Protein AF-A0AAV9GI34-F1 (afdb_monomer_lite)

Structure (mmCIF, N/CA/C/O backbone):
data_AF-A0AAV9GI34-F1
#
_entry.id   AF-A0AAV9GI34-F1
#
loop_
_atom_site.group_PDB
_atom_site.id
_atom_site.type_symbol
_atom_site.label_atom_id
_atom_site.label_alt_id
_atom_site.label_comp_id
_atom_site.label_asym_id
_atom_site.label_entity_id
_atom_site.label_seq_id
_atom_site.pdbx_PDB_ins_code
_atom_site.Cartn_x
_atom_site.Cartn_y
_atom_site.Cartn_z
_atom_site.occupancy
_atom_site.B_iso_or_equiv
_atom_site.auth_seq_id
_atom_site.auth_comp_id
_atom_site.auth_asym_id
_atom_site.auth_atom_id
_atom_site.pdbx_PDB_model_num
ATOM 1 N N . MET A 1 1 ? 22.110 12.457 -46.442 1.00 43.25 1 MET A N 1
ATOM 2 C CA . MET A 1 1 ? 23.386 11.715 -46.388 1.00 43.25 1 MET A CA 1
ATOM 3 C C . MET A 1 1 ? 23.106 10.288 -46.818 1.00 43.25 1 MET A C 1
ATOM 5 O O . MET A 1 1 ? 22.337 9.612 -46.153 1.00 43.25 1 MET A O 1
ATOM 9 N N . SER A 1 2 ? 23.624 9.867 -47.967 1.00 40.66 2 SER A N 1
ATOM 10 C CA . SER A 1 2 ? 23.544 8.481 -48.433 1.00 40.66 2 SER A CA 1
ATOM 11 C C . SER A 1 2 ? 24.707 7.705 -47.818 1.00 40.66 2 SER A C 1
ATOM 13 O O . SER A 1 2 ? 25.847 7.874 -48.246 1.00 40.66 2 SER A O 1
ATOM 15 N N . TYR A 1 3 ? 24.437 6.919 -46.778 1.00 52.84 3 TYR A N 1
ATOM 16 C CA . TYR A 1 3 ? 25.438 6.042 -46.174 1.00 52.84 3 TYR A CA 1
ATOM 17 C C . TYR A 1 3 ? 25.823 4.933 -47.160 1.00 52.84 3 TYR A C 1
ATOM 19 O O . TYR A 1 3 ? 24.972 4.418 -47.890 1.00 52.84 3 TYR A O 1
ATOM 27 N N . ASN A 1 4 ? 27.105 4.562 -47.194 1.00 59.41 4 ASN A N 1
ATOM 28 C CA . ASN A 1 4 ? 27.592 3.469 -48.028 1.00 59.41 4 ASN A CA 1
ATOM 29 C C . ASN A 1 4 ? 27.117 2.128 -47.437 1.00 59.41 4 ASN A C 1
ATOM 31 O O . ASN A 1 4 ? 27.803 1.524 -46.614 1.00 59.41 4 ASN A O 1
ATOM 35 N N . LEU A 1 5 ? 25.926 1.672 -47.851 1.00 58.72 5 LEU A N 1
ATOM 36 C CA . LEU A 1 5 ? 25.308 0.405 -47.418 1.00 58.72 5 LEU A CA 1
ATOM 37 C C . LEU A 1 5 ? 26.284 -0.783 -47.479 1.00 58.72 5 LEU A C 1
ATOM 39 O O . LEU A 1 5 ? 26.186 -1.719 -46.687 1.00 58.72 5 LEU A O 1
ATOM 43 N N . THR A 1 6 ? 27.245 -0.737 -48.398 1.00 64.75 6 THR A N 1
ATOM 44 C CA . THR A 1 6 ? 28.234 -1.788 -48.635 1.00 64.75 6 THR A CA 1
ATOM 45 C C . THR A 1 6 ? 29.164 -2.034 -47.441 1.00 64.75 6 THR A C 1
ATOM 47 O O . THR A 1 6 ? 29.523 -3.183 -47.186 1.00 64.75 6 THR A O 1
ATOM 50 N N . GLU A 1 7 ? 29.535 -1.001 -46.677 1.00 63.31 7 GLU A N 1
ATOM 51 C CA . GLU A 1 7 ? 30.407 -1.161 -45.499 1.00 63.31 7 GLU A CA 1
ATOM 52 C C . GLU A 1 7 ? 29.651 -1.708 -44.288 1.00 63.31 7 GLU A C 1
ATOM 54 O O . GLU A 1 7 ? 30.131 -2.630 -43.626 1.00 63.31 7 GLU A O 1
ATOM 59 N N . ILE A 1 8 ? 28.419 -1.238 -44.072 1.00 58.88 8 ILE A N 1
ATOM 60 C CA . ILE A 1 8 ? 27.526 -1.768 -43.031 1.00 58.88 8 ILE A CA 1
ATOM 61 C C . ILE A 1 8 ? 27.265 -3.258 -43.286 1.00 58.88 8 ILE A C 1
ATOM 63 O O . ILE A 1 8 ? 27.400 -4.083 -42.385 1.00 58.88 8 ILE A O 1
ATOM 67 N N . THR A 1 9 ? 26.980 -3.627 -44.539 1.00 62.69 9 THR A N 1
ATOM 68 C CA . THR A 1 9 ? 26.726 -5.025 -44.922 1.00 62.69 9 THR A CA 1
ATOM 69 C C . THR A 1 9 ? 27.962 -5.909 -44.705 1.00 62.69 9 THR A C 1
ATOM 71 O O . THR A 1 9 ? 27.831 -7.047 -44.254 1.00 62.69 9 THR A O 1
ATOM 74 N N . LYS A 1 10 ? 29.175 -5.387 -44.953 1.00 66.12 10 LYS A N 1
ATOM 75 C CA . LYS A 1 10 ? 30.433 -6.099 -44.673 1.00 66.12 10 LYS A CA 1
ATOM 76 C C . LYS A 1 10 ? 30.625 -6.364 -43.180 1.00 66.12 10 LYS A C 1
ATOM 78 O O . LYS A 1 10 ? 30.945 -7.497 -42.826 1.00 66.12 10 LYS A O 1
ATOM 83 N N . CYS A 1 11 ? 30.384 -5.385 -42.310 1.00 63.66 11 CYS A N 1
ATOM 84 C CA . CYS A 1 11 ? 30.549 -5.603 -40.870 1.00 63.66 11 CYS A CA 1
ATOM 85 C C . CYS A 1 11 ? 29.490 -6.561 -40.307 1.00 63.66 11 CYS A C 1
ATOM 87 O O . CYS A 1 11 ? 29.815 -7.496 -39.578 1.00 63.66 11 CYS A O 1
ATOM 89 N N . VAL A 1 12 ? 28.234 -6.423 -40.746 1.00 59.75 12 VAL A N 1
ATOM 90 C CA . VAL A 1 12 ? 27.149 -7.353 -40.387 1.00 59.75 12 VAL A CA 1
ATOM 91 C C . VAL A 1 12 ? 27.466 -8.783 -40.842 1.00 59.75 12 VAL A C 1
ATOM 93 O O . VAL A 1 12 ? 27.214 -9.735 -40.103 1.00 59.75 12 VAL A O 1
ATOM 96 N N . SER A 1 13 ? 28.095 -8.958 -42.010 1.00 60.41 13 SER A N 1
ATOM 97 C CA . SER A 1 13 ? 28.526 -10.282 -42.482 1.00 60.41 13 SER A CA 1
ATOM 98 C C . SER A 1 13 ? 29.652 -10.904 -41.642 1.00 60.41 13 SER A C 1
ATOM 100 O O . SER A 1 13 ? 29.721 -12.125 -41.538 1.00 60.41 13 SER A O 1
ATOM 102 N N . GLN A 1 14 ? 30.488 -10.099 -40.973 1.00 60.12 14 GLN A N 1
ATOM 103 C CA . GLN A 1 14 ? 31.523 -10.595 -40.053 1.00 60.12 14 GLN A CA 1
ATOM 104 C C . GLN A 1 14 ? 30.963 -11.017 -38.684 1.00 60.12 14 GLN A C 1
ATOM 106 O O . GLN A 1 14 ? 31.608 -11.780 -37.967 1.00 60.12 14 GLN A O 1
ATOM 111 N N . ILE A 1 15 ? 29.742 -10.597 -38.334 1.00 58.22 15 ILE A N 1
ATOM 112 C CA . ILE A 1 15 ? 29.050 -10.998 -37.097 1.00 58.22 15 ILE A CA 1
ATOM 113 C C . ILE A 1 15 ? 28.394 -12.397 -37.229 1.00 58.22 15 ILE A C 1
ATOM 115 O O . ILE A 1 15 ? 27.824 -12.896 -36.260 1.00 58.22 15 ILE A O 1
ATOM 119 N N . GLN A 1 16 ? 28.512 -13.079 -38.380 1.00 46.06 16 GLN A N 1
ATOM 120 C CA . GLN A 1 16 ? 27.910 -14.394 -38.666 1.00 46.06 16 GLN A CA 1
ATOM 121 C C . GLN A 1 16 ? 28.469 -15.556 -37.808 1.00 46.06 16 GLN A C 1
ATOM 123 O O . GLN A 1 16 ? 29.151 -16.456 -38.288 1.00 46.06 16 GLN A O 1
ATOM 128 N N . GLY A 1 17 ? 28.118 -15.579 -36.523 1.00 55.97 17 GLY A N 1
ATOM 129 C CA . GLY A 1 17 ? 27.809 -16.809 -35.794 1.00 55.97 17 GLY A CA 1
ATOM 130 C C . GLY A 1 17 ? 26.298 -17.080 -35.865 1.00 55.97 17 GLY A C 1
ATOM 131 O O . GLY A 1 17 ? 25.539 -16.172 -36.213 1.00 55.97 17 GLY A O 1
ATOM 132 N N . PRO A 1 18 ? 25.816 -18.294 -35.546 1.00 47.56 18 PRO A N 1
ATOM 133 C CA . PRO A 1 18 ? 24.384 -18.586 -35.550 1.00 47.56 18 PRO A CA 1
ATOM 134 C C . PRO A 1 18 ? 23.620 -17.579 -34.671 1.00 47.56 18 PRO A C 1
ATOM 136 O O . PRO A 1 18 ? 23.834 -17.495 -33.463 1.00 47.56 18 PRO A O 1
ATOM 139 N N . LEU A 1 19 ? 22.711 -16.814 -35.290 1.00 46.38 19 LEU A N 1
ATOM 140 C CA . LEU A 1 19 ? 21.884 -15.764 -34.666 1.00 46.38 19 LEU A CA 1
ATOM 141 C C . LEU A 1 19 ? 21.133 -16.234 -33.404 1.00 46.38 19 LEU A C 1
ATOM 143 O O . LEU A 1 19 ? 20.762 -15.422 -32.562 1.00 46.38 19 LEU A O 1
ATOM 147 N N . SER A 1 20 ? 20.950 -17.546 -33.239 1.00 45.06 20 SER A N 1
ATOM 148 C CA . SER A 1 20 ? 20.279 -18.173 -32.100 1.00 45.06 20 SER A CA 1
ATOM 149 C C . SER A 1 20 ? 21.054 -18.128 -30.776 1.00 45.06 20 SER A C 1
ATOM 151 O O . SER A 1 20 ? 20.475 -18.478 -29.751 1.00 45.06 20 SER A O 1
ATOM 153 N N . THR A 1 21 ? 22.334 -17.733 -30.755 1.00 44.47 21 THR A N 1
ATOM 154 C CA . THR A 1 21 ? 23.138 -17.703 -29.512 1.00 44.47 21 THR A CA 1
ATOM 155 C C . THR A 1 21 ? 23.349 -16.312 -28.915 1.00 44.47 21 THR A C 1
ATOM 157 O O . THR A 1 21 ? 23.949 -16.199 -27.847 1.00 44.47 21 THR A O 1
ATOM 160 N N . PHE A 1 22 ? 22.884 -15.244 -29.567 1.00 47.53 22 PHE A N 1
ATOM 161 C CA . PHE A 1 22 ? 23.197 -13.878 -29.143 1.00 47.53 22 PHE A CA 1
ATOM 162 C C . PHE A 1 22 ? 22.047 -13.230 -28.377 1.00 47.53 22 PHE A C 1
ATOM 164 O O . PHE A 1 22 ? 20.914 -13.236 -28.837 1.00 47.53 22 PHE A O 1
ATOM 171 N N . ASN A 1 23 ? 22.361 -12.633 -27.227 1.00 54.25 23 ASN A N 1
ATOM 172 C CA . ASN A 1 23 ? 21.446 -11.799 -26.446 1.00 54.25 23 ASN A CA 1
ATOM 173 C C . ASN A 1 23 ? 21.454 -10.363 -27.014 1.00 54.25 23 ASN A C 1
ATOM 175 O O . ASN A 1 23 ? 22.528 -9.864 -27.344 1.00 54.25 23 ASN A O 1
ATOM 179 N N . HIS A 1 24 ? 20.312 -9.670 -27.097 1.00 53.97 24 HIS A N 1
ATOM 180 C CA . HIS A 1 24 ? 20.185 -8.311 -27.661 1.00 53.97 24 HIS A CA 1
ATOM 181 C C . HIS A 1 24 ? 21.200 -7.314 -27.081 1.00 53.97 24 HIS A C 1
ATOM 183 O O . HIS A 1 24 ? 21.678 -6.449 -27.808 1.00 53.97 24 HIS A O 1
ATOM 189 N N . SER A 1 25 ? 21.583 -7.443 -25.803 1.00 53.66 25 SER A N 1
ATOM 190 C CA . SER A 1 25 ? 22.646 -6.608 -25.220 1.00 53.66 25 SER A CA 1
ATOM 191 C C . SER A 1 25 ? 23.997 -6.790 -25.924 1.00 53.66 25 SER A C 1
ATOM 193 O O . SER A 1 25 ? 24.725 -5.823 -26.105 1.00 53.66 25 SER A O 1
ATOM 195 N N . GLY A 1 26 ? 24.298 -8.009 -26.375 1.00 59.66 26 GLY A N 1
ATOM 196 C CA . GLY A 1 26 ? 25.448 -8.308 -27.226 1.00 59.66 26 GLY A CA 1
ATOM 197 C C . GLY A 1 26 ? 25.260 -7.861 -28.678 1.00 59.66 26 GLY A C 1
ATOM 198 O O . GLY A 1 26 ? 26.247 -7.503 -29.310 1.00 59.66 26 GLY A O 1
ATOM 199 N N . CYS A 1 27 ? 24.020 -7.818 -29.192 1.00 65.38 27 CYS A N 1
ATOM 200 C CA . CYS A 1 27 ? 23.736 -7.239 -30.514 1.00 65.38 27 CYS A CA 1
ATOM 201 C C . CYS A 1 27 ? 24.118 -5.752 -30.540 1.00 65.38 27 CYS A C 1
ATOM 203 O O . CYS A 1 27 ? 24.872 -5.340 -31.411 1.00 65.38 27 CYS A O 1
ATOM 205 N N . PHE A 1 28 ? 23.676 -4.969 -29.546 1.00 64.31 28 PHE A N 1
ATOM 206 C CA . PHE A 1 28 ? 23.984 -3.536 -29.460 1.00 64.31 28 PHE A CA 1
ATOM 207 C C . PHE A 1 28 ? 25.472 -3.250 -29.241 1.00 64.31 28 PHE A C 1
ATOM 209 O O . PHE A 1 28 ? 26.023 -2.411 -29.948 1.00 64.31 28 PHE A O 1
ATOM 216 N N . SER A 1 29 ? 26.130 -3.979 -28.327 1.00 63.16 29 SER A N 1
ATOM 217 C CA . SER A 1 29 ? 27.575 -3.832 -28.093 1.00 63.16 29 SER A CA 1
ATOM 218 C C . SER A 1 29 ? 28.374 -4.107 -29.368 1.00 63.16 29 SER A C 1
ATOM 220 O O . SER A 1 29 ? 29.199 -3.295 -29.761 1.00 63.16 29 SER A O 1
ATOM 222 N N . ARG A 1 30 ? 28.064 -5.197 -30.083 1.00 62.59 30 ARG A N 1
ATOM 223 C CA . ARG A 1 30 ? 28.756 -5.526 -31.336 1.00 62.59 30 ARG A CA 1
ATOM 224 C C . ARG A 1 30 ? 28.428 -4.565 -32.466 1.00 62.59 30 ARG A C 1
ATOM 226 O O . ARG A 1 30 ? 29.286 -4.324 -33.301 1.00 62.59 30 ARG A O 1
ATOM 233 N N . TYR A 1 31 ? 27.214 -4.018 -32.511 1.00 65.12 31 TYR A N 1
ATOM 234 C CA . TYR A 1 31 ? 26.865 -2.986 -33.489 1.00 65.12 31 TYR A CA 1
ATOM 235 C C . TYR A 1 31 ? 27.718 -1.730 -33.282 1.00 65.12 31 TYR A C 1
ATOM 237 O O . TYR A 1 31 ? 28.181 -1.132 -34.248 1.00 65.12 31 TYR A O 1
ATOM 245 N N . GLN A 1 32 ? 27.965 -1.369 -32.021 1.00 62.31 32 GLN A N 1
ATOM 246 C CA . GLN A 1 32 ? 28.839 -0.262 -31.649 1.00 62.31 32 GLN A CA 1
ATOM 247 C C . GLN A 1 32 ? 30.305 -0.546 -32.010 1.00 62.31 32 GLN A C 1
ATOM 249 O O . GLN A 1 32 ? 30.960 0.328 -32.571 1.00 62.31 32 GLN A O 1
ATOM 254 N N . ASP A 1 33 ? 30.778 -1.777 -31.789 1.00 64.50 33 ASP A N 1
ATOM 255 C CA . ASP A 1 33 ? 32.121 -2.214 -32.201 1.00 64.50 33 ASP A CA 1
ATOM 256 C C . ASP A 1 33 ? 32.289 -2.210 -33.736 1.00 64.50 33 ASP A C 1
ATOM 258 O O . ASP A 1 33 ? 33.369 -1.930 -34.250 1.00 64.50 33 ASP A O 1
ATOM 262 N N . CYS A 1 34 ? 31.215 -2.507 -34.479 1.00 63.12 34 CYS A N 1
ATOM 263 C CA . CYS A 1 34 ? 31.240 -2.652 -35.936 1.00 63.12 34 CYS A CA 1
ATOM 264 C C . CYS A 1 34 ? 31.167 -1.333 -36.715 1.00 63.12 34 CYS A C 1
ATOM 266 O O . CYS A 1 34 ? 31.735 -1.222 -37.799 1.00 63.12 34 CYS A O 1
ATOM 268 N N . LEU A 1 35 ? 30.418 -0.347 -36.219 1.00 60.47 35 LEU A N 1
ATOM 269 C CA . LEU A 1 35 ? 30.138 0.882 -36.966 1.00 60.47 35 LEU A CA 1
ATOM 270 C C . LEU A 1 35 ? 31.321 1.867 -37.033 1.00 60.47 35 LEU A C 1
ATOM 272 O O . LEU A 1 35 ? 31.255 2.828 -37.802 1.00 60.47 35 LEU A O 1
ATOM 276 N N . GLY A 1 36 ? 32.390 1.641 -36.261 1.00 59.06 36 GLY A N 1
ATOM 277 C CA . GLY A 1 36 ? 33.512 2.575 -36.142 1.00 59.06 36 GLY A CA 1
ATOM 278 C C . GLY A 1 36 ? 33.101 3.944 -35.569 1.00 59.06 36 GLY A C 1
ATOM 279 O O . GLY A 1 36 ? 31.920 4.246 -35.384 1.00 59.06 36 GLY A O 1
ATOM 280 N N . GLU A 1 37 ? 34.075 4.807 -35.272 1.00 58.97 37 GLU A N 1
ATOM 281 C CA . GLU A 1 37 ? 33.800 6.140 -34.702 1.00 58.97 37 GLU A CA 1
ATOM 282 C C . GLU A 1 37 ? 33.036 7.074 -35.665 1.00 58.97 37 GLU A C 1
ATOM 284 O O . GLU A 1 37 ? 32.327 7.973 -35.210 1.00 58.97 37 GLU A O 1
ATOM 289 N N . GLU A 1 38 ? 33.123 6.862 -36.985 1.00 54.88 38 GLU A N 1
ATOM 290 C CA . GLU A 1 38 ? 32.560 7.784 -37.986 1.00 54.88 38 GLU A CA 1
ATOM 291 C C . GLU A 1 38 ? 31.057 7.589 -38.259 1.00 54.88 38 GLU A C 1
ATOM 293 O O . GLU A 1 38 ? 30.341 8.575 -38.442 1.00 54.88 38 GLU A O 1
ATOM 298 N N . VAL A 1 39 ? 30.520 6.358 -38.231 1.00 52.34 39 VAL A N 1
ATOM 299 C CA . VAL A 1 39 ? 29.062 6.126 -38.389 1.00 52.34 39 VAL A CA 1
ATOM 300 C C . VAL A 1 39 ? 28.309 6.364 -37.069 1.00 52.34 39 VAL A C 1
ATOM 302 O O . VAL A 1 39 ? 27.094 6.567 -37.058 1.00 52.34 39 VAL A O 1
ATOM 305 N N . ALA A 1 40 ? 29.035 6.479 -35.952 1.00 51.22 40 ALA A N 1
ATOM 306 C CA . ALA A 1 40 ? 28.508 6.865 -34.643 1.00 51.22 40 ALA A CA 1
ATOM 307 C C . ALA A 1 40 ? 28.005 8.328 -34.559 1.00 51.22 40 ALA A C 1
ATOM 309 O O . ALA A 1 40 ? 27.542 8.755 -33.496 1.00 51.22 40 ALA A O 1
ATOM 310 N N . PHE A 1 41 ? 28.069 9.106 -35.649 1.00 51.81 41 PHE A N 1
ATOM 311 C CA . PHE A 1 41 ? 27.753 10.538 -35.646 1.00 51.81 41 PHE A CA 1
ATOM 312 C C . PHE A 1 41 ? 26.266 10.866 -35.439 1.00 51.81 41 PHE A C 1
ATOM 314 O O . PHE A 1 41 ? 25.958 11.927 -34.900 1.00 51.81 41 PHE A O 1
ATOM 321 N N . SER A 1 42 ? 25.335 9.977 -35.816 1.00 64.25 42 SER A N 1
ATOM 322 C CA . SER A 1 42 ? 23.908 10.187 -35.514 1.00 64.25 42 SER A CA 1
ATOM 323 C C . SER A 1 42 ? 23.502 9.640 -34.147 1.00 64.25 42 SER A C 1
ATOM 325 O O . SER A 1 42 ? 22.528 10.121 -33.592 1.00 64.25 42 SER A O 1
ATOM 327 N N . GLY A 1 43 ? 24.211 8.652 -33.588 1.00 76.75 43 GLY A N 1
ATOM 328 C CA . GLY A 1 43 ? 23.856 8.017 -32.310 1.00 76.75 43 GLY A CA 1
ATOM 329 C C . GLY A 1 43 ? 22.563 7.184 -32.320 1.00 76.75 43 GLY A C 1
ATOM 330 O O . GLY A 1 43 ? 22.205 6.627 -31.282 1.00 76.75 43 GLY A O 1
ATOM 331 N N . TYR A 1 44 ? 21.888 7.051 -33.468 1.00 86.00 44 TYR A N 1
ATOM 332 C CA . TYR A 1 44 ? 20.592 6.379 -33.604 1.00 86.00 44 TYR A CA 1
ATOM 333 C C . TYR A 1 44 ? 20.577 5.403 -34.794 1.00 86.00 44 TYR A C 1
ATOM 335 O O . TYR A 1 44 ? 21.133 5.709 -35.849 1.00 86.00 44 TYR A O 1
ATOM 343 N N . ILE A 1 45 ? 19.884 4.266 -34.656 1.00 87.69 45 ILE A N 1
ATOM 344 C CA . ILE A 1 45 ? 19.542 3.358 -35.770 1.00 87.69 45 ILE A CA 1
ATOM 345 C C . ILE A 1 45 ? 18.028 3.401 -36.014 1.00 87.69 45 ILE A C 1
ATOM 347 O O . ILE A 1 45 ? 17.275 3.289 -35.041 1.00 87.69 45 ILE A O 1
ATOM 351 N N . PRO A 1 46 ? 17.553 3.469 -37.272 1.00 91.69 46 PRO A N 1
ATOM 352 C CA . PRO A 1 46 ? 16.150 3.229 -37.602 1.00 91.69 46 PRO A CA 1
ATOM 353 C C . PRO A 1 46 ? 15.615 1.903 -37.034 1.00 91.69 46 PRO A C 1
ATOM 355 O O . PRO A 1 46 ? 16.298 0.877 -37.021 1.00 91.69 46 PRO A O 1
ATOM 358 N N . LEU A 1 47 ? 14.356 1.880 -36.592 1.00 91.75 47 LEU A N 1
ATOM 359 C CA . LEU A 1 47 ? 13.763 0.671 -36.010 1.00 91.75 47 LEU A CA 1
ATOM 360 C C . LEU A 1 47 ? 13.758 -0.525 -36.985 1.00 91.75 47 LEU A C 1
ATOM 362 O O . LEU A 1 47 ? 13.942 -1.663 -36.549 1.00 91.75 47 LEU A O 1
ATOM 366 N N . SER A 1 48 ? 13.573 -0.275 -38.288 1.00 92.44 48 SER A N 1
ATOM 367 C CA . SER A 1 48 ? 13.649 -1.297 -39.344 1.00 92.44 48 SER A CA 1
ATOM 368 C C . SER A 1 48 ? 14.981 -2.036 -39.323 1.00 92.44 48 SER A C 1
ATOM 370 O O . SER A 1 48 ? 15.015 -3.265 -39.342 1.00 92.44 48 SER A O 1
ATOM 372 N N . ASP A 1 49 ? 16.067 -1.281 -39.208 1.00 89.50 49 ASP A N 1
ATOM 373 C CA . ASP A 1 49 ? 17.420 -1.806 -39.298 1.00 89.50 49 ASP A CA 1
ATOM 374 C C . ASP A 1 49 ? 17.786 -2.518 -37.993 1.00 89.50 49 ASP A C 1
ATOM 376 O O . ASP A 1 49 ? 18.423 -3.568 -38.018 1.00 89.50 49 ASP A O 1
ATOM 380 N N . CYS A 1 50 ? 17.307 -2.029 -36.842 1.00 87.50 50 CYS A N 1
ATOM 381 C CA . CYS A 1 50 ? 17.432 -2.774 -35.589 1.00 87.50 50 CYS A CA 1
ATOM 382 C C . CYS A 1 50 ? 16.728 -4.136 -35.680 1.00 87.50 50 CYS A C 1
ATOM 384 O O . CYS A 1 50 ? 17.323 -5.154 -35.332 1.00 87.50 50 CYS A O 1
ATOM 386 N N . ASN A 1 51 ? 15.485 -4.181 -36.172 1.00 90.31 51 ASN A N 1
ATOM 387 C CA . ASN A 1 51 ? 14.739 -5.436 -36.306 1.00 90.31 51 ASN A CA 1
ATOM 388 C C . ASN A 1 51 ? 15.411 -6.406 -37.286 1.00 90.31 51 ASN A C 1
ATOM 390 O O . ASN A 1 51 ? 15.425 -7.609 -37.031 1.00 90.31 51 ASN A O 1
ATOM 394 N N . LEU A 1 52 ? 15.975 -5.893 -38.384 1.00 87.56 52 LEU A N 1
ATOM 395 C CA . LEU A 1 52 ? 16.697 -6.700 -39.366 1.00 87.56 52 LEU A CA 1
ATOM 396 C C . LEU A 1 52 ? 17.930 -7.370 -38.747 1.00 87.56 52 LEU A C 1
ATOM 398 O O . LEU A 1 52 ? 18.189 -8.542 -39.007 1.00 87.56 52 LEU A O 1
ATOM 402 N N . ASN A 1 53 ? 18.670 -6.635 -37.915 1.00 83.31 53 ASN A N 1
ATOM 403 C CA . ASN A 1 53 ? 19.954 -7.091 -37.387 1.00 83.31 53 ASN A CA 1
ATOM 404 C C . ASN A 1 53 ? 19.841 -7.860 -36.066 1.00 83.31 53 ASN A C 1
ATOM 406 O O . ASN A 1 53 ? 20.572 -8.823 -35.850 1.00 83.31 53 ASN A O 1
ATOM 410 N N . CYS A 1 54 ? 18.936 -7.452 -35.178 1.00 82.12 54 CYS A N 1
ATOM 411 C CA . CYS A 1 54 ? 18.800 -8.049 -33.853 1.00 82.12 54 CYS A CA 1
ATOM 412 C C . CYS A 1 54 ? 17.560 -8.946 -33.701 1.00 82.12 54 CYS A C 1
ATOM 414 O O . CYS A 1 54 ? 17.413 -9.610 -32.676 1.00 82.12 54 CYS A O 1
ATOM 416 N N . GLY A 1 55 ? 16.669 -8.987 -34.695 1.00 85.88 55 GLY A N 1
ATOM 417 C CA . GLY A 1 55 ? 15.405 -9.714 -34.620 1.00 85.88 55 GLY A CA 1
ATOM 418 C C . GLY A 1 55 ? 14.320 -8.975 -33.831 1.00 85.88 55 GLY A C 1
ATOM 419 O O . GLY A 1 55 ? 14.503 -7.857 -33.344 1.00 85.88 55 GLY A O 1
ATOM 420 N N . SER A 1 56 ? 13.149 -9.607 -33.719 1.00 82.50 56 SER A N 1
ATOM 421 C CA . SER A 1 56 ? 11.950 -8.974 -33.159 1.00 82.50 56 SER A CA 1
ATOM 422 C C . SER A 1 56 ? 11.870 -9.011 -31.631 1.00 82.50 56 SER A C 1
ATOM 424 O O . SER A 1 56 ? 11.263 -8.119 -31.042 1.00 82.50 56 SER A O 1
ATOM 426 N N . HIS A 1 57 ? 12.411 -10.042 -30.973 1.00 87.75 57 HIS A N 1
ATOM 427 C CA . HIS A 1 57 ? 12.281 -10.245 -29.526 1.00 87.75 57 HIS A CA 1
ATOM 428 C C . HIS A 1 57 ? 13.233 -11.335 -29.012 1.00 87.75 57 HIS A C 1
ATOM 430 O O . HIS A 1 57 ? 13.355 -12.380 -29.653 1.00 87.75 57 HIS A O 1
ATOM 436 N N . GLN A 1 58 ? 13.817 -11.153 -27.819 1.00 86.62 58 GLN A N 1
ATOM 437 C CA . GLN A 1 58 ? 14.535 -12.231 -27.124 1.00 86.62 58 GLN A CA 1
ATOM 438 C C . GLN A 1 58 ? 14.361 -12.193 -25.604 1.00 86.62 58 GLN A C 1
ATOM 440 O O . GLN A 1 58 ? 14.442 -11.138 -24.974 1.00 86.62 58 GLN A O 1
ATOM 445 N N . TRP A 1 59 ? 14.252 -13.373 -24.997 1.00 90.12 59 TRP A N 1
ATOM 446 C CA . TRP A 1 59 ? 14.315 -13.544 -23.547 1.00 90.12 59 TRP A CA 1
ATOM 447 C C . TRP A 1 59 ? 15.745 -13.376 -23.025 1.00 90.12 59 TRP A C 1
ATOM 449 O O . TRP A 1 59 ? 16.720 -13.678 -23.713 1.00 90.12 59 TRP A O 1
ATOM 459 N N . TYR A 1 60 ? 15.878 -12.911 -21.787 1.00 87.56 60 TYR A N 1
ATOM 460 C CA . TYR A 1 60 ? 17.165 -12.870 -21.108 1.00 87.56 60 TYR A CA 1
ATOM 461 C C . TYR A 1 60 ? 17.628 -14.273 -20.713 1.00 87.56 60 TYR A C 1
ATOM 463 O O . TYR A 1 60 ? 16.825 -15.171 -20.453 1.00 87.56 60 TYR A O 1
ATOM 471 N N . THR A 1 61 ? 18.947 -14.447 -20.618 1.00 88.69 61 THR A N 1
ATOM 472 C CA . THR A 1 61 ? 19.520 -15.669 -20.047 1.00 88.69 61 THR A CA 1
ATOM 473 C C . THR A 1 61 ? 19.069 -15.834 -18.587 1.00 88.69 61 THR A C 1
ATOM 475 O O . THR A 1 61 ? 18.796 -14.830 -17.923 1.00 88.69 61 THR A O 1
ATOM 478 N N . PRO A 1 62 ? 19.023 -17.059 -18.030 1.00 91.75 62 PRO A N 1
ATOM 479 C CA . PRO A 1 62 ? 18.643 -17.257 -16.629 1.00 91.75 62 PRO A CA 1
ATOM 480 C C . PRO A 1 62 ? 19.482 -16.435 -15.640 1.00 91.75 62 PRO A C 1
ATOM 482 O O . PRO A 1 62 ? 18.936 -15.879 -14.690 1.00 91.75 62 PRO A O 1
ATOM 485 N N . LYS A 1 63 ? 20.792 -16.297 -15.895 1.00 90.88 63 LYS A N 1
ATOM 486 C CA . LYS A 1 63 ? 21.693 -15.452 -15.096 1.00 90.88 63 LYS A CA 1
ATOM 487 C C . LYS A 1 63 ? 21.258 -13.985 -15.140 1.00 90.88 63 LYS A C 1
ATOM 489 O O . LYS A 1 63 ? 21.016 -13.382 -14.102 1.00 90.88 63 LYS A O 1
ATOM 494 N N . ASP A 1 64 ? 21.067 -13.449 -16.343 1.00 86.06 64 ASP A N 1
ATOM 495 C CA . ASP A 1 64 ? 20.624 -12.066 -16.535 1.00 86.06 64 ASP A CA 1
ATOM 496 C C . ASP A 1 64 ? 19.246 -11.793 -15.935 1.00 86.06 64 ASP A C 1
ATOM 498 O O . ASP A 1 64 ? 18.988 -10.694 -15.450 1.00 86.06 64 ASP A O 1
ATOM 502 N N . PHE A 1 65 ? 18.341 -12.768 -16.007 1.00 90.81 65 PHE A N 1
ATOM 503 C CA . PHE A 1 65 ? 17.026 -12.674 -15.395 1.00 90.81 65 PHE A CA 1
ATOM 504 C C . PHE A 1 65 ? 17.144 -12.527 -13.877 1.00 90.81 65 PHE A C 1
ATOM 506 O O . PHE A 1 65 ? 16.566 -11.594 -13.325 1.00 90.81 65 PHE A O 1
ATOM 513 N N . ILE A 1 66 ? 17.930 -13.387 -13.217 1.00 91.88 66 ILE A N 1
ATOM 514 C CA . ILE A 1 66 ? 18.170 -13.327 -11.765 1.00 91.88 66 ILE A CA 1
ATOM 515 C C . ILE A 1 66 ? 18.762 -11.968 -11.376 1.00 91.88 66 ILE A C 1
ATOM 517 O O . ILE A 1 66 ? 18.217 -11.285 -10.504 1.00 91.88 66 ILE A O 1
ATOM 521 N N . ASP A 1 67 ? 19.796 -11.523 -12.094 1.00 88.56 67 ASP A N 1
ATOM 522 C CA . ASP A 1 67 ? 20.436 -10.221 -11.880 1.00 88.56 67 ASP A CA 1
ATOM 523 C C . ASP A 1 67 ? 19.460 -9.052 -12.090 1.00 88.56 67 ASP A C 1
ATOM 525 O O . ASP A 1 67 ? 19.646 -7.969 -11.538 1.00 88.56 67 ASP A O 1
ATOM 529 N N . ARG A 1 68 ? 18.394 -9.243 -12.873 1.00 88.31 68 ARG A N 1
ATOM 530 C CA . ARG A 1 68 ? 17.351 -8.238 -13.106 1.00 88.31 68 ARG A CA 1
ATOM 531 C C . ARG A 1 68 ? 16.202 -8.292 -12.116 1.00 88.31 68 ARG A C 1
ATOM 533 O O . ARG A 1 68 ? 15.563 -7.262 -11.955 1.00 88.31 68 ARG A O 1
ATOM 540 N N . VAL A 1 69 ? 15.914 -9.422 -11.472 1.00 92.56 69 VAL A N 1
ATOM 541 C CA . VAL A 1 69 ? 14.803 -9.536 -10.505 1.00 92.56 69 VAL A CA 1
ATOM 542 C C . VAL A 1 69 ? 15.232 -9.367 -9.053 1.00 92.56 69 VAL A C 1
ATOM 544 O O . VAL A 1 69 ? 14.369 -9.274 -8.186 1.00 92.56 69 VAL A O 1
ATOM 547 N N . HIS A 1 70 ? 16.532 -9.294 -8.758 1.00 91.38 70 HIS A N 1
ATOM 548 C CA . HIS A 1 70 ? 17.016 -9.213 -7.377 1.00 91.38 70 HIS A CA 1
ATOM 549 C C . HIS A 1 70 ? 16.460 -7.991 -6.603 1.00 91.38 70 HIS A C 1
ATOM 551 O O . HIS A 1 70 ? 16.230 -8.088 -5.398 1.00 91.38 70 HIS A O 1
ATOM 557 N N . TRP A 1 71 ? 16.149 -6.874 -7.281 1.00 91.19 71 TRP A N 1
ATOM 558 C CA . TRP A 1 71 ? 15.515 -5.690 -6.671 1.00 91.19 71 TRP A CA 1
ATOM 559 C C . TRP A 1 71 ? 14.119 -5.979 -6.090 1.00 91.19 71 TRP A C 1
ATOM 561 O O . TRP A 1 71 ? 13.617 -5.217 -5.261 1.00 91.19 71 TRP A O 1
ATOM 571 N N . LEU A 1 72 ? 13.482 -7.085 -6.493 1.00 93.56 72 LEU A N 1
ATOM 572 C CA . LEU A 1 72 ? 12.196 -7.525 -5.958 1.00 93.56 72 LEU A CA 1
ATOM 573 C C . LEU A 1 72 ? 12.328 -8.053 -4.522 1.00 93.56 72 LEU A C 1
ATOM 575 O O . LEU A 1 72 ? 11.354 -8.025 -3.774 1.00 93.56 72 LEU A O 1
ATOM 579 N N . LEU A 1 73 ? 13.517 -8.500 -4.099 1.00 94.56 73 LEU A N 1
ATOM 580 C CA . LEU A 1 73 ? 13.729 -9.030 -2.750 1.00 94.56 73 LEU A CA 1
ATOM 581 C C . LEU A 1 73 ? 13.378 -7.992 -1.660 1.00 94.56 73 LEU A C 1
ATOM 583 O O . LEU A 1 73 ? 12.569 -8.314 -0.791 1.00 94.56 73 LEU A O 1
ATOM 587 N N . PRO A 1 74 ? 13.861 -6.736 -1.712 1.00 93.25 74 PRO A N 1
ATOM 588 C CA . PRO A 1 74 ? 13.399 -5.671 -0.819 1.00 93.25 74 PRO A CA 1
ATOM 589 C C . PRO A 1 74 ? 11.885 -5.425 -0.822 1.00 93.25 74 PRO A C 1
ATOM 591 O O . PRO A 1 74 ? 11.309 -5.141 0.226 1.00 93.25 74 PRO A O 1
ATOM 594 N N . VAL A 1 75 ? 11.223 -5.553 -1.976 1.00 94.69 75 VAL A N 1
ATOM 595 C CA . VAL A 1 75 ? 9.759 -5.416 -2.091 1.00 94.69 75 VAL A CA 1
ATOM 596 C C . VAL A 1 75 ? 9.053 -6.566 -1.369 1.00 94.69 75 VAL A C 1
ATOM 598 O O . VAL A 1 75 ? 8.105 -6.337 -0.617 1.00 94.69 75 VAL A O 1
ATOM 601 N N . ILE A 1 76 ? 9.552 -7.796 -1.526 1.00 95.69 76 ILE A N 1
ATOM 602 C CA . ILE A 1 76 ? 9.065 -8.976 -0.798 1.00 95.69 76 ILE A CA 1
ATOM 603 C C . ILE A 1 76 ? 9.276 -8.796 0.709 1.00 95.69 76 ILE A C 1
ATOM 605 O O . ILE A 1 76 ? 8.362 -9.076 1.484 1.00 95.69 76 ILE A O 1
ATOM 609 N N . LEU A 1 77 ? 10.433 -8.274 1.130 1.00 95.75 77 LEU A N 1
ATOM 610 C CA . LEU A 1 77 ? 10.720 -7.981 2.536 1.00 95.75 77 LEU A CA 1
ATOM 611 C C . LEU A 1 77 ? 9.776 -6.908 3.104 1.00 95.75 77 LEU A C 1
ATOM 613 O O . LEU A 1 77 ? 9.293 -7.046 4.230 1.00 95.75 77 LEU A O 1
ATOM 617 N N . LEU A 1 78 ? 9.461 -5.856 2.339 1.00 95.81 78 LEU A N 1
ATOM 618 C CA . LEU A 1 78 ? 8.456 -4.861 2.730 1.00 95.81 78 LEU A CA 1
ATOM 619 C C . LEU A 1 78 ? 7.071 -5.500 2.882 1.00 95.81 78 LEU A C 1
ATOM 621 O O . LEU A 1 78 ? 6.419 -5.296 3.905 1.00 95.81 78 LEU A O 1
ATOM 625 N N . ALA A 1 79 ? 6.643 -6.316 1.913 1.00 95.50 79 ALA A N 1
ATOM 626 C CA . ALA A 1 79 ? 5.384 -7.059 1.993 1.00 95.50 79 ALA A CA 1
ATOM 627 C C . ALA A 1 79 ? 5.343 -7.997 3.208 1.00 95.50 79 ALA A C 1
ATOM 629 O O . ALA A 1 79 ? 4.329 -8.048 3.901 1.00 95.50 79 ALA A O 1
ATOM 630 N N . SER A 1 80 ? 6.436 -8.700 3.524 1.00 93.81 80 SER A N 1
ATOM 631 C CA . SER A 1 80 ? 6.492 -9.591 4.690 1.00 93.81 80 SER A CA 1
ATOM 632 C C . SER A 1 80 ? 6.465 -8.839 6.023 1.00 93.81 80 SER A C 1
ATOM 634 O O . SER A 1 80 ? 6.050 -9.403 7.033 1.00 93.81 80 SER A O 1
ATOM 636 N N . ASN A 1 81 ? 6.888 -7.570 6.033 1.00 94.75 81 ASN A N 1
ATOM 637 C CA . ASN A 1 81 ? 6.802 -6.676 7.192 1.00 94.75 81 ASN A CA 1
ATOM 638 C C . ASN A 1 81 ? 5.473 -5.915 7.275 1.00 94.75 81 ASN A C 1
ATOM 640 O O . ASN A 1 81 ? 5.263 -5.133 8.201 1.00 94.75 81 ASN A O 1
ATOM 644 N N . PHE A 1 82 ? 4.539 -6.149 6.356 1.00 94.19 82 PHE A N 1
ATOM 645 C CA . PHE A 1 82 ? 3.177 -5.665 6.510 1.00 94.19 82 PHE A CA 1
ATOM 646 C C . PHE A 1 82 ? 2.499 -6.369 7.700 1.00 94.19 82 PHE A C 1
ATOM 648 O O . PHE A 1 82 ? 2.612 -7.587 7.854 1.00 94.19 82 PHE A O 1
ATOM 655 N N . GLN A 1 83 ? 1.771 -5.643 8.561 1.00 90.62 83 GLN A N 1
ATOM 656 C CA . GLN A 1 83 ? 1.005 -6.286 9.636 1.00 90.62 83 GLN A CA 1
ATOM 657 C C . GLN A 1 83 ? -0.135 -7.103 9.044 1.00 90.62 83 GLN A C 1
ATOM 659 O O . GLN A 1 83 ? -1.172 -6.584 8.630 1.00 90.62 83 GLN A O 1
ATOM 664 N N . LEU A 1 84 ? 0.060 -8.416 9.054 1.00 89.06 84 LEU A N 1
ATOM 665 C CA . LEU A 1 84 ? -0.967 -9.367 8.679 1.00 89.06 84 LEU A CA 1
ATOM 666 C C . LEU A 1 84 ? -1.947 -9.562 9.838 1.00 89.06 84 LEU A C 1
ATOM 668 O O . LEU A 1 84 ? -1.527 -9.569 11.005 1.00 89.06 84 LEU A O 1
ATOM 672 N N . PRO A 1 85 ? -3.246 -9.746 9.538 1.00 84.25 85 PRO A N 1
ATOM 673 C CA . PRO A 1 85 ? -4.223 -10.053 10.565 1.00 84.25 85 PRO A CA 1
ATOM 674 C C . PRO A 1 85 ? -3.805 -11.334 11.290 1.00 84.25 85 PRO A C 1
ATOM 676 O O . PRO A 1 85 ? -3.257 -12.252 10.665 1.00 84.25 85 PRO A O 1
ATOM 679 N N . PRO A 1 86 ? -4.065 -11.442 12.598 1.00 81.12 86 PRO A N 1
ATOM 680 C CA . PRO A 1 86 ? -3.600 -12.567 13.395 1.00 81.12 86 PRO A CA 1
ATOM 681 C C . PRO A 1 86 ? -4.478 -13.820 13.204 1.00 81.12 86 PRO A C 1
ATOM 683 O O . PRO A 1 86 ? -4.704 -14.593 14.126 1.00 81.12 86 PRO A O 1
ATOM 686 N N . LEU A 1 87 ? -4.982 -14.011 11.988 1.00 83.06 87 LEU A N 1
ATOM 687 C CA . LEU A 1 87 ? -5.856 -15.094 11.564 1.00 83.06 87 LEU A CA 1
ATOM 688 C C . LEU A 1 87 ? -5.041 -16.205 10.877 1.00 83.06 87 LEU A C 1
ATOM 690 O O . LEU A 1 87 ? -3.821 -16.106 10.718 1.00 83.06 87 LEU A O 1
ATOM 694 N N . GLY A 1 88 ? -5.715 -17.283 10.471 1.00 84.81 88 GLY A N 1
ATOM 695 C CA . GLY A 1 88 ? -5.085 -18.408 9.774 1.00 84.81 88 GLY A CA 1
ATOM 696 C C . GLY A 1 88 ? -4.352 -18.006 8.484 1.00 84.81 88 GLY A C 1
ATOM 697 O O . GLY A 1 88 ? -4.602 -16.951 7.897 1.00 84.81 88 GLY A O 1
ATOM 698 N N . TYR A 1 89 ? -3.456 -18.880 8.011 1.00 89.56 89 TYR A N 1
ATOM 699 C CA . TYR A 1 89 ? -2.573 -18.617 6.862 1.00 89.56 89 TYR A CA 1
ATOM 700 C C . TYR A 1 89 ? -3.320 -18.186 5.586 1.00 89.56 89 TYR A C 1
ATOM 702 O O . TYR A 1 89 ? -2.817 -17.349 4.843 1.00 89.56 89 TYR A O 1
ATOM 710 N N . ARG A 1 90 ? -4.543 -18.689 5.357 1.00 90.06 90 ARG A N 1
ATOM 711 C CA . ARG A 1 90 ? -5.381 -18.314 4.202 1.00 90.06 90 ARG A CA 1
ATOM 712 C C . ARG A 1 90 ? -5.714 -16.821 4.193 1.00 90.06 90 ARG A C 1
ATOM 714 O O . ARG A 1 90 ? -5.618 -16.170 3.159 1.00 90.06 90 ARG A O 1
ATOM 721 N N . VAL A 1 91 ? -6.054 -16.265 5.355 1.00 88.00 91 VAL A N 1
ATOM 722 C CA . VAL A 1 91 ? -6.399 -14.844 5.491 1.00 88.00 91 VAL A CA 1
ATOM 723 C C . VAL A 1 91 ? -5.147 -13.967 5.429 1.00 88.00 91 VAL A C 1
ATOM 725 O O . VAL A 1 91 ? -5.186 -12.870 4.882 1.00 88.00 91 VAL A O 1
ATOM 728 N N . LYS A 1 92 ? -4.013 -14.469 5.932 1.00 90.00 92 LYS A N 1
ATOM 729 C CA . LYS A 1 92 ? -2.706 -13.820 5.764 1.00 90.00 92 LYS A CA 1
ATOM 730 C C . LYS A 1 92 ? -2.309 -13.727 4.288 1.00 90.00 92 LYS A C 1
ATOM 732 O O . LYS A 1 92 ? -1.919 -12.655 3.841 1.00 90.00 92 LYS A O 1
ATOM 737 N N . ALA A 1 93 ? -2.466 -14.815 3.533 1.00 92.25 93 ALA A N 1
ATOM 738 C CA . ALA A 1 93 ? -2.228 -14.827 2.092 1.00 92.25 93 ALA A CA 1
ATOM 739 C C . ALA A 1 93 ? -3.148 -13.833 1.370 1.00 92.25 93 ALA A C 1
ATOM 741 O O . ALA A 1 93 ? -2.667 -13.035 0.573 1.00 92.25 93 ALA A O 1
ATOM 742 N N . PHE A 1 94 ? -4.439 -13.799 1.719 1.00 91.81 94 PHE A N 1
ATOM 743 C CA . PHE A 1 94 ? -5.362 -12.789 1.199 1.00 91.81 94 PHE A CA 1
ATOM 744 C C . PHE A 1 94 ? -4.906 -11.359 1.512 1.00 91.81 94 PHE A C 1
ATOM 746 O O . PHE A 1 94 ? -4.931 -10.517 0.628 1.00 91.81 94 PHE A O 1
ATOM 753 N N . ALA A 1 95 ? -4.448 -11.069 2.731 1.00 92.31 95 ALA A N 1
ATOM 754 C CA . ALA A 1 95 ? -3.968 -9.731 3.071 1.00 92.31 95 ALA A CA 1
ATOM 755 C C . ALA A 1 95 ? -2.743 -9.308 2.238 1.00 92.31 95 ALA A C 1
ATOM 757 O O . ALA A 1 95 ? -2.653 -8.142 1.862 1.00 92.31 95 ALA A O 1
ATOM 758 N N . ILE A 1 96 ? -1.845 -10.241 1.896 1.00 94.31 96 ILE A N 1
ATOM 759 C CA . ILE A 1 96 ? -0.732 -9.987 0.964 1.00 94.31 96 ILE A CA 1
ATOM 760 C C . ILE A 1 96 ? -1.235 -9.772 -0.469 1.00 94.31 96 ILE A C 1
ATOM 762 O O . ILE A 1 96 ? -0.789 -8.841 -1.135 1.00 94.31 96 ILE A O 1
ATOM 766 N N . LEU A 1 97 ? -2.175 -10.596 -0.945 1.00 95.56 97 LEU A N 1
ATOM 767 C CA . LEU A 1 97 ? -2.778 -10.410 -2.269 1.00 95.56 97 LEU A CA 1
ATOM 768 C C . LEU A 1 97 ? -3.502 -9.065 -2.359 1.00 95.56 97 LEU A C 1
ATOM 770 O O . LEU A 1 97 ? -3.328 -8.347 -3.332 1.00 95.56 97 LEU A O 1
ATOM 774 N N . HIS A 1 98 ? -4.238 -8.675 -1.323 1.00 95.69 98 HIS A N 1
ATOM 775 C CA . HIS A 1 98 ? -4.890 -7.373 -1.252 1.00 95.69 98 HIS A CA 1
ATOM 776 C C . HIS A 1 98 ? -3.876 -6.225 -1.248 1.00 95.69 98 HIS A C 1
ATOM 778 O O . HIS A 1 98 ? -4.033 -5.281 -2.014 1.00 95.69 98 HIS A O 1
ATOM 784 N N . LEU A 1 99 ? -2.800 -6.337 -0.454 1.00 95.75 99 LEU A N 1
ATOM 785 C CA . LEU A 1 99 ? -1.710 -5.358 -0.438 1.00 95.75 99 LEU A CA 1
ATOM 786 C C . LEU A 1 99 ? -1.178 -5.097 -1.854 1.00 95.75 99 LEU A C 1
ATOM 788 O O . LEU A 1 99 ? -1.054 -3.946 -2.252 1.00 95.75 99 LEU A O 1
ATOM 792 N N . LEU A 1 100 ? -0.883 -6.154 -2.615 1.00 96.56 100 LEU A N 1
ATOM 793 C CA . LEU A 1 100 ? -0.279 -6.046 -3.947 1.00 96.56 100 LEU A CA 1
ATOM 794 C C . LEU A 1 100 ? -1.292 -5.759 -5.072 1.00 96.56 100 LEU A C 1
ATOM 796 O O . LEU A 1 100 ? -0.930 -5.157 -6.084 1.00 96.56 100 LEU A O 1
ATOM 800 N N . GLY A 1 101 ? -2.536 -6.214 -4.921 1.00 96.88 101 GLY A N 1
ATOM 801 C CA . GLY A 1 101 ? -3.590 -6.133 -5.934 1.00 96.88 101 GLY A CA 1
ATOM 802 C C . GLY A 1 101 ? -4.488 -4.901 -5.820 1.00 96.88 101 GLY A C 1
ATOM 803 O O . GLY A 1 101 ? -5.090 -4.495 -6.814 1.00 96.88 101 GLY A O 1
ATOM 804 N N . ASP A 1 102 ? -4.580 -4.288 -4.639 1.00 97.38 102 ASP A N 1
ATOM 805 C CA . ASP A 1 102 ? -5.364 -3.076 -4.384 1.00 97.38 102 ASP A CA 1
ATOM 806 C C . ASP A 1 102 ? -4.656 -2.169 -3.351 1.00 97.38 102 ASP A C 1
ATOM 808 O O . ASP A 1 102 ? -5.070 -2.051 -2.187 1.00 97.38 102 ASP A O 1
ATOM 812 N N . PRO A 1 103 ? -3.547 -1.512 -3.744 1.00 96.94 103 PRO A N 1
ATOM 813 C CA . PRO A 1 103 ? -2.760 -0.688 -2.825 1.00 96.94 103 PRO A CA 1
ATOM 814 C C . PRO A 1 103 ? -3.549 0.510 -2.276 1.00 96.94 103 PRO A C 1
ATOM 816 O O . PRO A 1 103 ? -3.352 0.921 -1.129 1.00 96.94 103 PRO A O 1
ATOM 819 N N . ILE A 1 104 ? -4.477 1.053 -3.067 1.00 96.44 104 ILE A N 1
ATOM 820 C CA . ILE A 1 104 ? -5.307 2.201 -2.686 1.00 96.44 104 ILE A CA 1
ATOM 821 C C . ILE A 1 104 ? -6.276 1.784 -1.580 1.00 96.44 104 ILE A C 1
ATOM 823 O O . ILE A 1 104 ? -6.361 2.445 -0.537 1.00 96.44 104 ILE A O 1
ATOM 827 N N . ASP A 1 105 ? -6.985 0.670 -1.776 1.00 94.44 105 ASP A N 1
ATOM 828 C CA . ASP A 1 105 ? -7.922 0.164 -0.780 1.00 94.44 105 ASP A CA 1
ATOM 829 C C . ASP A 1 105 ? -7.220 -0.326 0.490 1.00 94.44 105 ASP A C 1
ATOM 831 O O . ASP A 1 105 ? -7.738 -0.145 1.598 1.00 94.44 105 ASP A O 1
ATOM 835 N N . THR A 1 106 ? -6.000 -0.847 0.350 1.00 94.56 106 THR A N 1
ATOM 836 C CA . THR A 1 106 ? -5.137 -1.207 1.477 1.00 94.56 106 THR A CA 1
ATOM 837 C C . THR A 1 106 ? -4.861 0.006 2.366 1.00 94.56 106 THR A C 1
ATOM 839 O O . THR A 1 106 ? -5.125 -0.024 3.572 1.00 94.56 106 THR A O 1
ATOM 842 N N . ILE A 1 107 ? -4.373 1.109 1.786 1.00 94.62 107 ILE A N 1
ATOM 843 C CA . ILE A 1 107 ? -4.058 2.341 2.529 1.00 94.62 107 ILE A CA 1
ATOM 844 C C . ILE A 1 107 ? -5.327 2.941 3.147 1.00 94.62 107 ILE A C 1
ATOM 846 O O . ILE A 1 107 ? -5.314 3.381 4.304 1.00 94.62 107 ILE A O 1
ATOM 850 N N . LEU A 1 108 ? -6.446 2.911 2.417 1.00 92.00 108 LEU A N 1
ATOM 851 C CA . LEU A 1 108 ? -7.740 3.365 2.920 1.00 92.00 108 LEU A CA 1
ATOM 852 C C . LEU A 1 108 ? -8.208 2.539 4.132 1.00 92.00 108 LEU A C 1
ATOM 854 O O . LEU A 1 108 ? -8.689 3.107 5.116 1.00 92.00 108 LEU A O 1
ATOM 858 N N . SER A 1 109 ? -8.032 1.217 4.095 1.00 90.44 109 SER A N 1
ATOM 859 C CA . SER A 1 109 ? -8.427 0.303 5.175 1.00 90.44 109 SER A CA 1
ATOM 860 C C . SER A 1 109 ? -7.556 0.461 6.424 1.00 90.44 109 SER A C 1
ATOM 862 O O . SER A 1 109 ? -8.077 0.500 7.546 1.00 90.44 109 SER A O 1
ATOM 864 N N . LEU A 1 110 ? -6.247 0.667 6.253 1.00 91.38 110 LEU A N 1
ATOM 865 C CA . LEU A 1 110 ? -5.335 0.995 7.353 1.00 91.38 110 LEU A CA 1
ATOM 866 C C . LEU A 1 110 ? -5.712 2.316 8.021 1.00 91.38 110 LEU A C 1
ATOM 868 O O . LEU A 1 110 ? -5.845 2.395 9.244 1.00 91.38 110 LEU A O 1
ATOM 872 N N . LYS A 1 111 ? -5.972 3.352 7.221 1.00 90.44 111 LYS A N 1
ATOM 873 C CA . LYS A 1 111 ? -6.424 4.646 7.732 1.00 90.44 111 LYS A CA 1
ATOM 874 C C . LYS A 1 111 ? -7.736 4.529 8.503 1.00 90.44 111 LYS A C 1
ATOM 876 O O . LYS A 1 111 ? -7.877 5.109 9.579 1.00 90.44 111 LYS A O 1
ATOM 881 N N . HIS A 1 112 ? -8.689 3.775 7.967 1.00 87.25 112 HIS A N 1
ATOM 882 C CA . HIS A 1 112 ? -9.960 3.531 8.634 1.00 87.25 112 HIS A CA 1
ATOM 883 C C . HIS A 1 112 ? -9.767 2.804 9.975 1.00 87.25 112 HIS A C 1
ATOM 885 O O . HIS A 1 112 ? -10.376 3.176 10.976 1.00 87.25 112 HIS A O 1
ATOM 891 N N . THR A 1 113 ? -8.851 1.836 10.037 1.00 87.69 113 THR A N 1
ATOM 892 C CA . THR A 1 113 ? -8.485 1.152 11.286 1.00 87.69 113 THR A CA 1
ATOM 893 C C . THR A 1 113 ? -7.937 2.130 12.330 1.00 87.69 113 THR A C 1
ATOM 895 O O . THR A 1 113 ? -8.378 2.123 13.483 1.00 87.69 113 THR A O 1
ATOM 898 N N . LEU A 1 114 ? -7.030 3.029 11.934 1.00 88.56 114 LEU A N 1
ATOM 899 C CA . LEU A 1 114 ? -6.515 4.081 12.819 1.00 88.56 114 LEU A CA 1
ATOM 900 C C . LEU A 1 114 ? -7.623 5.018 13.312 1.00 88.56 114 LEU A C 1
ATOM 902 O O . LEU A 1 114 ? -7.636 5.401 14.484 1.00 88.56 114 LEU A O 1
ATOM 906 N N . GLN A 1 115 ? -8.578 5.355 12.444 1.00 86.38 115 GLN A N 1
ATOM 907 C CA . GLN A 1 115 ? -9.730 6.175 12.806 1.00 86.38 115 GLN A CA 1
ATOM 908 C C . GLN A 1 115 ? -10.622 5.485 13.847 1.00 86.38 115 GLN A C 1
ATOM 910 O O . GLN A 1 115 ? -11.042 6.130 14.806 1.00 86.38 115 GLN A O 1
ATOM 915 N N . ILE A 1 116 ? -10.888 4.187 13.702 1.00 85.81 116 ILE A N 1
ATOM 916 C CA . ILE A 1 116 ? -11.677 3.424 14.678 1.00 85.81 116 ILE A CA 1
ATOM 917 C C . ILE A 1 116 ? -10.964 3.373 16.022 1.00 85.81 116 ILE A C 1
ATOM 919 O O . ILE A 1 116 ? -11.584 3.645 17.048 1.00 85.81 116 ILE A O 1
ATOM 923 N N . LYS A 1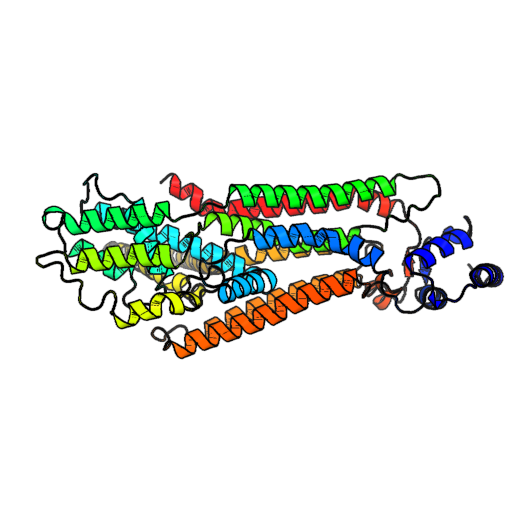 117 ? -9.660 3.094 16.033 1.00 88.62 117 LYS A N 1
ATOM 924 C CA . LYS A 1 117 ? -8.849 3.115 17.257 1.00 88.62 117 LYS A CA 1
ATOM 925 C C . LYS A 1 117 ? -8.942 4.469 17.964 1.00 88.62 117 LYS A C 1
ATOM 927 O O . LYS A 1 117 ? -9.126 4.529 19.177 1.00 88.62 117 LYS A O 1
ATOM 932 N N . HIS A 1 118 ? -8.893 5.560 17.200 1.00 86.56 118 HIS A N 1
ATOM 933 C CA . HIS A 1 118 ? -9.093 6.905 17.733 1.00 86.56 118 HIS A CA 1
ATOM 934 C C . HIS A 1 118 ? -10.501 7.106 18.314 1.00 86.56 118 HIS A C 1
ATOM 936 O O . HIS A 1 118 ? -10.647 7.650 19.408 1.00 86.56 118 HIS A O 1
ATOM 942 N N . GLN A 1 119 ? -11.542 6.658 17.615 1.00 87.81 119 GLN A N 1
ATOM 943 C CA . GLN A 1 119 ? -12.910 6.745 18.122 1.00 87.81 119 GLN A CA 1
ATOM 944 C C . GLN A 1 119 ? -13.085 5.947 19.417 1.00 87.81 119 GLN A C 1
ATOM 946 O O . GLN A 1 119 ? -13.706 6.464 20.339 1.00 87.81 119 GLN A O 1
ATOM 951 N N . SER A 1 120 ? -12.490 4.753 19.529 1.00 91.19 120 SER A N 1
ATOM 952 C CA . SER A 1 120 ? -12.494 3.969 20.771 1.00 91.19 120 SER A CA 1
ATOM 953 C C . SER A 1 120 ? -11.815 4.720 21.919 1.00 91.19 120 SER A C 1
ATOM 955 O O . SER A 1 120 ? -12.326 4.712 23.033 1.00 91.19 120 SER A O 1
ATOM 957 N N . LEU A 1 121 ? -10.702 5.417 21.657 1.00 92.38 121 LEU A N 1
ATOM 958 C CA . LEU A 1 121 ? -10.010 6.229 22.663 1.00 92.38 121 LEU A CA 1
ATOM 959 C C . LEU A 1 121 ? -10.840 7.437 23.113 1.00 92.38 121 LEU A C 1
ATOM 961 O O . LEU A 1 121 ? -10.989 7.681 24.310 1.00 92.38 121 LEU A O 1
ATOM 965 N N . SER A 1 122 ? -11.401 8.184 22.158 1.00 90.19 122 SER A N 1
ATOM 966 C CA . SER A 1 122 ? -12.252 9.342 22.448 1.00 90.19 122 SER A CA 1
ATOM 967 C C . SER A 1 122 ? -13.515 8.934 23.208 1.00 90.19 122 SER A C 1
ATOM 969 O O . SER A 1 122 ? -13.894 9.598 24.173 1.00 90.19 122 SER A O 1
ATOM 971 N N . TRP A 1 123 ? -14.139 7.827 22.798 1.00 93.12 123 TRP A N 1
ATOM 972 C CA . TRP A 1 123 ? -15.278 7.230 23.484 1.00 93.12 123 TRP A CA 1
ATOM 973 C C . TRP A 1 123 ? -14.903 6.840 24.915 1.00 93.12 123 TRP A C 1
ATOM 975 O O . TRP A 1 123 ? -15.512 7.355 25.844 1.00 93.12 123 TRP A O 1
ATOM 985 N N . ALA A 1 124 ? -13.835 6.060 25.112 1.00 93.88 124 ALA A N 1
ATOM 986 C CA . ALA A 1 124 ? -13.398 5.627 26.439 1.00 93.88 124 ALA A CA 1
ATOM 987 C C . ALA A 1 124 ? -13.145 6.810 27.387 1.00 93.88 124 ALA A C 1
ATOM 989 O O . ALA A 1 124 ? -13.572 6.783 28.540 1.00 93.88 124 ALA A O 1
ATOM 990 N N . ARG A 1 125 ? -12.514 7.885 26.892 1.00 92.81 125 ARG A N 1
ATOM 991 C CA . ARG A 1 125 ? -12.278 9.111 27.671 1.00 92.81 125 ARG A CA 1
ATOM 992 C C . ARG A 1 125 ? -13.593 9.762 28.110 1.00 92.81 125 ARG A C 1
ATOM 994 O O . ARG A 1 125 ? -13.742 10.127 29.271 1.00 92.81 125 ARG A O 1
ATOM 1001 N N . LYS A 1 126 ? -14.558 9.897 27.194 1.00 92.00 126 LYS A N 1
ATOM 1002 C CA . LYS A 1 126 ? -15.885 10.461 27.498 1.00 92.00 126 LYS A CA 1
ATOM 1003 C C . LYS A 1 126 ? -16.653 9.584 28.487 1.00 92.00 126 LYS A C 1
ATOM 1005 O O . LYS A 1 126 ? -17.252 10.123 29.411 1.00 92.00 126 LYS A O 1
ATOM 1010 N N . THR A 1 127 ? -16.617 8.267 28.305 1.00 92.06 127 THR A N 1
ATOM 1011 C CA . THR A 1 127 ? -17.318 7.297 29.154 1.00 92.06 127 THR A CA 1
ATOM 1012 C C . THR A 1 127 ? -16.784 7.316 30.582 1.00 92.06 127 THR A C 1
ATOM 1014 O O . THR A 1 127 ? -17.579 7.384 31.516 1.00 92.06 127 THR A O 1
ATOM 1017 N N . LEU A 1 128 ? -15.461 7.340 30.772 1.00 91.12 128 LEU A N 1
ATOM 1018 C CA . LEU A 1 128 ? -14.863 7.431 32.110 1.00 91.12 128 LEU A CA 1
ATOM 1019 C C . LEU A 1 128 ? -15.186 8.766 32.796 1.00 91.12 128 LEU A C 1
ATOM 1021 O O . LEU A 1 128 ? -15.594 8.771 33.955 1.00 91.12 128 LEU A O 1
ATOM 1025 N N . ASN A 1 129 ? -15.095 9.884 32.064 1.00 90.62 129 ASN A N 1
ATOM 1026 C CA . ASN A 1 129 ? -15.407 11.209 32.608 1.00 90.62 129 ASN A CA 1
ATOM 1027 C C . ASN A 1 129 ? -16.886 11.355 33.010 1.00 90.62 129 ASN A C 1
ATOM 1029 O O . ASN A 1 129 ? -17.183 11.980 34.023 1.00 90.62 129 ASN A O 1
ATOM 1033 N N . ARG A 1 130 ? -17.819 10.804 32.220 1.00 90.12 130 ARG A N 1
ATOM 1034 C CA . ARG A 1 130 ? -19.268 10.895 32.484 1.00 90.12 130 ARG A CA 1
ATOM 1035 C C . ARG A 1 130 ? -19.700 10.100 33.703 1.00 90.12 130 ARG A C 1
ATOM 1037 O O . ARG A 1 130 ? -20.503 10.587 34.485 1.00 90.12 130 ARG A O 1
ATOM 1044 N N . ASN A 1 131 ? -19.177 8.888 33.844 1.00 82.88 131 ASN A N 1
ATOM 1045 C CA . ASN A 1 131 ? -19.580 7.985 34.917 1.00 82.88 131 ASN A CA 1
ATOM 1046 C C . ASN A 1 131 ? -18.824 8.257 36.225 1.00 82.88 131 ASN A C 1
ATOM 1048 O O . ASN A 1 131 ? -18.902 7.446 37.142 1.00 82.88 131 ASN A O 1
ATOM 1052 N N . LEU A 1 132 ? -18.071 9.369 36.292 1.00 78.25 132 LEU A N 1
ATOM 1053 C CA . LEU A 1 132 ? -17.220 9.743 37.424 1.00 78.25 132 LEU A CA 1
ATOM 1054 C C . LEU A 1 132 ? -16.375 8.562 37.914 1.00 78.25 132 LEU A C 1
ATOM 1056 O O . LEU A 1 132 ? -16.124 8.412 39.107 1.00 78.25 132 LEU A O 1
ATOM 1060 N N . ILE A 1 133 ? -15.916 7.724 36.977 1.00 70.31 133 ILE A N 1
ATOM 1061 C CA . ILE A 1 133 ? -14.999 6.627 37.270 1.00 70.31 133 ILE A CA 1
ATOM 1062 C C . ILE A 1 133 ? -13.623 7.274 37.436 1.00 70.31 133 ILE A C 1
ATOM 1064 O O . ILE A 1 133 ? -12.766 7.226 36.561 1.00 70.31 133 ILE A O 1
ATOM 1068 N N . THR A 1 134 ? -13.445 7.967 38.558 1.00 63.44 134 THR A N 1
ATOM 1069 C CA . THR A 1 134 ? -12.171 8.522 39.024 1.00 63.44 134 THR A CA 1
ATOM 1070 C C . THR A 1 134 ? -11.322 7.453 39.706 1.00 63.44 134 THR A C 1
ATOM 1072 O O . THR A 1 134 ? -10.190 7.723 40.105 1.00 63.44 134 THR A O 1
ATOM 1075 N N . SER A 1 135 ? -11.840 6.225 39.831 1.00 58.81 135 SER A N 1
ATOM 1076 C CA . SER A 1 135 ? -11.106 5.121 40.427 1.00 58.81 135 SER A CA 1
ATOM 1077 C C . SER A 1 135 ? -9.850 4.827 39.611 1.00 58.81 135 SER A C 1
ATOM 1079 O O . SER A 1 135 ? -9.932 4.525 38.420 1.00 58.81 135 SER A O 1
ATOM 1081 N N . VAL A 1 136 ? -8.705 4.818 40.296 1.00 66.44 136 VAL A N 1
ATOM 1082 C CA . VAL A 1 136 ? -7.349 4.465 39.822 1.00 66.44 136 VAL A CA 1
ATOM 1083 C C . VAL A 1 136 ? -7.284 3.118 39.066 1.00 66.44 136 VAL A C 1
ATOM 1085 O O . VAL A 1 136 ? -6.264 2.772 38.478 1.00 66.44 136 VAL A O 1
ATOM 1088 N N . THR A 1 137 ? -8.358 2.329 39.065 1.00 85.44 137 THR A N 1
ATOM 1089 C CA . THR A 1 137 ? -8.387 0.950 38.581 1.00 85.44 137 THR A CA 1
ATOM 1090 C C . THR A 1 137 ? -8.521 0.799 37.066 1.00 85.44 137 THR A C 1
ATOM 1092 O O . THR A 1 137 ? -7.853 -0.077 36.533 1.00 85.44 137 THR A O 1
ATOM 1095 N N . VAL A 1 138 ? -9.334 1.597 36.361 1.00 93.06 138 VAL A N 1
ATOM 1096 C CA . VAL A 1 138 ? -9.540 1.447 34.903 1.00 93.06 138 VAL A CA 1
ATOM 1097 C C . VAL A 1 138 ? -9.024 2.676 34.173 1.00 93.06 138 VAL A C 1
ATOM 1099 O O . VAL A 1 138 ? -9.546 3.779 34.327 1.00 93.06 138 VAL A O 1
ATOM 1102 N N . THR A 1 139 ? -8.010 2.494 33.331 1.00 94.06 139 THR A N 1
ATOM 1103 C CA . THR A 1 139 ? -7.451 3.592 32.542 1.00 94.06 139 THR A CA 1
ATOM 1104 C C . THR A 1 139 ? -8.242 3.808 31.250 1.00 94.06 139 THR A C 1
ATOM 1106 O O . THR A 1 139 ? -8.863 2.894 30.703 1.00 94.06 139 THR A O 1
ATOM 1109 N N . THR A 1 140 ? -8.155 5.016 30.677 1.00 94.06 140 THR A N 1
ATOM 1110 C CA . THR A 1 140 ? -8.686 5.292 29.327 1.00 94.06 140 THR A CA 1
ATOM 1111 C C . THR A 1 140 ? -8.119 4.326 28.289 1.00 94.06 140 THR A C 1
ATOM 1113 O O . THR A 1 140 ? -8.825 3.933 27.363 1.00 94.06 140 THR A O 1
ATOM 1116 N N . SER A 1 141 ? -6.858 3.919 28.458 1.00 94.06 141 SER A N 1
ATOM 1117 C CA . SER A 1 141 ? -6.218 2.960 27.569 1.00 94.06 141 SER A CA 1
ATOM 1118 C C . SER A 1 141 ? -6.879 1.585 27.653 1.00 94.06 141 SER A C 1
ATOM 1120 O O . SER A 1 141 ? -7.138 1.027 26.593 1.00 94.06 141 SER A O 1
ATOM 1122 N N . ASP A 1 142 ? -7.184 1.073 28.849 1.00 95.50 142 ASP A N 1
ATOM 1123 C CA . ASP A 1 142 ? -7.803 -0.253 29.036 1.00 95.50 142 ASP A CA 1
ATOM 1124 C C . ASP A 1 142 ? -9.152 -0.325 28.324 1.00 95.50 142 ASP A C 1
ATOM 1126 O O . ASP A 1 142 ? -9.389 -1.181 27.471 1.00 95.50 142 ASP A O 1
ATOM 1130 N N . LEU A 1 143 ? -10.005 0.659 28.612 1.00 95.19 143 LEU A N 1
ATOM 1131 C CA . LEU A 1 143 ? -11.349 0.717 28.062 1.00 95.19 143 LEU A CA 1
ATOM 1132 C C . LEU A 1 143 ? -11.338 0.946 26.541 1.00 95.19 143 LEU A C 1
ATOM 1134 O O . LEU A 1 143 ? -12.122 0.339 25.810 1.00 95.19 143 LEU A O 1
ATOM 1138 N N . SER A 1 144 ? -10.426 1.789 26.042 1.00 94.56 144 SER A N 1
ATOM 1139 C CA . SER A 1 144 ? -10.281 2.018 24.600 1.00 94.56 144 SER A CA 1
ATOM 1140 C C . SER A 1 144 ? -9.817 0.773 23.851 1.00 94.56 144 SER A C 1
ATOM 1142 O O . SER A 1 144 ? -10.229 0.544 22.714 1.00 94.56 144 SER A O 1
ATOM 1144 N N . GLU A 1 145 ? -8.966 -0.026 24.491 1.00 94.56 145 GLU A N 1
ATOM 1145 C CA . GLU A 1 145 ? -8.370 -1.211 23.904 1.00 94.56 145 GLU A CA 1
ATOM 1146 C C . GLU A 1 145 ? -9.398 -2.334 23.805 1.00 94.56 145 GLU A C 1
ATOM 1148 O O . GLU A 1 145 ? -9.562 -2.919 22.735 1.00 94.56 145 GLU A O 1
ATOM 1153 N N . LEU A 1 146 ? -10.177 -2.541 24.869 1.00 94.38 146 LEU A N 1
ATOM 1154 C CA . LEU A 1 146 ? -11.318 -3.450 24.852 1.00 94.38 146 LEU A CA 1
ATOM 1155 C C . LEU A 1 146 ? -12.344 -3.039 23.790 1.00 94.38 146 LEU A C 1
ATOM 1157 O O . LEU A 1 146 ? -12.732 -3.855 22.960 1.00 94.38 146 LEU A O 1
ATOM 1161 N N . ALA A 1 147 ? -12.729 -1.762 23.736 1.00 93.06 147 ALA A N 1
ATOM 1162 C CA . ALA A 1 147 ? -13.663 -1.282 22.719 1.00 93.06 147 ALA A CA 1
ATOM 1163 C C . ALA A 1 147 ? -13.141 -1.456 21.286 1.00 93.06 147 ALA A C 1
ATOM 1165 O O . ALA A 1 147 ? -13.916 -1.744 20.378 1.00 93.06 147 ALA A O 1
ATOM 1166 N N . PHE A 1 148 ? -11.838 -1.268 21.061 1.00 91.44 148 PHE A N 1
ATOM 1167 C CA . PHE A 1 148 ? -11.211 -1.512 19.762 1.00 91.44 148 PHE A CA 1
ATOM 1168 C C . PHE A 1 148 ? -11.147 -3.005 19.407 1.00 91.44 148 PHE A C 1
ATOM 1170 O O . PHE A 1 148 ? -11.389 -3.356 18.252 1.00 91.44 148 PHE A O 1
ATOM 1177 N N . ALA A 1 149 ? -10.867 -3.880 20.375 1.00 90.38 149 ALA A N 1
ATOM 1178 C CA . ALA A 1 149 ? -10.877 -5.328 20.184 1.00 90.38 149 ALA A CA 1
ATOM 1179 C C . ALA A 1 149 ? -12.279 -5.832 19.814 1.00 90.38 149 ALA A C 1
ATOM 1181 O O . ALA A 1 149 ? -12.437 -6.543 18.822 1.00 90.38 149 ALA A O 1
ATOM 1182 N N . LEU A 1 150 ? -13.302 -5.393 20.554 1.00 88.31 150 LEU A N 1
ATOM 1183 C CA . LEU A 1 150 ? -14.700 -5.738 20.293 1.00 88.31 150 LEU A CA 1
ATOM 1184 C C . LEU A 1 150 ? -15.158 -5.239 18.915 1.00 88.31 150 LEU A C 1
ATOM 1186 O O . LEU A 1 150 ? -15.754 -6.002 18.159 1.00 88.31 150 LEU A O 1
ATOM 1190 N N . ASP A 1 151 ? -14.828 -3.992 18.555 1.00 86.12 151 ASP A N 1
ATOM 1191 C CA . ASP A 1 151 ? -15.098 -3.450 17.215 1.00 86.12 151 ASP A CA 1
ATOM 1192 C C . ASP A 1 151 ? -14.385 -4.249 16.126 1.00 86.12 151 ASP A C 1
ATOM 1194 O O . ASP A 1 151 ? -14.964 -4.540 15.088 1.00 86.12 151 ASP A O 1
ATOM 1198 N N . SER A 1 152 ? -13.133 -4.640 16.359 1.00 83.31 152 SER A N 1
ATOM 1199 C CA . SER A 1 152 ? -12.390 -5.433 15.387 1.00 83.31 152 SER A CA 1
ATOM 1200 C C . SER A 1 152 ? -13.095 -6.764 15.148 1.00 83.31 152 SER A C 1
ATOM 1202 O O . SER A 1 152 ? -13.385 -7.084 13.999 1.00 83.31 152 SER A O 1
ATOM 1204 N N . LEU A 1 153 ? -13.409 -7.506 16.214 1.00 80.19 153 LEU A N 1
ATOM 1205 C CA . LEU A 1 153 ? -14.037 -8.827 16.136 1.00 80.19 153 LEU A CA 1
ATOM 1206 C C . LEU A 1 153 ? -15.453 -8.765 15.543 1.00 80.19 153 LEU A C 1
ATOM 1208 O O . LEU A 1 153 ? -15.827 -9.637 14.757 1.00 80.19 153 LEU A O 1
ATOM 1212 N N . GLN A 1 154 ? -16.215 -7.717 15.863 1.00 76.81 154 GLN A N 1
ATOM 1213 C CA . GLN A 1 154 ? -17.627 -7.587 15.509 1.00 76.81 154 GLN A CA 1
ATOM 1214 C C . GLN A 1 154 ? -17.987 -6.237 14.874 1.00 76.81 154 GLN A C 1
ATOM 1216 O O . GLN A 1 154 ? -18.989 -5.624 15.238 1.00 76.81 154 GLN A O 1
ATOM 1221 N N . ALA A 1 155 ? -17.239 -5.771 13.872 1.00 61.91 155 ALA A N 1
ATOM 1222 C CA . ALA A 1 155 ? -17.482 -4.437 13.298 1.00 61.91 155 ALA A CA 1
ATOM 1223 C C . ALA A 1 155 ? -18.871 -4.252 12.645 1.00 61.91 155 ALA A C 1
ATOM 1225 O O . ALA A 1 155 ? -19.192 -3.158 12.191 1.00 61.91 155 ALA A O 1
ATOM 1226 N N . ARG A 1 156 ? -19.677 -5.319 12.550 1.00 66.50 156 ARG A N 1
ATOM 1227 C CA . ARG A 1 156 ? -21.009 -5.331 11.928 1.00 66.50 156 ARG A CA 1
ATOM 1228 C C . ARG A 1 156 ? -22.130 -5.791 12.866 1.00 66.50 156 ARG A C 1
ATOM 1230 O O . ARG A 1 156 ? -23.247 -5.979 12.385 1.00 66.50 156 ARG A O 1
ATOM 1237 N N . SER A 1 157 ? -21.863 -6.015 14.157 1.00 66.69 157 SER A N 1
ATOM 1238 C CA . SER A 1 157 ? -22.941 -6.377 15.082 1.00 66.69 157 SER A CA 1
ATOM 1239 C C . SER A 1 157 ? -23.851 -5.175 15.350 1.00 66.69 157 SER A C 1
ATOM 1241 O O . SER A 1 157 ? -23.424 -4.019 15.397 1.00 66.69 157 SER A O 1
ATOM 1243 N N . SER A 1 158 ? -25.148 -5.458 15.460 1.00 69.38 158 SER A N 1
ATOM 1244 C CA . SER A 1 158 ? -26.169 -4.514 15.904 1.00 69.38 158 SER A CA 1
ATOM 1245 C C . SER A 1 158 ? -26.848 -5.136 17.126 1.00 69.38 158 SER A C 1
ATOM 1247 O O . SER A 1 158 ? -27.406 -6.225 16.982 1.00 69.38 158 SER A O 1
ATOM 1249 N N . PRO A 1 159 ? -26.789 -4.507 18.314 1.00 77.19 159 PRO A N 1
ATOM 1250 C CA . PRO A 1 159 ? -26.178 -3.206 18.605 1.00 77.19 159 PRO A CA 1
ATOM 1251 C C . PRO A 1 159 ? -24.646 -3.198 18.461 1.00 77.19 159 PRO A C 1
ATOM 1253 O O . PRO A 1 159 ? -23.985 -4.215 18.645 1.00 77.19 159 PRO A O 1
ATOM 1256 N N . HIS A 1 160 ? -24.085 -2.025 18.144 1.00 81.56 160 HIS A N 1
ATOM 1257 C CA . HIS A 1 160 ? -22.636 -1.843 18.022 1.00 81.56 160 HIS A CA 1
ATOM 1258 C C . HIS A 1 160 ? -21.948 -2.179 19.361 1.00 81.56 160 HIS A C 1
ATOM 1260 O O . HIS A 1 160 ? -22.428 -1.703 20.395 1.00 81.56 160 HIS A O 1
ATOM 1266 N N . PRO A 1 161 ? -20.798 -2.886 19.392 1.00 82.50 161 PRO A N 1
ATOM 1267 C CA . PRO A 1 161 ? -20.211 -3.371 20.647 1.00 82.50 161 PRO A CA 1
ATOM 1268 C C . PRO A 1 161 ? -19.927 -2.274 21.681 1.00 82.50 161 PRO A C 1
ATOM 1270 O O . PRO A 1 161 ? -20.099 -2.471 22.881 1.00 82.50 161 PRO A O 1
ATOM 1273 N N . ARG A 1 162 ? -19.546 -1.079 21.212 1.00 88.19 162 ARG A N 1
ATOM 1274 C CA . ARG A 1 162 ? -19.376 0.113 22.063 1.00 88.19 162 ARG A CA 1
ATOM 1275 C C . ARG A 1 162 ? -20.655 0.529 22.787 1.00 88.19 162 ARG A C 1
ATOM 1277 O O . ARG A 1 162 ? -20.572 0.898 23.948 1.00 88.19 162 ARG A O 1
ATOM 1284 N N . ASN A 1 163 ? -21.809 0.461 22.127 1.00 87.56 163 ASN A N 1
ATOM 1285 C CA . ASN A 1 163 ? -23.086 0.850 22.727 1.00 87.56 163 ASN A CA 1
ATOM 1286 C C . ASN A 1 163 ? -23.470 -0.140 23.823 1.00 87.56 163 ASN A C 1
ATOM 1288 O O . ASN A 1 163 ? -23.935 0.265 24.882 1.00 87.56 163 ASN A O 1
ATOM 1292 N N . SER A 1 164 ? -23.217 -1.428 23.595 1.00 87.00 164 SER A N 1
ATOM 1293 C CA . SER A 1 164 ? -23.440 -2.462 24.601 1.00 87.00 164 SER A CA 1
ATOM 1294 C C . SER A 1 164 ? -22.502 -2.309 25.797 1.00 87.00 164 SER A C 1
ATOM 1296 O O . SER A 1 164 ? -22.931 -2.454 26.938 1.00 87.00 164 SER A O 1
ATOM 1298 N N . LEU A 1 165 ? -21.234 -1.963 25.551 1.00 90.44 165 LEU A N 1
ATOM 1299 C CA . LEU A 1 165 ? -20.266 -1.690 26.611 1.00 90.44 165 LEU A CA 1
ATOM 1300 C C . LEU A 1 165 ? -20.613 -0.407 27.385 1.00 90.44 165 LEU A C 1
ATOM 1302 O O . LEU A 1 165 ? -20.488 -0.376 28.604 1.00 90.44 165 LEU A O 1
ATOM 1306 N N . GLU A 1 166 ? -21.082 0.640 26.701 1.00 90.75 166 GLU A N 1
ATOM 1307 C CA . GLU A 1 166 ? -21.560 1.877 27.330 1.00 90.75 166 GLU A CA 1
ATOM 1308 C C . GLU A 1 166 ? -22.807 1.626 28.176 1.00 90.75 166 GLU A C 1
ATOM 1310 O O . GLU A 1 166 ? -22.860 2.096 29.308 1.00 90.75 166 GLU A O 1
ATOM 1315 N N . ALA A 1 167 ? -23.762 0.839 27.672 1.00 89.56 167 ALA A N 1
ATOM 1316 C CA . ALA A 1 167 ? -24.938 0.426 28.427 1.00 89.56 167 ALA A CA 1
ATOM 1317 C C . ALA A 1 167 ? -24.539 -0.354 29.686 1.00 89.56 167 ALA A C 1
ATOM 1319 O O . ALA A 1 167 ? -24.979 0.008 30.769 1.00 89.56 167 ALA A O 1
ATOM 1320 N N . LEU A 1 168 ? -23.641 -1.340 29.563 1.00 89.25 168 LEU A N 1
ATOM 1321 C CA . LEU A 1 168 ? -23.140 -2.129 30.694 1.00 89.25 168 LEU A CA 1
ATOM 1322 C C . LEU A 1 168 ? -22.486 -1.254 31.774 1.00 89.25 168 LEU A C 1
ATOM 1324 O O . LEU A 1 168 ? -22.717 -1.463 32.964 1.00 89.25 168 LEU A O 1
ATOM 1328 N N . ILE A 1 169 ? -21.675 -0.272 31.369 1.00 91.00 169 ILE A N 1
ATOM 1329 C CA . ILE A 1 169 ? -21.020 0.659 32.299 1.00 91.00 169 ILE A CA 1
ATOM 1330 C C . ILE A 1 169 ? -22.046 1.602 32.938 1.00 91.00 169 ILE A C 1
ATOM 1332 O O . ILE A 1 169 ? -21.976 1.855 34.135 1.00 91.00 169 ILE A O 1
ATOM 1336 N N . ALA A 1 170 ? -23.005 2.111 32.163 1.00 89.44 170 ALA A N 1
ATOM 1337 C CA . ALA A 1 170 ? -24.011 3.047 32.655 1.00 89.44 170 ALA A CA 1
ATOM 1338 C C . ALA A 1 170 ? -25.001 2.394 33.633 1.00 89.44 170 ALA A C 1
ATOM 1340 O O . ALA A 1 170 ? -25.435 3.039 34.585 1.00 89.44 170 ALA A O 1
ATOM 1341 N N . THR A 1 171 ? -25.359 1.124 33.422 1.00 88.88 171 THR A N 1
ATOM 1342 C CA . THR A 1 171 ? -26.287 0.393 34.301 1.00 88.88 171 THR A CA 1
ATOM 1343 C C . THR A 1 171 ? -25.623 -0.149 35.559 1.00 88.88 171 THR A C 1
ATOM 1345 O O . THR A 1 171 ? -26.325 -0.556 36.481 1.00 88.88 171 THR A O 1
ATOM 1348 N N . THR A 1 172 ? -24.290 -0.151 35.620 1.00 85.62 172 THR A N 1
ATOM 1349 C CA . THR A 1 172 ? -23.534 -0.772 36.706 1.00 85.62 172 THR A CA 1
ATOM 1350 C C . THR A 1 172 ? -22.710 0.282 37.444 1.00 85.62 172 THR A C 1
ATOM 1352 O O . THR A 1 172 ? -21.581 0.565 37.035 1.00 85.62 172 THR A O 1
ATOM 1355 N N . PRO A 1 173 ? -23.230 0.875 38.540 1.00 83.12 173 PRO A N 1
ATOM 1356 C CA . PRO A 1 173 ? -22.492 1.876 39.297 1.00 83.12 173 PRO A CA 1
ATOM 1357 C C . PRO A 1 173 ? -21.127 1.322 39.729 1.00 83.12 173 PRO A C 1
ATOM 1359 O O . PRO A 1 173 ? -21.072 0.194 40.233 1.00 83.12 173 PRO A O 1
ATOM 1362 N N . PRO A 1 174 ? -20.031 2.087 39.580 1.00 81.75 174 PRO A N 1
ATOM 1363 C CA . PRO A 1 174 ? -18.681 1.607 39.879 1.00 81.75 174 PRO A CA 1
ATOM 1364 C C . PRO A 1 174 ? -18.530 1.122 41.330 1.00 81.75 174 PRO A C 1
ATOM 1366 O O . PRO A 1 174 ? -17.813 0.158 41.583 1.00 81.75 174 PRO A O 1
ATOM 1369 N N . GLU A 1 175 ? -19.266 1.727 42.265 1.00 84.94 175 GLU A N 1
ATOM 1370 C CA . GLU A 1 175 ? -19.315 1.334 43.681 1.00 84.94 175 GLU A CA 1
ATOM 1371 C C . GLU A 1 175 ? -19.964 -0.039 43.907 1.00 84.94 175 GLU A C 1
ATOM 1373 O O . GLU A 1 175 ? -19.605 -0.751 44.841 1.00 84.94 175 GLU A O 1
ATOM 1378 N N . LYS A 1 176 ? -20.909 -0.429 43.043 1.00 84.00 176 LYS A N 1
ATOM 1379 C CA . LYS A 1 176 ? -21.686 -1.667 43.186 1.00 84.00 176 LYS A CA 1
ATOM 1380 C C . LYS A 1 176 ? -21.052 -2.866 42.482 1.00 84.00 176 LYS A C 1
ATOM 1382 O O . LYS A 1 176 ? -21.431 -3.992 42.780 1.00 84.00 176 LYS A O 1
ATOM 1387 N N . SER A 1 177 ? -20.095 -2.658 41.572 1.00 86.69 177 SER A N 1
ATOM 1388 C CA . SER A 1 177 ? -19.452 -3.760 40.841 1.00 86.69 177 SER A CA 1
ATOM 1389 C C . SER A 1 177 ? -17.935 -3.593 40.697 1.00 86.69 177 SER A C 1
ATOM 1391 O O . SER A 1 177 ? -17.415 -3.346 39.602 1.00 86.69 177 SER A O 1
ATOM 1393 N N . PRO A 1 178 ? -17.171 -3.803 41.787 1.00 88.94 178 PRO A N 1
ATOM 1394 C CA . PRO A 1 178 ? -15.711 -3.878 41.708 1.00 88.94 178 PRO A CA 1
ATOM 1395 C C . PRO A 1 178 ? -15.241 -5.009 40.776 1.00 88.94 178 PRO A C 1
ATOM 1397 O O . PRO A 1 178 ? -14.162 -4.919 40.189 1.00 88.94 178 PRO A O 1
ATOM 1400 N N . THR A 1 179 ? -16.058 -6.054 40.605 1.00 90.00 179 THR A N 1
ATOM 1401 C CA . THR A 1 179 ? -15.806 -7.163 39.678 1.00 90.00 179 THR A CA 1
ATOM 1402 C C . THR A 1 179 ? -15.796 -6.695 38.224 1.00 90.00 179 THR A C 1
ATOM 1404 O O . THR A 1 179 ? -14.861 -7.041 37.506 1.00 90.00 179 THR A O 1
ATOM 1407 N N . LEU A 1 180 ? -16.754 -5.858 37.797 1.00 91.12 180 LEU A N 1
ATOM 1408 C CA . LEU A 1 180 ? -16.777 -5.309 36.436 1.00 91.12 180 LEU A CA 1
ATOM 1409 C C . LEU A 1 180 ? -15.551 -4.430 36.167 1.00 91.12 180 LEU A C 1
ATOM 1411 O O . LEU A 1 180 ? -14.895 -4.589 35.141 1.00 91.12 180 LEU A O 1
ATOM 1415 N N . LEU A 1 181 ? -15.203 -3.533 37.095 1.00 91.94 181 LEU A N 1
ATOM 1416 C CA . LEU A 1 181 ? -14.020 -2.675 36.947 1.00 91.94 181 LEU A CA 1
ATOM 1417 C C . LEU A 1 181 ? -12.730 -3.498 36.859 1.00 91.94 181 LEU A C 1
ATOM 1419 O O . LEU A 1 181 ? -11.868 -3.213 36.027 1.00 91.94 181 LEU A O 1
ATOM 1423 N N . ARG A 1 182 ? -12.610 -4.553 37.676 1.00 92.94 182 ARG A N 1
ATOM 1424 C CA . ARG A 1 182 ? -11.483 -5.488 37.601 1.00 92.94 182 ARG A CA 1
ATOM 1425 C C . ARG A 1 182 ? -11.464 -6.223 36.262 1.00 92.94 182 ARG A C 1
ATOM 1427 O O . ARG A 1 182 ? -10.412 -6.275 35.642 1.00 92.94 182 ARG A O 1
ATOM 1434 N N . ALA A 1 183 ? -12.608 -6.711 35.783 1.00 93.88 183 ALA A N 1
ATOM 1435 C CA . ALA A 1 183 ? -12.715 -7.387 34.492 1.00 93.88 183 ALA A CA 1
ATOM 1436 C C . ALA A 1 183 ? -12.319 -6.469 33.323 1.00 93.88 183 ALA A C 1
ATOM 1438 O O . ALA A 1 183 ? -11.542 -6.880 32.466 1.00 93.88 183 ALA A O 1
ATOM 1439 N N . LEU A 1 184 ? -12.784 -5.213 33.311 1.00 95.06 184 LEU A N 1
ATOM 1440 C CA . LEU A 1 184 ? -12.403 -4.208 32.310 1.00 95.06 184 LEU A CA 1
ATOM 1441 C C . LEU A 1 184 ? -10.893 -3.944 32.315 1.00 95.06 184 LEU A C 1
ATOM 1443 O O . LEU A 1 184 ? -10.267 -3.919 31.254 1.00 95.06 184 LEU A O 1
ATOM 1447 N N . ARG A 1 185 ? -10.308 -3.766 33.506 1.00 95.75 185 ARG A N 1
ATOM 1448 C CA . ARG A 1 185 ? -8.868 -3.554 33.677 1.00 95.75 185 ARG A CA 1
ATOM 1449 C C . ARG A 1 185 ? -8.072 -4.757 33.180 1.00 95.75 185 ARG A C 1
ATOM 1451 O O . ARG A 1 185 ? -7.202 -4.587 3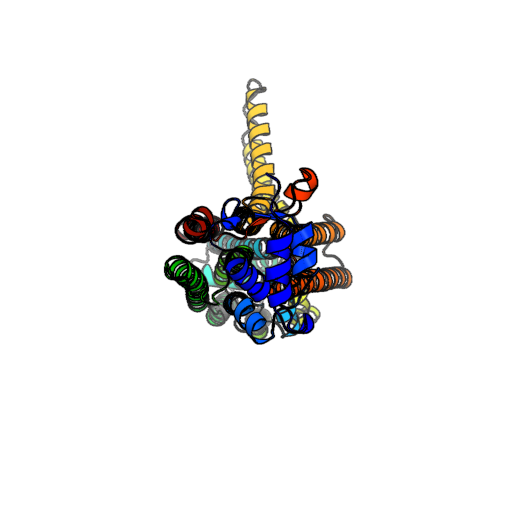2.333 1.00 95.75 185 ARG A O 1
ATOM 1458 N N . THR A 1 186 ? -8.386 -5.954 33.673 1.00 96.00 186 THR A N 1
ATOM 1459 C CA . THR A 1 186 ? -7.692 -7.194 33.305 1.00 96.00 186 THR A CA 1
ATOM 1460 C C . THR A 1 186 ? -7.788 -7.449 31.805 1.00 96.00 186 THR A C 1
ATOM 1462 O O . THR A 1 186 ? -6.781 -7.747 31.178 1.00 96.00 186 THR A O 1
ATOM 1465 N N . ALA A 1 187 ? -8.957 -7.239 31.195 1.00 95.75 187 ALA A N 1
ATOM 1466 C CA . ALA A 1 187 ? -9.120 -7.379 29.751 1.00 95.75 187 ALA A CA 1
ATOM 1467 C C . ALA A 1 187 ? -8.282 -6.361 28.966 1.00 95.75 187 ALA A C 1
ATOM 1469 O O . ALA A 1 187 ? -7.647 -6.713 27.974 1.00 95.75 187 ALA A O 1
ATOM 1470 N N . GLY A 1 188 ? -8.248 -5.100 29.407 1.00 95.81 188 GLY A N 1
ATOM 1471 C CA . GLY A 1 188 ? -7.407 -4.067 28.804 1.00 95.81 188 GLY A CA 1
ATOM 1472 C C . GLY A 1 188 ? -5.911 -4.367 28.933 1.00 95.81 188 GLY A C 1
ATOM 1473 O O . GLY A 1 188 ? -5.166 -4.224 27.962 1.00 95.81 188 GLY A O 1
ATOM 1474 N N . GLU A 1 189 ? -5.464 -4.828 30.101 1.00 95.75 189 GLU A N 1
ATOM 1475 C CA . GLU A 1 189 ? -4.088 -5.270 30.350 1.00 95.75 189 GLU A CA 1
ATOM 1476 C C . GLU A 1 189 ? -3.718 -6.482 29.474 1.00 95.75 189 GLU A C 1
ATOM 1478 O O . GLU A 1 189 ? -2.708 -6.429 28.765 1.00 95.75 189 GLU A O 1
ATOM 1483 N N . ASP A 1 190 ? -4.567 -7.511 29.414 1.00 95.38 190 ASP A N 1
ATOM 1484 C CA . ASP A 1 190 ? -4.400 -8.690 28.550 1.00 95.38 190 ASP A CA 1
ATOM 1485 C C . ASP A 1 190 ? -4.329 -8.295 27.061 1.00 95.38 190 ASP A C 1
ATOM 1487 O O . ASP A 1 190 ? -3.458 -8.737 26.306 1.00 95.38 190 ASP A O 1
ATOM 1491 N N . LEU A 1 191 ? -5.207 -7.401 26.602 1.00 94.25 191 LEU A N 1
ATOM 1492 C CA . LEU A 1 191 ? -5.209 -6.948 25.209 1.00 94.25 191 LEU A CA 1
ATOM 1493 C C . LEU A 1 191 ? -3.979 -6.103 24.857 1.00 94.25 191 LEU A C 1
ATOM 1495 O O . LEU A 1 191 ? -3.501 -6.159 23.724 1.00 94.25 191 LEU A O 1
ATOM 1499 N N . ARG A 1 192 ? -3.438 -5.319 25.795 1.00 94.00 192 ARG A N 1
ATOM 1500 C CA . ARG A 1 192 ? -2.203 -4.552 25.559 1.00 94.00 192 ARG A CA 1
ATOM 1501 C C . ARG A 1 192 ? -0.968 -5.438 25.544 1.00 94.00 192 ARG A C 1
ATOM 1503 O O . ARG A 1 192 ? -0.108 -5.238 24.692 1.00 94.00 192 ARG A O 1
ATOM 1510 N N . THR A 1 193 ? -0.878 -6.397 26.460 1.00 94.25 193 THR A N 1
ATOM 1511 C CA . THR A 1 193 ? 0.264 -7.325 26.540 1.00 94.25 193 THR A CA 1
ATOM 1512 C C . THR A 1 193 ? 0.321 -8.267 25.341 1.00 94.25 193 THR A C 1
ATOM 1514 O O . THR A 1 193 ? 1.401 -8.673 24.924 1.00 94.25 193 THR A O 1
ATOM 1517 N N . THR A 1 194 ? -0.824 -8.552 24.719 1.00 91.44 194 THR A N 1
ATOM 1518 C CA . THR A 1 194 ? -0.902 -9.351 23.488 1.00 91.44 194 THR A CA 1
ATOM 1519 C C . THR A 1 194 ? -0.614 -8.558 22.212 1.00 91.44 194 THR A C 1
ATOM 1521 O O . THR A 1 194 ? -0.658 -9.135 21.124 1.00 91.44 194 THR A O 1
ATOM 1524 N N . LYS A 1 195 ? -0.318 -7.252 22.290 1.00 90.50 195 LYS A N 1
ATOM 1525 C CA . LYS A 1 195 ? 0.057 -6.4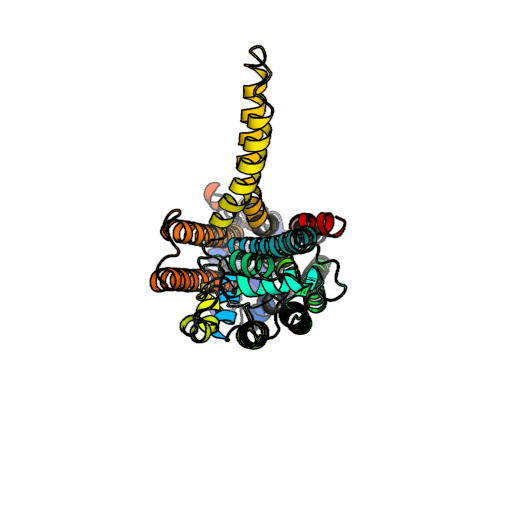63 21.112 1.00 90.50 195 LYS A CA 1
ATOM 1526 C C . LYS A 1 195 ? 1.536 -6.580 20.790 1.00 90.50 195 LYS A C 1
ATOM 1528 O O . LYS A 1 195 ? 2.391 -6.365 21.639 1.00 90.50 195 LYS A O 1
ATOM 1533 N N . VAL A 1 196 ? 1.826 -6.783 19.509 1.00 88.56 196 VAL A N 1
ATOM 1534 C CA . VAL A 1 196 ? 3.185 -6.706 18.971 1.00 88.56 196 VAL A CA 1
ATOM 1535 C C . VAL A 1 196 ? 3.341 -5.413 18.194 1.00 88.56 196 VAL A C 1
ATOM 1537 O O . VAL A 1 196 ? 2.581 -5.124 17.264 1.00 88.56 196 VAL A O 1
ATOM 1540 N N . THR A 1 197 ? 4.368 -4.647 18.542 1.00 86.88 197 THR A N 1
ATOM 1541 C CA . THR A 1 197 ? 4.838 -3.525 17.738 1.00 86.88 197 THR A CA 1
ATOM 1542 C C . THR A 1 197 ? 5.909 -4.027 16.776 1.00 86.88 197 THR A C 1
ATOM 1544 O O . THR A 1 197 ? 6.999 -4.418 17.173 1.00 86.88 197 THR A O 1
ATOM 1547 N N . ILE A 1 198 ? 5.617 -4.001 15.476 1.00 88.81 198 ILE A N 1
ATOM 1548 C CA . ILE A 1 198 ? 6.625 -4.290 14.438 1.00 88.81 198 ILE A CA 1
ATOM 1549 C C . ILE A 1 198 ? 7.244 -3.011 13.864 1.00 88.81 198 ILE A C 1
ATOM 1551 O O . ILE A 1 198 ? 7.774 -3.019 12.757 1.00 88.81 198 ILE A O 1
ATOM 1555 N N . ALA A 1 199 ? 7.168 -1.899 14.603 1.00 90.69 199 ALA A N 1
ATOM 1556 C CA . ALA A 1 199 ? 7.650 -0.599 14.147 1.00 90.69 199 ALA A CA 1
ATOM 1557 C C . ALA A 1 199 ? 9.150 -0.626 13.830 1.00 90.69 199 ALA A C 1
ATOM 1559 O O . ALA A 1 199 ? 9.540 -0.205 12.747 1.00 90.69 199 ALA A O 1
ATOM 1560 N N . LEU A 1 200 ? 9.975 -1.181 14.726 1.00 92.88 200 LEU A N 1
ATOM 1561 C CA . LEU A 1 200 ? 11.418 -1.272 14.502 1.00 92.88 200 LEU A CA 1
ATOM 1562 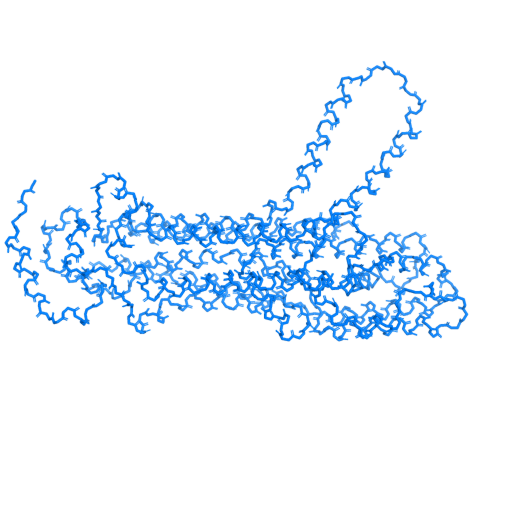C C . LEU A 1 200 ? 11.767 -2.186 13.305 1.00 92.88 200 LEU A C 1
ATOM 1564 O O . LEU A 1 200 ? 12.444 -1.694 12.404 1.00 92.88 200 LEU A O 1
ATOM 1568 N N . PRO A 1 201 ? 11.260 -3.437 13.201 1.00 94.31 201 PRO A N 1
ATOM 1569 C CA . PRO A 1 201 ? 11.449 -4.257 11.997 1.00 94.31 201 PRO A CA 1
ATOM 1570 C C . PRO A 1 201 ? 10.998 -3.576 10.698 1.00 94.31 201 PRO A C 1
ATOM 1572 O O . PRO A 1 201 ? 11.690 -3.657 9.683 1.00 94.31 201 PRO A O 1
ATOM 1575 N N . SER A 1 202 ? 9.879 -2.845 10.737 1.00 93.94 202 SER A N 1
ATOM 1576 C CA . SER A 1 202 ? 9.372 -2.093 9.583 1.00 93.94 202 SER A CA 1
ATOM 1577 C C . SER A 1 202 ? 10.339 -0.985 9.163 1.00 93.94 202 SER A C 1
ATOM 1579 O O . SER A 1 202 ? 10.650 -0.864 7.983 1.00 93.94 202 SER A O 1
ATOM 1581 N N . VAL A 1 203 ? 10.860 -0.207 10.120 1.00 95.19 203 VAL A N 1
ATOM 1582 C CA . VAL A 1 203 ? 11.855 0.846 9.854 1.00 95.19 203 VAL A CA 1
ATOM 1583 C C . VAL A 1 203 ? 13.140 0.249 9.287 1.00 95.19 203 VAL A C 1
ATOM 1585 O O . VAL A 1 203 ? 13.628 0.738 8.274 1.00 95.19 203 VAL A O 1
ATOM 1588 N N . VAL A 1 204 ? 13.658 -0.833 9.876 1.00 96.56 204 VAL A N 1
ATOM 1589 C CA . VAL A 1 204 ? 14.855 -1.524 9.366 1.00 96.56 204 VAL A CA 1
ATOM 1590 C C . VAL A 1 204 ? 14.633 -2.001 7.931 1.00 96.56 204 VAL A C 1
ATOM 1592 O O . VAL A 1 204 ? 15.472 -1.765 7.069 1.00 96.56 204 VAL A O 1
ATOM 1595 N N . THR A 1 205 ? 13.479 -2.599 7.642 1.00 96.06 205 THR A N 1
ATOM 1596 C CA . THR A 1 205 ? 13.143 -3.076 6.293 1.00 96.06 205 THR A CA 1
ATOM 1597 C C . THR A 1 205 ? 13.052 -1.934 5.281 1.00 96.06 205 THR A C 1
ATOM 1599 O O . THR A 1 205 ? 13.512 -2.070 4.150 1.00 96.06 205 THR A O 1
ATOM 1602 N N . ILE A 1 206 ? 12.512 -0.784 5.686 1.00 96.19 206 ILE A N 1
ATOM 1603 C CA . ILE A 1 206 ? 12.478 0.425 4.855 1.00 96.19 206 ILE A CA 1
ATOM 1604 C C . ILE A 1 206 ? 13.891 0.940 4.580 1.00 96.19 206 ILE A C 1
ATOM 1606 O O . ILE A 1 206 ? 14.198 1.277 3.440 1.00 96.19 206 ILE A O 1
ATOM 1610 N N . LEU A 1 207 ? 14.768 0.960 5.586 1.00 96.50 207 LEU A N 1
ATOM 1611 C CA . LEU A 1 207 ? 16.168 1.341 5.396 1.00 96.50 207 LEU A CA 1
ATOM 1612 C C . LEU A 1 207 ? 16.889 0.376 4.448 1.00 96.50 207 LEU A C 1
ATOM 1614 O O . LEU A 1 207 ? 17.618 0.832 3.575 1.00 96.50 207 LEU A O 1
ATOM 1618 N N . VAL A 1 208 ? 16.632 -0.933 4.554 1.00 96.12 208 VAL A N 1
ATOM 1619 C CA . VAL A 1 208 ? 17.150 -1.942 3.615 1.00 96.12 208 VAL A CA 1
ATOM 1620 C C . VAL A 1 208 ? 16.631 -1.690 2.197 1.00 96.12 208 VAL A C 1
ATOM 1622 O O . VAL A 1 208 ? 17.407 -1.753 1.249 1.00 96.12 208 VAL A O 1
ATOM 1625 N N . PHE A 1 209 ? 15.348 -1.367 2.023 1.00 95.62 209 PHE A N 1
ATOM 1626 C CA . PHE A 1 209 ? 14.791 -1.010 0.715 1.00 95.62 209 PHE A CA 1
ATOM 1627 C C . PHE A 1 209 ? 15.473 0.224 0.114 1.00 95.62 209 PHE A C 1
ATOM 1629 O O . PHE A 1 209 ? 15.903 0.184 -1.037 1.00 95.62 209 PHE A O 1
ATOM 1636 N N . ILE A 1 210 ? 15.637 1.289 0.903 1.00 94.88 210 ILE A N 1
ATOM 1637 C CA . ILE A 1 210 ? 16.317 2.516 0.470 1.00 94.88 210 ILE A CA 1
ATOM 1638 C C . ILE A 1 210 ? 17.778 2.220 0.112 1.00 94.88 210 ILE A C 1
ATOM 1640 O O . ILE A 1 210 ? 18.230 2.628 -0.954 1.00 94.88 210 ILE A O 1
ATOM 1644 N N . ALA A 1 211 ? 18.499 1.475 0.954 1.00 94.56 211 ALA A N 1
ATOM 1645 C CA . ALA A 1 211 ? 19.893 1.110 0.717 1.00 94.56 211 ALA A CA 1
ATOM 1646 C C . ALA A 1 211 ? 20.068 0.299 -0.575 1.00 94.56 211 ALA A C 1
ATOM 1648 O O . ALA A 1 211 ? 20.988 0.571 -1.335 1.00 94.56 211 ALA A O 1
ATOM 1649 N N . ASN A 1 212 ? 19.162 -0.641 -0.870 1.00 92.19 212 ASN A N 1
ATOM 1650 C CA . ASN A 1 212 ? 19.212 -1.396 -2.124 1.00 92.19 212 ASN A CA 1
ATOM 1651 C C . ASN A 1 212 ? 19.009 -0.499 -3.351 1.00 92.19 212 ASN A C 1
ATOM 1653 O O . ASN A 1 212 ? 19.739 -0.640 -4.324 1.00 92.19 212 ASN A O 1
ATOM 1657 N N . ILE A 1 213 ? 18.077 0.459 -3.306 1.00 90.50 213 ILE A N 1
ATOM 1658 C CA . ILE A 1 213 ? 17.909 1.407 -4.418 1.00 90.50 213 ILE A CA 1
ATOM 1659 C C . ILE A 1 213 ? 19.144 2.307 -4.568 1.00 90.50 213 ILE A C 1
ATOM 1661 O O . ILE A 1 213 ? 19.572 2.576 -5.688 1.00 90.50 213 ILE A O 1
ATOM 1665 N N . VAL A 1 214 ? 19.726 2.773 -3.459 1.00 90.62 214 VAL A N 1
ATOM 1666 C CA . VAL A 1 214 ? 20.954 3.582 -3.484 1.00 90.62 214 VAL A CA 1
ATOM 1667 C C . VAL A 1 214 ? 22.117 2.787 -4.072 1.00 90.62 214 VAL A C 1
ATOM 1669 O O . VAL A 1 214 ? 22.827 3.323 -4.915 1.00 90.62 214 VAL A O 1
ATOM 1672 N N . ASN A 1 215 ? 22.282 1.518 -3.694 1.00 90.44 215 ASN A N 1
ATOM 1673 C CA . ASN A 1 215 ? 23.314 0.652 -4.261 1.00 90.44 215 ASN A CA 1
ATOM 1674 C C . ASN A 1 215 ? 23.138 0.499 -5.777 1.00 90.44 215 ASN A C 1
ATOM 1676 O O . ASN A 1 215 ? 24.093 0.724 -6.509 1.00 90.44 215 ASN A O 1
ATOM 1680 N N . GLU A 1 216 ? 21.914 0.247 -6.255 1.00 88.12 216 GLU A N 1
ATOM 1681 C CA . GLU A 1 216 ? 21.628 0.176 -7.696 1.00 88.12 216 GLU A CA 1
ATOM 1682 C C . GLU A 1 216 ? 21.950 1.493 -8.421 1.00 88.12 216 GLU A C 1
ATOM 1684 O O . GLU A 1 216 ? 22.484 1.481 -9.531 1.00 88.12 216 GLU A O 1
ATOM 1689 N N . LEU A 1 217 ? 21.663 2.646 -7.807 1.00 88.00 217 LEU A N 1
ATOM 1690 C CA . LEU A 1 217 ? 22.022 3.956 -8.363 1.00 88.00 217 LEU A CA 1
ATOM 1691 C C . LEU A 1 217 ? 23.540 4.159 -8.420 1.00 88.00 217 LEU A C 1
ATOM 1693 O O . LEU A 1 217 ? 24.048 4.623 -9.439 1.00 88.00 217 LEU A O 1
ATOM 1697 N N . VAL A 1 218 ? 24.258 3.802 -7.352 1.00 89.00 218 VAL A N 1
ATOM 1698 C CA . VAL A 1 218 ? 25.722 3.911 -7.276 1.00 89.00 218 VAL A CA 1
ATOM 1699 C C . VAL A 1 218 ? 26.377 3.003 -8.305 1.00 89.00 218 VAL A C 1
ATOM 1701 O O . VAL A 1 218 ? 27.194 3.483 -9.081 1.00 89.00 218 VAL A O 1
ATOM 1704 N N . ASP A 1 219 ? 25.977 1.734 -8.383 1.00 85.69 219 ASP A N 1
ATOM 1705 C CA . ASP A 1 219 ? 26.496 0.787 -9.374 1.00 85.69 219 ASP A CA 1
ATOM 1706 C C . ASP A 1 219 ? 26.323 1.303 -10.803 1.00 85.69 219 ASP A C 1
ATOM 1708 O O . ASP A 1 219 ? 27.202 1.146 -11.654 1.00 85.69 219 ASP A O 1
ATOM 1712 N N . SER A 1 220 ? 25.203 1.971 -11.049 1.00 81.81 220 SER A N 1
ATOM 1713 C CA . SER A 1 220 ? 24.884 2.543 -12.350 1.00 81.81 220 SER A CA 1
ATOM 1714 C C . SER A 1 220 ? 25.689 3.797 -12.658 1.00 81.81 220 SER A C 1
ATOM 1716 O O . SER A 1 220 ? 26.156 3.967 -13.783 1.00 81.81 220 SER A O 1
ATOM 1718 N N . ALA A 1 221 ? 25.887 4.665 -11.667 1.00 84.25 221 ALA A N 1
ATOM 1719 C CA . ALA A 1 221 ? 26.746 5.836 -11.788 1.00 84.25 221 ALA A CA 1
ATOM 1720 C C . ALA A 1 221 ? 28.230 5.450 -11.901 1.00 84.25 221 ALA A C 1
ATOM 1722 O O . ALA A 1 221 ? 28.991 6.125 -12.579 1.00 84.25 221 ALA A O 1
ATOM 1723 N N . SER A 1 222 ? 28.665 4.351 -11.289 1.00 84.56 222 SER A N 1
ATOM 1724 C CA . SER A 1 222 ? 30.025 3.840 -11.474 1.00 84.56 222 SER A CA 1
ATOM 1725 C C . SER A 1 222 ? 30.213 3.240 -12.867 1.00 84.56 222 SER A C 1
ATOM 1727 O O . SER A 1 222 ? 31.229 3.502 -13.504 1.00 84.56 222 SER A O 1
ATOM 1729 N N . ALA A 1 223 ? 29.219 2.504 -13.380 1.00 76.88 223 ALA A N 1
ATOM 1730 C CA . ALA A 1 223 ? 29.245 1.990 -14.750 1.00 76.88 223 ALA A CA 1
ATOM 1731 C C . ALA A 1 223 ? 29.280 3.119 -15.801 1.00 76.88 223 ALA A C 1
ATOM 1733 O O . ALA A 1 223 ? 29.877 2.953 -16.859 1.00 76.88 223 ALA A O 1
ATOM 1734 N N . SER A 1 224 ? 28.695 4.283 -15.492 1.00 73.62 224 SER A N 1
ATOM 1735 C CA . SER A 1 224 ? 28.665 5.454 -16.378 1.00 73.62 224 SER A CA 1
ATOM 1736 C C . SER A 1 224 ? 30.005 6.180 -16.532 1.00 73.62 224 SER A C 1
ATOM 1738 O O . SER A 1 224 ? 30.222 6.888 -17.517 1.00 73.62 224 SER A O 1
ATOM 1740 N N . GLN A 1 225 ? 30.891 6.052 -15.542 1.00 76.81 225 GLN A N 1
ATOM 1741 C CA . GLN A 1 225 ? 32.160 6.781 -15.481 1.00 76.81 225 GLN A CA 1
ATOM 1742 C C . GLN A 1 225 ? 33.318 6.056 -16.169 1.00 76.81 225 GLN A C 1
ATOM 1744 O O . GLN A 1 225 ? 34.382 6.650 -16.352 1.00 76.81 225 GLN A O 1
ATOM 1749 N N . GLN A 1 226 ? 33.133 4.796 -16.560 1.00 73.25 226 GLN A N 1
ATOM 1750 C CA . GLN A 1 226 ? 34.172 4.002 -17.200 1.00 73.25 226 GLN A CA 1
ATOM 1751 C C . GLN A 1 226 ? 34.387 4.490 -18.643 1.00 73.25 226 GLN A C 1
ATOM 1753 O O . GLN A 1 226 ? 33.656 4.130 -19.558 1.00 73.25 226 GLN A O 1
ATOM 1758 N N . LYS A 1 227 ? 35.365 5.393 -18.811 1.00 60.69 227 LYS A N 1
ATOM 1759 C CA . LYS A 1 227 ? 35.710 6.073 -20.075 1.00 60.69 227 LYS A CA 1
ATOM 1760 C C . LYS A 1 227 ? 36.462 5.198 -21.079 1.00 60.69 227 LYS A C 1
ATOM 1762 O O . LYS A 1 227 ? 36.520 5.551 -22.253 1.00 60.69 227 LYS A O 1
ATOM 1767 N N . ASP A 1 228 ? 37.022 4.085 -20.631 1.00 57.06 228 ASP A N 1
ATOM 1768 C CA . ASP A 1 228 ? 37.843 3.221 -21.469 1.00 57.06 228 ASP A CA 1
ATOM 1769 C C . ASP A 1 228 ? 36.938 2.145 -22.053 1.00 57.06 228 ASP A C 1
ATOM 1771 O O . ASP A 1 228 ? 36.303 1.430 -21.282 1.00 57.06 228 ASP A O 1
ATOM 1775 N N . GLY A 1 229 ? 36.866 2.049 -23.385 1.00 53.91 229 GLY A N 1
ATOM 1776 C CA . GLY A 1 229 ? 35.902 1.281 -24.196 1.00 53.91 229 GLY A CA 1
ATOM 1777 C C . GLY A 1 229 ? 35.718 -0.220 -23.908 1.00 53.91 229 GLY A C 1
ATOM 1778 O O . GLY A 1 229 ? 35.112 -0.922 -24.708 1.00 53.91 229 GLY A O 1
ATOM 1779 N N . ALA A 1 230 ? 36.187 -0.734 -22.773 1.00 54.78 230 ALA A N 1
ATOM 1780 C CA . ALA A 1 230 ? 35.654 -1.933 -22.157 1.00 54.78 230 ALA A CA 1
ATOM 1781 C C . ALA A 1 230 ? 34.221 -1.655 -21.680 1.00 54.78 230 ALA A C 1
ATOM 1783 O O . ALA A 1 230 ? 33.991 -1.284 -20.527 1.00 54.78 230 ALA A O 1
ATOM 1784 N N . ALA A 1 231 ? 33.255 -1.841 -22.584 1.00 52.59 231 ALA A N 1
ATOM 1785 C CA . ALA A 1 231 ? 31.849 -1.962 -22.232 1.00 52.59 231 ALA A CA 1
ATOM 1786 C C . ALA A 1 231 ? 31.732 -3.004 -21.113 1.00 52.59 231 ALA A C 1
ATOM 1788 O O . ALA A 1 231 ? 31.856 -4.207 -21.341 1.00 52.59 231 ALA A O 1
ATOM 1789 N N . THR A 1 232 ? 31.561 -2.554 -19.872 1.00 56.34 232 THR A N 1
ATOM 1790 C CA . THR A 1 232 ? 31.237 -3.494 -18.810 1.00 56.34 232 THR A CA 1
ATOM 1791 C C . THR A 1 232 ? 29.832 -4.002 -19.086 1.00 56.34 232 THR A C 1
ATOM 1793 O O . THR A 1 232 ? 28.926 -3.228 -19.386 1.00 56.34 232 THR A O 1
ATOM 1796 N N . ASP A 1 233 ? 29.621 -5.310 -18.951 1.00 57.91 233 ASP A N 1
ATOM 1797 C CA . ASP A 1 233 ? 28.316 -5.970 -19.124 1.00 57.91 233 ASP A CA 1
ATOM 1798 C C . ASP A 1 233 ? 27.210 -5.441 -18.169 1.00 57.91 233 ASP A C 1
ATOM 1800 O O . ASP A 1 233 ? 26.085 -5.959 -18.136 1.00 57.91 233 ASP A O 1
ATOM 1804 N N . LYS A 1 234 ? 27.498 -4.403 -17.365 1.00 61.41 234 LYS A N 1
ATOM 1805 C CA . LYS A 1 234 ? 26.568 -3.741 -16.450 1.00 61.41 234 LYS A CA 1
ATOM 1806 C C . LYS A 1 234 ? 25.524 -2.938 -17.240 1.00 61.41 234 LYS A C 1
ATOM 1808 O O . LYS A 1 234 ? 25.670 -1.765 -17.564 1.00 61.41 234 LYS A O 1
ATOM 1813 N N . LYS A 1 235 ? 24.420 -3.623 -17.542 1.00 63.16 235 LYS A N 1
ATOM 1814 C CA . LYS A 1 235 ? 23.229 -3.125 -18.251 1.00 63.16 235 LYS A CA 1
ATOM 1815 C C . LYS A 1 235 ? 22.593 -1.903 -17.561 1.00 63.16 235 LYS A C 1
ATOM 1817 O O . LYS A 1 235 ? 22.441 -1.932 -16.340 1.00 63.16 235 LYS A O 1
ATOM 1822 N N . PRO A 1 236 ? 22.085 -0.909 -18.318 1.00 62.53 236 PRO A N 1
ATOM 1823 C CA . PRO A 1 236 ? 21.515 0.311 -17.751 1.00 62.53 236 PRO A CA 1
ATOM 1824 C C . PRO A 1 236 ? 20.319 0.011 -16.826 1.00 62.53 236 PRO A C 1
ATOM 1826 O O . PRO A 1 236 ? 19.448 -0.804 -17.169 1.00 62.53 236 PRO A O 1
ATOM 1829 N N . PRO A 1 237 ? 20.240 0.671 -15.659 1.00 71.88 237 PRO A N 1
ATOM 1830 C CA . PRO A 1 237 ? 19.347 0.284 -14.564 1.00 71.88 237 PRO A CA 1
ATOM 1831 C C . PRO A 1 237 ? 17.930 0.853 -14.673 1.00 71.88 237 PRO A C 1
ATOM 1833 O O . PRO A 1 237 ? 17.069 0.463 -13.888 1.00 71.88 237 PRO A O 1
ATOM 1836 N N . GLY A 1 238 ? 17.678 1.801 -15.589 1.00 81.38 238 GLY A N 1
ATOM 1837 C CA . GLY A 1 238 ? 16.567 2.752 -15.440 1.00 81.38 238 GLY A CA 1
ATOM 1838 C C . GLY A 1 238 ? 15.202 2.082 -15.284 1.00 81.38 238 GLY A C 1
ATOM 1839 O O . GLY A 1 238 ? 14.411 2.488 -14.441 1.00 81.38 238 GLY A O 1
ATOM 1840 N N . ASN A 1 239 ? 14.966 0.965 -15.980 1.00 86.75 239 ASN A N 1
ATOM 1841 C CA . ASN A 1 239 ? 13.740 0.179 -15.806 1.00 86.75 239 ASN A CA 1
ATOM 1842 C C . ASN A 1 239 ? 13.621 -0.468 -14.428 1.00 86.75 239 ASN A C 1
ATOM 1844 O O . ASN A 1 239 ? 12.540 -0.459 -13.848 1.00 86.75 239 ASN A O 1
ATOM 1848 N N . ARG A 1 240 ? 14.708 -1.049 -13.913 1.00 89.25 240 ARG A N 1
ATOM 1849 C CA . ARG A 1 240 ? 14.714 -1.729 -12.609 1.00 89.25 240 ARG A CA 1
ATOM 1850 C C . ARG A 1 240 ? 14.428 -0.719 -11.507 1.00 89.25 240 ARG A C 1
ATOM 1852 O O . ARG A 1 240 ? 13.543 -0.943 -10.690 1.00 89.25 240 ARG A O 1
ATOM 1859 N N . ILE A 1 241 ? 15.102 0.431 -11.570 1.00 92.50 241 ILE A N 1
ATOM 1860 C CA . ILE A 1 241 ? 14.879 1.548 -10.649 1.00 92.50 241 ILE A CA 1
ATOM 1861 C C . ILE A 1 241 ? 13.441 2.050 -10.774 1.00 92.50 241 ILE A C 1
ATOM 1863 O O . ILE A 1 241 ? 12.771 2.209 -9.760 1.00 92.50 241 ILE A O 1
ATOM 1867 N N . ALA A 1 242 ? 12.926 2.246 -11.990 1.00 94.81 242 ALA A N 1
ATOM 1868 C CA . ALA A 1 242 ? 11.558 2.712 -12.186 1.00 94.81 242 ALA A CA 1
ATOM 1869 C C . ALA A 1 242 ? 10.519 1.739 -11.601 1.00 94.81 242 ALA A C 1
ATOM 1871 O O . ALA A 1 242 ? 9.596 2.180 -10.922 1.00 94.81 242 ALA A O 1
ATOM 1872 N N . PHE A 1 243 ? 10.678 0.422 -11.782 1.00 94.81 243 PHE A N 1
ATOM 1873 C CA . PHE A 1 243 ? 9.798 -0.559 -11.138 1.00 94.81 243 PHE A CA 1
ATOM 1874 C C . PHE A 1 243 ? 9.968 -0.588 -9.615 1.00 94.81 243 PHE A C 1
ATOM 1876 O O . PHE A 1 243 ? 8.966 -0.624 -8.908 1.00 94.81 243 PHE A O 1
ATOM 1883 N N . ALA A 1 244 ? 11.188 -0.499 -9.082 1.00 94.62 244 ALA A N 1
ATOM 1884 C CA . ALA A 1 244 ? 11.396 -0.393 -7.638 1.00 94.62 244 ALA A CA 1
ATOM 1885 C C . ALA A 1 244 ? 10.698 0.854 -7.057 1.00 94.62 244 ALA A C 1
ATOM 1887 O O . ALA A 1 244 ? 9.991 0.771 -6.051 1.00 94.62 244 ALA A O 1
ATOM 1888 N N . VAL A 1 245 ? 10.811 1.998 -7.740 1.00 96.56 245 VAL A N 1
ATOM 1889 C CA . VAL A 1 245 ? 10.118 3.249 -7.396 1.00 96.56 245 VAL A CA 1
ATOM 1890 C C . VAL A 1 245 ? 8.603 3.109 -7.532 1.00 96.56 245 VAL A C 1
ATOM 1892 O O . VAL A 1 245 ? 7.879 3.635 -6.686 1.00 96.56 245 VAL A O 1
ATOM 1895 N N . LEU A 1 246 ? 8.102 2.352 -8.512 1.00 97.38 246 LEU A N 1
ATOM 1896 C CA . LEU A 1 246 ? 6.672 2.067 -8.651 1.00 97.38 246 LEU A CA 1
ATOM 1897 C C . LEU A 1 246 ? 6.114 1.361 -7.407 1.00 97.38 246 LEU A C 1
ATOM 1899 O O . LEU A 1 246 ? 4.974 1.620 -7.040 1.00 97.38 246 LEU A O 1
ATOM 1903 N N . PHE A 1 247 ? 6.906 0.533 -6.717 1.00 97.19 247 PHE A N 1
ATOM 1904 C CA . PHE A 1 247 ? 6.520 -0.114 -5.453 1.00 97.19 247 PHE A CA 1
ATOM 1905 C C . PHE A 1 247 ? 6.812 0.728 -4.195 1.00 97.19 247 PHE A C 1
ATOM 1907 O O . PHE A 1 247 ? 6.492 0.307 -3.084 1.00 97.19 247 PHE A O 1
ATOM 1914 N N . SER A 1 248 ? 7.337 1.953 -4.327 1.00 97.56 248 SER A N 1
ATOM 1915 C CA . SER A 1 248 ? 7.623 2.834 -3.177 1.00 97.56 248 SER A CA 1
ATOM 1916 C C . SER A 1 248 ? 6.377 3.271 -2.390 1.00 97.56 248 SER A C 1
ATOM 1918 O O . SER A 1 248 ? 6.500 3.686 -1.236 1.00 97.56 248 SER A O 1
ATOM 1920 N N . TRP A 1 249 ? 5.164 3.117 -2.939 1.00 97.88 249 TRP A N 1
ATOM 1921 C CA . TRP A 1 249 ? 3.914 3.313 -2.186 1.00 97.88 249 TRP A CA 1
ATOM 1922 C C . TRP A 1 249 ? 3.783 2.338 -1.001 1.00 97.88 249 TRP A C 1
ATOM 1924 O O . TRP A 1 249 ? 3.036 2.609 -0.057 1.00 97.88 249 TRP A O 1
ATOM 1934 N N . MET A 1 250 ? 4.524 1.222 -1.001 1.00 97.56 250 MET A N 1
ATOM 1935 C CA . MET A 1 250 ? 4.561 0.289 0.126 1.00 97.56 250 MET A CA 1
ATOM 1936 C C . MET A 1 250 ? 5.181 0.917 1.376 1.00 97.56 250 MET A C 1
ATOM 1938 O O . MET A 1 250 ? 4.855 0.487 2.479 1.00 97.56 250 MET A O 1
ATOM 1942 N N . LEU A 1 251 ? 6.015 1.957 1.237 1.00 97.44 251 LEU A N 1
ATOM 1943 C CA . LEU A 1 251 ? 6.622 2.662 2.369 1.00 97.44 251 LEU A CA 1
ATOM 1944 C C . LEU A 1 251 ? 5.553 3.223 3.328 1.00 97.44 251 LEU A C 1
ATOM 1946 O O . LEU A 1 251 ? 5.512 2.788 4.485 1.00 97.44 251 LEU A O 1
ATOM 1950 N N . PRO A 1 252 ? 4.633 4.117 2.900 1.00 96.94 252 PRO A N 1
ATOM 1951 C CA . PRO A 1 252 ? 3.562 4.577 3.775 1.00 96.94 252 PRO A CA 1
ATOM 1952 C C . PRO A 1 252 ? 2.605 3.452 4.180 1.00 96.94 252 PRO A C 1
ATOM 1954 O O . PRO A 1 252 ? 2.108 3.487 5.302 1.00 96.94 252 PRO A O 1
ATOM 1957 N N . ALA A 1 253 ? 2.358 2.443 3.336 1.00 96.31 253 ALA A N 1
ATOM 1958 C CA . ALA A 1 253 ? 1.471 1.331 3.687 1.00 96.31 253 ALA A CA 1
ATOM 1959 C C . ALA A 1 253 ? 2.022 0.491 4.854 1.00 96.31 253 ALA A C 1
ATOM 1961 O O . ALA A 1 253 ? 1.309 0.249 5.828 1.00 96.31 253 ALA A O 1
ATOM 1962 N N . VAL A 1 254 ? 3.298 0.096 4.804 1.00 96.12 254 VAL A N 1
ATOM 1963 C CA . VAL A 1 254 ? 3.977 -0.658 5.869 1.00 96.12 254 VAL A CA 1
ATOM 1964 C C . VAL A 1 254 ? 4.081 0.180 7.141 1.00 96.12 254 VAL A C 1
ATOM 1966 O O . VAL A 1 254 ? 3.787 -0.325 8.222 1.00 96.12 254 VAL A O 1
ATOM 1969 N N . LEU A 1 255 ? 4.406 1.474 7.039 1.00 95.56 255 LEU A N 1
ATOM 1970 C CA . LEU A 1 255 ? 4.456 2.359 8.206 1.00 95.56 255 LEU A CA 1
ATOM 1971 C C . LEU A 1 255 ? 3.080 2.555 8.854 1.00 95.56 255 LEU A C 1
ATOM 1973 O O . LEU A 1 255 ? 2.973 2.460 10.074 1.00 95.56 255 LEU A O 1
ATOM 1977 N N . LEU A 1 256 ? 2.018 2.778 8.069 1.00 94.00 256 LEU A N 1
ATOM 1978 C CA . LEU A 1 256 ? 0.641 2.859 8.580 1.00 94.00 256 LEU A CA 1
ATOM 1979 C C . LEU A 1 256 ? 0.206 1.544 9.222 1.00 94.00 256 LEU A C 1
ATOM 1981 O O . LEU A 1 256 ? -0.412 1.547 10.286 1.00 94.00 256 LEU A O 1
ATOM 1985 N N . SER A 1 257 ? 0.563 0.427 8.593 1.00 93.69 257 SER A N 1
ATOM 1986 C CA . SER A 1 257 ? 0.325 -0.911 9.112 1.00 93.69 257 SER A CA 1
ATOM 1987 C C . SER A 1 257 ? 1.019 -1.096 10.460 1.00 93.69 257 SER A C 1
ATOM 1989 O O . SER A 1 257 ? 0.358 -1.421 11.442 1.00 93.69 257 SER A O 1
ATOM 1991 N N . ALA A 1 258 ? 2.305 -0.744 10.570 1.00 93.25 258 ALA A N 1
ATOM 1992 C CA . ALA A 1 258 ? 3.058 -0.749 11.823 1.00 93.25 258 ALA A CA 1
ATOM 1993 C C . ALA A 1 258 ? 2.342 0.035 12.944 1.00 93.25 258 ALA A C 1
ATOM 1995 O O . ALA A 1 258 ? 2.269 -0.409 14.094 1.00 93.25 258 ALA A O 1
ATOM 1996 N N . ALA A 1 259 ? 1.764 1.173 12.574 1.00 91.88 259 ALA A N 1
ATOM 1997 C CA . ALA A 1 259 ? 1.054 2.118 13.420 1.00 91.88 259 ALA A CA 1
ATOM 1998 C C . ALA A 1 259 ? -0.327 1.637 13.925 1.00 91.88 259 ALA A C 1
ATOM 2000 O O . ALA A 1 259 ? -0.781 2.027 15.013 1.00 91.88 259 ALA A O 1
ATOM 2001 N N . CYS A 1 260 ? -1.006 0.774 13.162 1.00 89.38 260 CYS A N 1
ATOM 2002 C CA . CYS A 1 260 ? -2.272 0.164 13.577 1.00 89.38 260 CYS A CA 1
ATOM 2003 C C . CYS A 1 260 ? -2.102 -0.667 14.859 1.00 89.38 260 CYS A C 1
ATOM 2005 O O . CYS A 1 260 ? -2.976 -0.623 15.735 1.00 89.38 260 CYS A O 1
ATOM 2007 N N . HIS A 1 261 ? -0.924 -1.274 15.043 1.00 86.62 261 HIS A N 1
ATOM 2008 C CA . HIS A 1 261 ? -0.637 -2.339 16.010 1.00 86.62 261 HIS A CA 1
ATOM 2009 C C . HIS A 1 261 ? -1.483 -3.592 15.742 1.00 86.62 261 HIS A C 1
ATOM 2011 O O . HIS A 1 261 ? -2.667 -3.506 15.403 1.00 86.62 261 HIS A O 1
ATOM 2017 N N . ARG A 1 262 ? -0.895 -4.763 15.994 1.00 82.75 262 ARG A N 1
ATOM 2018 C CA . ARG A 1 262 ? -1.582 -6.051 15.872 1.00 82.75 262 ARG A CA 1
ATOM 2019 C C . ARG A 1 262 ? -1.534 -6.837 17.163 1.00 82.75 262 ARG A C 1
ATOM 2021 O O . ARG A 1 262 ? -0.575 -6.716 17.921 1.00 82.75 262 ARG A O 1
ATOM 2028 N N . TYR A 1 263 ? -2.543 -7.671 17.367 1.00 86.06 263 TYR A N 1
ATOM 2029 C CA . TYR A 1 263 ? -2.475 -8.743 18.355 1.00 86.06 263 TYR A CA 1
ATOM 2030 C C . TYR A 1 263 ? -1.557 -9.860 17.829 1.00 86.06 263 TYR A C 1
ATOM 2032 O O . TYR A 1 263 ? -1.477 -10.056 16.614 1.00 86.06 263 TYR A O 1
ATOM 2040 N N . CYS A 1 264 ? -0.851 -10.577 18.710 1.00 83.31 264 CYS A N 1
ATOM 2041 C CA . CYS A 1 264 ? 0.015 -11.705 18.333 1.00 83.31 264 CYS A CA 1
ATOM 2042 C C . CYS A 1 264 ? -0.765 -12.764 17.541 1.00 83.31 264 CYS A C 1
ATOM 2044 O O . CYS A 1 264 ? -0.345 -13.196 16.467 1.00 83.31 264 CYS A O 1
ATOM 2046 N N . GLU A 1 265 ? -1.923 -13.144 18.084 1.00 80.56 265 GLU A N 1
ATOM 2047 C CA . GLU A 1 265 ? -2.801 -14.205 17.597 1.00 80.56 265 GLU A CA 1
ATOM 2048 C C . GLU A 1 265 ? -4.264 -13.780 17.777 1.00 80.56 265 GLU A C 1
ATOM 2050 O O . GLU A 1 265 ? -4.606 -13.109 18.755 1.00 80.56 265 GLU A O 1
ATOM 2055 N N . ALA A 1 266 ? -5.143 -14.173 16.849 1.00 73.44 266 ALA A N 1
ATOM 2056 C CA . ALA A 1 266 ? -6.573 -13.892 16.949 1.00 73.44 266 ALA A CA 1
ATOM 2057 C C . ALA A 1 266 ? -7.154 -14.565 18.190 1.00 73.44 266 ALA A C 1
ATOM 2059 O O . ALA A 1 266 ? -7.962 -13.961 18.888 1.00 73.44 266 ALA A O 1
ATOM 2060 N N . ASN A 1 267 ? -6.656 -15.761 18.514 1.00 82.00 267 ASN A N 1
ATOM 2061 C CA . ASN A 1 267 ? -7.018 -16.483 19.725 1.00 82.00 267 ASN A CA 1
ATOM 2062 C C . ASN A 1 267 ? -6.654 -15.702 20.989 1.00 82.00 267 ASN A C 1
ATOM 2064 O O . ASN A 1 267 ? -7.405 -15.758 21.950 1.00 82.00 267 ASN A O 1
ATOM 2068 N N . SER A 1 268 ? -5.555 -14.945 21.011 1.00 86.75 268 SER A N 1
ATOM 2069 C CA . SER A 1 268 ? -5.183 -14.151 22.189 1.00 86.75 268 SER A CA 1
ATOM 2070 C C . SER A 1 268 ? -6.118 -12.962 22.401 1.00 86.75 268 SER A C 1
ATOM 2072 O O . SER A 1 268 ? -6.561 -12.729 23.522 1.00 86.75 268 SER A O 1
ATOM 2074 N N . CYS A 1 269 ? -6.472 -12.251 21.324 1.00 87.81 269 CYS A N 1
ATOM 2075 C CA . CYS A 1 269 ? -7.468 -11.179 21.380 1.00 87.81 269 CYS A CA 1
ATOM 2076 C C . CYS A 1 269 ? -8.843 -11.723 21.794 1.00 87.81 269 CYS A C 1
ATOM 2078 O O . CYS A 1 269 ? -9.471 -11.189 22.706 1.00 87.81 269 CYS A O 1
ATOM 2080 N N . TRP A 1 270 ? -9.268 -12.827 21.170 1.00 87.62 270 TRP A N 1
ATOM 2081 C CA . TRP A 1 270 ? -10.527 -13.493 21.484 1.00 87.62 270 TRP A CA 1
ATOM 2082 C C . TRP A 1 270 ? -10.573 -13.981 22.931 1.00 87.62 270 TRP A C 1
ATOM 2084 O O . TRP A 1 270 ? -11.512 -13.642 23.633 1.00 87.62 270 TRP A O 1
ATOM 2094 N N . ARG A 1 271 ? -9.542 -14.682 23.418 1.00 90.25 271 ARG A N 1
ATOM 2095 C CA . ARG A 1 271 ? -9.467 -15.171 24.806 1.00 90.25 271 ARG A CA 1
ATOM 2096 C C . ARG A 1 271 ? -9.556 -14.041 25.826 1.00 90.25 271 ARG A C 1
ATOM 2098 O O . ARG A 1 271 ? -10.193 -14.215 26.856 1.00 90.25 271 ARG A O 1
ATOM 2105 N N . ALA A 1 272 ? -8.924 -12.895 25.568 1.00 92.56 272 ALA A N 1
ATOM 2106 C CA . ALA A 1 272 ? -9.021 -11.743 26.466 1.00 92.56 272 ALA A CA 1
ATOM 2107 C C . ALA A 1 272 ? -10.458 -11.192 26.524 1.00 92.56 272 ALA A C 1
ATOM 2109 O O . ALA A 1 272 ? -10.970 -10.897 27.603 1.00 92.56 272 ALA A O 1
ATOM 2110 N N . VAL A 1 273 ? -11.132 -11.113 25.372 1.00 91.06 273 VAL A N 1
ATOM 2111 C CA . VAL A 1 273 ? -12.548 -10.725 25.283 1.00 91.06 273 VAL A CA 1
ATOM 2112 C C . VAL A 1 273 ? -13.464 -11.777 25.917 1.00 91.06 273 VAL A C 1
ATOM 2114 O O . VAL A 1 273 ? -14.380 -11.427 26.646 1.00 91.06 273 VAL A O 1
ATOM 2117 N N . GLU A 1 274 ? -13.208 -13.059 25.700 1.00 90.94 274 GLU A N 1
ATOM 2118 C CA . GLU A 1 274 ? -13.972 -14.170 26.266 1.00 90.94 274 GLU A CA 1
ATOM 2119 C C . GLU A 1 274 ? -13.870 -14.193 27.793 1.00 90.94 274 GLU A C 1
ATOM 2121 O O . GLU A 1 274 ? -14.891 -14.206 28.468 1.00 90.94 274 GLU A O 1
ATOM 2126 N N . ARG A 1 275 ? -12.662 -14.060 28.359 1.00 93.69 275 ARG A N 1
ATOM 2127 C CA . ARG A 1 275 ? -12.468 -13.928 29.815 1.00 93.69 275 ARG A CA 1
ATOM 2128 C C . ARG A 1 275 ? -13.194 -12.724 30.394 1.00 93.69 275 ARG A C 1
ATOM 2130 O O . ARG A 1 275 ? -13.693 -12.801 31.516 1.00 93.69 275 ARG A O 1
ATOM 2137 N N . PHE A 1 276 ? -13.223 -11.611 29.663 1.00 94.25 276 PHE A N 1
ATOM 2138 C CA . PHE A 1 276 ? -13.998 -10.444 30.057 1.00 94.25 276 PHE A CA 1
ATOM 2139 C C . PHE A 1 276 ? -15.485 -10.791 30.138 1.00 94.25 276 PHE A C 1
ATOM 2141 O O . PHE A 1 276 ? -16.088 -10.589 31.188 1.00 94.25 276 PHE A O 1
ATOM 2148 N N . LEU A 1 277 ? -16.049 -11.361 29.070 1.00 90.69 277 LEU A N 1
ATOM 2149 C CA . LEU A 1 277 ? -17.462 -11.739 29.009 1.00 90.69 277 LEU A CA 1
ATOM 2150 C C . LEU A 1 277 ? -17.827 -12.732 30.114 1.00 90.69 277 LEU A C 1
ATOM 2152 O O . LEU A 1 277 ? -18.770 -12.488 30.860 1.00 90.69 277 LEU A O 1
ATOM 2156 N N . ASP A 1 278 ? -17.015 -13.767 30.295 1.00 90.88 278 ASP A N 1
ATOM 2157 C CA . ASP A 1 278 ? -17.150 -14.757 31.359 1.00 90.88 278 ASP A CA 1
ATOM 2158 C C . ASP A 1 278 ? -17.122 -14.125 32.761 1.00 90.88 278 ASP A C 1
ATOM 2160 O O . ASP A 1 278 ? -17.857 -14.535 33.659 1.00 90.88 278 ASP A O 1
ATOM 2164 N N . SER A 1 279 ? -16.253 -13.132 32.976 1.00 91.81 279 SER A N 1
ATOM 2165 C CA . SER A 1 279 ? -16.137 -12.435 34.264 1.00 91.81 279 SER A CA 1
ATOM 2166 C C . SER A 1 279 ? -17.356 -11.562 34.553 1.00 91.81 279 SER A C 1
ATOM 2168 O O . SER A 1 279 ? -17.740 -11.422 35.712 1.00 91.81 279 SER A O 1
ATOM 2170 N N . VAL A 1 280 ? -17.961 -10.980 33.514 1.00 89.00 280 VAL A N 1
ATOM 2171 C CA . VAL A 1 280 ? -19.209 -10.222 33.640 1.00 89.00 280 VAL A CA 1
ATOM 2172 C C . VAL A 1 280 ? -20.390 -11.168 33.879 1.00 89.00 280 VAL A C 1
ATOM 2174 O O . VAL A 1 280 ? -21.193 -10.898 34.761 1.00 89.00 280 VAL A O 1
ATOM 2177 N N . GLU A 1 281 ? -20.463 -12.304 33.177 1.00 87.19 281 GLU A N 1
ATOM 2178 C CA . GLU A 1 281 ? -21.532 -13.305 33.345 1.00 87.19 281 GLU A CA 1
ATOM 2179 C C . GLU A 1 281 ? -21.540 -13.962 34.727 1.00 87.19 281 GLU A C 1
ATOM 2181 O O . GLU A 1 281 ? -22.603 -14.249 35.271 1.00 87.19 281 GLU A O 1
ATOM 2186 N N . ARG A 1 282 ? -20.360 -14.201 35.311 1.00 87.62 282 ARG A N 1
ATOM 2187 C CA . ARG A 1 282 ? -20.230 -14.815 36.643 1.00 87.62 282 ARG A CA 1
ATOM 2188 C C . ARG A 1 282 ? -20.388 -13.823 37.795 1.00 87.62 282 ARG A C 1
ATOM 2190 O O . ARG A 1 282 ? -20.368 -14.254 38.948 1.00 87.62 282 ARG A O 1
ATOM 2197 N N . ALA A 1 283 ? -20.482 -12.519 37.532 1.00 84.75 283 ALA A N 1
ATOM 2198 C CA . ALA A 1 283 ? -20.593 -11.526 38.592 1.00 84.75 283 ALA A CA 1
ATOM 2199 C C . ALA A 1 283 ? -21.946 -11.683 39.329 1.00 84.75 283 ALA A C 1
ATOM 2201 O O . ALA A 1 283 ? -22.997 -11.574 38.697 1.00 84.75 283 ALA A O 1
ATOM 2202 N N . PRO A 1 284 ? -21.954 -11.956 40.650 1.00 71.25 284 PRO A N 1
ATOM 2203 C CA . PRO A 1 284 ? -23.192 -12.162 41.399 1.00 71.25 284 PRO A CA 1
ATOM 2204 C C . PRO A 1 284 ? -23.969 -10.846 41.578 1.00 71.25 284 PRO A C 1
ATOM 2206 O O . PRO A 1 284 ? -23.405 -9.858 42.045 1.00 71.25 284 PRO A O 1
ATOM 2209 N N . GLY A 1 285 ? -25.271 -10.870 41.262 1.00 67.00 285 GLY A N 1
ATOM 2210 C CA . GLY A 1 285 ? -26.218 -9.761 41.451 1.00 67.00 285 GLY A CA 1
ATOM 2211 C C . GLY A 1 285 ? -26.244 -8.750 40.298 1.00 67.00 285 GLY A C 1
ATOM 2212 O O . GLY A 1 285 ? -25.204 -8.206 39.956 1.00 67.00 285 GLY A O 1
ATOM 2213 N N . ASP A 1 286 ? -27.436 -8.517 39.728 1.00 54.66 286 ASP A N 1
ATOM 2214 C CA . ASP A 1 286 ? -27.909 -7.447 38.813 1.00 54.66 286 ASP A CA 1
ATOM 2215 C C . ASP A 1 286 ? -27.033 -6.919 37.659 1.00 54.66 286 ASP A C 1
ATOM 2217 O O . ASP A 1 286 ? -27.539 -6.181 36.813 1.00 54.66 286 ASP A O 1
ATOM 2221 N N . VAL A 1 287 ? -25.777 -7.339 37.500 1.00 61.47 287 VAL A N 1
ATOM 2222 C CA . VAL A 1 287 ? -24.989 -7.132 36.278 1.00 61.47 287 VAL A CA 1
ATOM 2223 C C . VAL A 1 287 ? -25.404 -8.185 35.253 1.00 61.47 287 VAL A C 1
ATOM 2225 O O . VAL A 1 287 ? -24.584 -8.873 34.651 1.00 61.47 287 VAL A O 1
ATOM 2228 N N . GLY A 1 288 ? -26.714 -8.347 35.064 1.00 58.50 288 GLY A N 1
ATOM 2229 C CA . GLY A 1 288 ? -27.215 -9.036 33.895 1.00 58.50 288 GLY A CA 1
ATOM 2230 C C . GLY A 1 288 ? -26.707 -8.251 32.699 1.00 58.50 288 GLY A C 1
ATOM 2231 O O . GLY A 1 288 ? -27.134 -7.115 32.481 1.00 58.50 288 GLY A O 1
ATOM 2232 N N . LEU A 1 289 ? -25.773 -8.829 31.934 1.00 61.19 289 LEU A N 1
ATOM 2233 C CA . LEU A 1 289 ? -25.526 -8.350 30.579 1.00 61.19 289 LEU A CA 1
ATOM 2234 C C . LEU A 1 289 ? -26.909 -8.206 29.943 1.00 61.19 289 LEU A C 1
ATOM 2236 O O . LEU A 1 289 ? -27.672 -9.173 30.009 1.00 61.19 289 LEU A O 1
ATOM 2240 N N . PRO A 1 290 ? -27.280 -7.043 29.379 1.00 60.75 290 PRO A N 1
ATOM 2241 C CA . PRO A 1 290 ? -28.525 -6.951 28.630 1.00 60.75 290 PRO A CA 1
ATOM 2242 C C . PRO A 1 290 ? -28.493 -8.094 27.611 1.00 60.75 290 PRO A C 1
ATOM 2244 O O . PRO A 1 290 ? -27.593 -8.109 26.778 1.00 60.75 290 PRO A O 1
ATOM 2247 N N . GLY A 1 291 ? -29.376 -9.092 27.781 1.00 53.81 291 GLY A N 1
ATOM 2248 C CA . GLY A 1 291 ? -29.136 -10.540 27.577 1.00 53.81 291 GLY A CA 1
ATOM 2249 C C . GLY A 1 291 ? -28.682 -11.065 26.211 1.00 53.81 291 GLY A C 1
ATOM 2250 O O . GLY A 1 291 ? -28.798 -12.253 25.963 1.00 53.81 291 GLY A O 1
ATOM 2251 N N . ASN A 1 292 ? -28.166 -10.224 25.320 1.00 58.44 292 ASN A N 1
ATOM 2252 C CA . ASN A 1 292 ? -27.756 -10.545 23.960 1.00 58.44 292 ASN A CA 1
ATOM 2253 C C . ASN A 1 292 ? -26.470 -9.814 23.522 1.00 58.44 292 ASN A C 1
ATOM 2255 O O . ASN A 1 292 ? -26.239 -9.694 22.323 1.00 58.44 292 ASN A O 1
ATOM 2259 N N . VAL A 1 293 ? -25.634 -9.282 24.432 1.00 60.50 293 VAL A N 1
ATOM 2260 C CA . VAL A 1 293 ? -24.421 -8.548 23.994 1.00 60.50 293 VAL A CA 1
ATOM 2261 C C . VAL A 1 293 ? -23.473 -9.449 23.186 1.00 60.50 293 VAL A C 1
ATOM 2263 O O . VAL A 1 293 ? -22.891 -8.986 22.209 1.00 60.50 293 VAL A O 1
ATOM 2266 N N . PHE A 1 294 ? -23.367 -10.733 23.553 1.00 66.62 294 PHE A N 1
ATOM 2267 C CA . PHE A 1 294 ? -22.645 -11.767 22.802 1.00 66.62 294 PHE A CA 1
ATOM 2268 C C . PHE A 1 294 ? -23.372 -13.113 22.923 1.00 66.62 294 PHE A C 1
ATOM 2270 O O . PHE A 1 294 ? -23.084 -13.858 23.866 1.00 66.62 294 PHE A O 1
ATOM 2277 N N . PRO A 1 295 ? -24.292 -13.447 21.999 1.00 69.62 295 PRO A N 1
ATOM 2278 C CA . PRO A 1 295 ? -24.920 -14.762 21.963 1.00 69.62 295 PRO A CA 1
ATOM 2279 C C . PRO A 1 295 ? -23.851 -15.859 21.945 1.00 69.62 295 PRO A C 1
ATOM 2281 O O . PRO A 1 295 ? -22.850 -15.741 21.236 1.00 69.62 295 PRO A O 1
ATOM 2284 N N . ALA A 1 296 ? -24.054 -16.948 22.687 1.00 72.56 296 ALA A N 1
ATOM 2285 C CA . ALA A 1 296 ? -23.111 -18.071 22.696 1.00 72.56 296 ALA A CA 1
ATOM 2286 C C . ALA A 1 296 ? -22.861 -18.627 21.276 1.00 72.56 296 ALA A C 1
ATOM 2288 O O . ALA A 1 296 ? -21.736 -18.982 20.933 1.00 72.56 296 ALA A O 1
ATOM 2289 N N . SER A 1 297 ? -23.882 -18.592 20.411 1.00 73.38 297 SER A N 1
ATOM 2290 C CA . SER A 1 297 ? -23.778 -18.957 18.991 1.00 73.38 297 SER A CA 1
ATOM 2291 C C . SER A 1 297 ? -22.794 -18.095 18.198 1.00 73.38 297 SER A C 1
ATOM 2293 O O . SER A 1 297 ? -22.211 -18.560 17.216 1.00 73.38 297 SER A O 1
ATOM 2295 N N . ASP A 1 298 ? -22.614 -16.839 18.606 1.00 70.81 298 ASP A N 1
ATOM 2296 C CA . ASP A 1 298 ? -21.710 -15.898 17.953 1.00 70.81 298 ASP A CA 1
ATOM 2297 C C . ASP A 1 298 ? -20.284 -16.065 18.474 1.00 70.81 298 ASP A C 1
ATOM 2299 O O . ASP A 1 298 ? -19.347 -15.786 17.734 1.00 70.81 298 ASP A O 1
ATOM 2303 N N . ARG A 1 299 ? -20.099 -16.579 19.701 1.00 73.94 299 ARG A N 1
ATOM 2304 C CA . ARG A 1 299 ? -18.774 -16.877 20.274 1.00 73.94 299 ARG A CA 1
ATOM 2305 C C . ARG A 1 299 ? -18.033 -17.934 19.466 1.00 73.94 299 ARG A C 1
ATOM 2307 O O . ARG A 1 299 ? -16.883 -17.725 19.093 1.00 73.94 299 ARG A O 1
ATOM 2314 N N . GLU A 1 300 ? -18.712 -19.024 19.120 1.00 75.94 300 GLU A N 1
ATOM 2315 C CA . GLU A 1 300 ? -18.117 -20.114 18.337 1.00 75.94 300 GLU A CA 1
ATOM 2316 C C . GLU A 1 300 ? -17.760 -19.668 16.907 1.00 75.94 300 GLU A C 1
ATOM 2318 O O . GLU A 1 300 ? -16.740 -20.063 16.340 1.00 75.94 300 GLU A O 1
ATOM 2323 N N . LYS A 1 301 ? -18.572 -18.775 16.327 1.00 75.19 301 LYS A N 1
ATOM 2324 C CA . LYS A 1 301 ? -18.387 -18.262 14.961 1.00 75.19 301 LYS A CA 1
ATOM 2325 C C . LYS A 1 301 ? -17.510 -17.013 14.894 1.00 75.19 301 LYS A C 1
ATOM 2327 O O . LYS A 1 301 ? -17.072 -16.652 13.799 1.00 75.19 301 LYS A O 1
ATOM 2332 N N . ALA A 1 302 ? -17.226 -16.354 16.017 1.00 71.69 302 ALA A N 1
ATOM 2333 C CA . ALA A 1 302 ? -16.494 -15.091 16.062 1.00 71.69 302 ALA A CA 1
ATOM 2334 C C . ALA A 1 302 ? -15.118 -15.172 15.376 1.00 71.69 302 ALA A C 1
ATOM 2336 O O . ALA A 1 302 ? -14.861 -14.323 14.521 1.00 71.69 302 ALA A O 1
ATOM 2337 N N . PRO A 1 303 ? -14.268 -16.192 15.615 1.00 73.00 303 PRO A N 1
ATOM 2338 C CA . PRO A 1 303 ? -12.954 -16.273 14.973 1.00 73.00 303 PRO A CA 1
ATOM 2339 C C . PRO A 1 303 ? -13.035 -16.469 13.456 1.00 73.00 303 PRO A C 1
ATOM 2341 O O . PRO A 1 303 ? -12.253 -15.880 12.711 1.00 73.00 303 PRO A O 1
ATOM 2344 N N . ALA A 1 304 ? -13.996 -17.269 12.982 1.00 75.00 304 ALA A N 1
ATOM 2345 C CA . ALA A 1 304 ? -14.239 -17.432 11.551 1.00 75.00 304 ALA A CA 1
ATOM 2346 C C . ALA A 1 304 ? -14.768 -16.124 10.944 1.00 75.00 304 ALA A C 1
ATOM 2348 O O . ALA A 1 304 ? -14.295 -15.688 9.893 1.00 75.00 304 ALA A O 1
ATOM 2349 N N . SER A 1 305 ? -15.684 -15.459 11.656 1.00 73.81 305 SER A N 1
ATOM 2350 C CA . SER A 1 305 ? -16.337 -14.231 11.208 1.00 73.81 305 SER A CA 1
ATOM 2351 C C . SER A 1 305 ? -15.500 -12.983 11.235 1.00 73.81 305 SER A C 1
ATOM 2353 O O . SER A 1 305 ? -15.704 -12.111 10.393 1.00 73.81 305 SER A O 1
ATOM 2355 N N . ALA A 1 306 ? -14.478 -12.967 12.081 1.00 75.12 306 ALA A N 1
ATOM 2356 C CA . ALA A 1 306 ? -13.442 -11.958 12.112 1.00 75.12 306 ALA A CA 1
ATOM 2357 C C . ALA A 1 306 ? -12.916 -11.651 10.697 1.00 75.12 306 ALA A C 1
ATOM 2359 O O . ALA A 1 306 ? -12.785 -10.478 10.321 1.00 75.12 306 ALA A O 1
ATOM 2360 N N . ALA A 1 307 ? -12.675 -12.690 9.885 1.00 73.00 307 ALA A N 1
ATOM 2361 C CA . ALA A 1 307 ? -12.111 -12.552 8.544 1.00 73.00 307 ALA A CA 1
ATOM 2362 C C . ALA A 1 307 ? -12.962 -11.664 7.616 1.00 73.00 307 ALA A C 1
ATOM 2364 O O . ALA A 1 307 ? -12.419 -10.902 6.821 1.00 73.00 307 ALA A O 1
ATOM 2365 N N . TYR A 1 308 ? -14.288 -11.728 7.756 1.00 72.69 308 TYR A N 1
ATOM 2366 C CA . TYR A 1 308 ? -15.258 -11.014 6.920 1.00 72.69 308 TYR A CA 1
ATOM 2367 C C . TYR A 1 308 ? -15.992 -9.876 7.650 1.00 72.69 308 TYR A C 1
ATOM 2369 O O . TYR A 1 308 ? -16.727 -9.114 7.018 1.00 72.69 308 TYR A O 1
ATOM 2377 N N . SER A 1 309 ? -15.791 -9.725 8.963 1.00 65.12 309 SER A N 1
ATOM 2378 C CA . SER A 1 309 ? -16.371 -8.645 9.768 1.00 65.12 309 SER A CA 1
ATOM 2379 C C . SER A 1 309 ? -15.535 -7.370 9.736 1.00 65.12 309 SER A C 1
ATOM 2381 O O . SER A 1 309 ? -16.080 -6.298 9.968 1.00 65.12 309 SER A O 1
ATOM 2383 N N . GLY A 1 310 ? -14.245 -7.456 9.397 1.00 61.34 310 GLY A N 1
ATOM 2384 C CA . GLY A 1 310 ? -13.365 -6.290 9.327 1.00 61.34 310 GLY A CA 1
ATOM 2385 C C . GLY A 1 310 ? -12.129 -6.328 10.220 1.00 61.34 310 GLY A C 1
ATOM 2386 O O . GLY A 1 310 ? -11.407 -5.329 10.279 1.00 61.34 310 GLY A O 1
ATOM 2387 N N . THR A 1 311 ? -11.848 -7.448 10.901 1.00 61.53 311 THR A N 1
ATOM 2388 C CA . THR A 1 311 ? -10.554 -7.619 11.602 1.00 61.53 311 THR A CA 1
ATOM 2389 C C . THR A 1 311 ? -9.377 -7.672 10.634 1.00 61.53 311 THR A C 1
ATOM 2391 O O . THR A 1 311 ? -8.240 -7.397 11.012 1.00 61.53 311 THR A O 1
ATOM 2394 N N . VAL A 1 312 ? -9.639 -8.044 9.381 1.00 57.88 312 VAL A N 1
ATOM 2395 C CA . VAL A 1 312 ? -8.648 -8.049 8.319 1.00 57.88 312 VAL A CA 1
ATOM 2396 C C . VAL A 1 312 ? -8.354 -6.603 7.954 1.00 57.88 312 VAL A C 1
ATOM 2398 O O . VAL A 1 312 ? -9.195 -5.923 7.373 1.00 57.88 312 VAL A O 1
ATOM 2401 N N . TYR A 1 313 ? -7.152 -6.138 8.300 1.00 64.75 313 TYR A N 1
ATOM 2402 C CA . TYR A 1 313 ? -6.690 -4.767 8.053 1.00 64.75 313 TYR A CA 1
ATOM 2403 C C . TYR A 1 313 ? -6.837 -4.314 6.590 1.00 64.75 313 TYR A C 1
ATOM 2405 O O . TYR A 1 313 ? -6.853 -3.114 6.335 1.00 64.75 313 TYR A O 1
ATOM 2413 N N . SER A 1 314 ? -6.969 -5.260 5.655 1.00 57.62 314 SER A N 1
ATOM 2414 C CA . SER A 1 314 ? -7.215 -5.046 4.230 1.00 57.62 314 SER A CA 1
ATOM 2415 C C . SER A 1 314 ? -8.695 -4.992 3.816 1.00 57.62 314 SER A C 1
ATOM 2417 O O . SER A 1 314 ? -9.018 -4.328 2.842 1.00 57.62 314 SER A O 1
ATOM 2419 N N . PHE A 1 315 ? -9.637 -5.621 4.530 1.00 72.25 315 PHE A N 1
ATOM 2420 C CA . PHE A 1 315 ? -11.038 -5.696 4.088 1.00 72.25 315 PHE A CA 1
ATOM 2421 C C . PHE A 1 315 ? -12.008 -5.196 5.158 1.00 72.25 315 PHE A C 1
ATOM 2423 O O . PHE A 1 315 ? -12.280 -5.878 6.141 1.00 72.25 315 PHE A O 1
ATOM 2430 N N . ARG A 1 316 ? -12.590 -4.010 4.931 1.00 76.94 316 ARG A N 1
ATOM 2431 C CA . ARG A 1 316 ? -13.728 -3.482 5.700 1.00 76.94 316 ARG A CA 1
ATOM 2432 C C . ARG A 1 316 ? -14.812 -2.960 4.753 1.00 76.94 316 ARG A C 1
ATOM 2434 O O . ARG A 1 316 ? -14.646 -1.859 4.229 1.00 76.94 316 ARG A O 1
ATOM 2441 N N . PRO A 1 317 ? -15.931 -3.680 4.560 1.00 69.88 317 PRO A N 1
ATOM 2442 C CA . PRO A 1 317 ? -16.955 -3.291 3.585 1.00 69.88 317 PRO A CA 1
ATOM 2443 C C . PRO A 1 317 ? -17.659 -1.970 3.945 1.00 69.88 317 PRO A C 1
ATOM 2445 O O . PRO A 1 317 ? -18.178 -1.268 3.083 1.00 69.88 317 PRO A O 1
ATOM 2448 N N . GLU A 1 318 ? -17.628 -1.575 5.222 1.00 71.69 318 GLU A N 1
ATOM 2449 C CA . GLU A 1 318 ? -18.315 -0.378 5.730 1.00 71.69 318 GLU A CA 1
ATOM 2450 C C . GLU A 1 318 ? -17.411 0.846 5.901 1.00 71.69 318 GLU A C 1
ATOM 2452 O O . GLU A 1 318 ? -17.853 1.876 6.416 1.00 71.69 318 GLU A O 1
ATOM 2457 N N . LYS A 1 319 ? -16.162 0.794 5.423 1.00 76.06 319 LYS A N 1
ATOM 2458 C CA . LYS A 1 319 ? -15.232 1.936 5.513 1.00 76.06 319 LYS A CA 1
ATOM 2459 C C . LYS A 1 319 ? -15.743 3.199 4.815 1.00 76.06 319 LYS A C 1
ATOM 2461 O O . LYS A 1 319 ? -15.395 4.310 5.207 1.00 76.06 319 LYS A O 1
ATOM 2466 N N . MET A 1 320 ? -16.623 3.043 3.823 1.00 68.81 320 MET A N 1
ATOM 2467 C CA . MET A 1 320 ? -17.328 4.165 3.196 1.00 68.81 320 MET A CA 1
ATOM 2468 C C . MET A 1 320 ? -18.563 4.633 3.987 1.00 68.81 320 MET A C 1
ATOM 2470 O O . MET A 1 320 ? -18.952 5.794 3.865 1.00 68.81 320 MET A O 1
ATOM 2474 N N . ARG A 1 321 ? -19.169 3.767 4.815 1.00 65.06 321 ARG A N 1
ATOM 2475 C CA . ARG A 1 321 ? -20.419 4.024 5.555 1.00 65.06 321 ARG A CA 1
ATOM 2476 C C . ARG A 1 321 ? -20.189 4.693 6.908 1.00 65.06 321 ARG A C 1
ATOM 2478 O O . ARG A 1 321 ? -20.864 5.676 7.204 1.00 65.06 321 ARG A O 1
ATOM 2485 N N . LEU A 1 322 ? -19.209 4.233 7.694 1.00 53.81 322 LEU A N 1
ATOM 2486 C CA . LEU A 1 322 ? -18.857 4.822 9.004 1.00 53.81 322 LEU A CA 1
ATOM 2487 C C . LEU A 1 322 ? -18.522 6.321 8.912 1.00 53.81 322 LEU A C 1
ATOM 2489 O O . LEU A 1 322 ? -18.679 7.072 9.875 1.00 53.81 322 LEU A O 1
ATOM 2493 N N . ARG A 1 323 ? -18.137 6.771 7.715 1.00 53.78 323 ARG A N 1
ATOM 2494 C CA . ARG A 1 323 ? -17.910 8.173 7.356 1.00 53.78 323 ARG A CA 1
ATOM 2495 C C . ARG A 1 323 ? -19.158 9.057 7.480 1.00 53.78 323 ARG A C 1
ATOM 2497 O O . ARG A 1 323 ? -19.028 10.236 7.791 1.00 53.78 323 ARG A O 1
ATOM 2504 N N . TRP A 1 324 ? -20.347 8.489 7.276 1.00 51.06 324 TRP A N 1
ATOM 2505 C CA . TRP A 1 324 ? -21.623 9.206 7.326 1.00 51.06 324 TRP A CA 1
ATOM 2506 C C . TRP A 1 324 ? -22.217 9.267 8.736 1.00 51.06 324 TRP A C 1
ATOM 2508 O O . TRP A 1 324 ? -22.688 10.324 9.146 1.00 51.06 324 TRP A O 1
ATOM 2518 N N . VAL A 1 325 ? -22.171 8.167 9.496 1.00 53.12 325 VAL A N 1
ATOM 2519 C CA . VAL A 1 325 ? -22.892 8.044 10.781 1.00 53.12 325 VAL A CA 1
ATOM 2520 C C . VAL A 1 325 ? -22.257 8.888 11.887 1.00 53.12 325 VAL A C 1
ATOM 2522 O O . VAL A 1 325 ? -22.928 9.738 12.465 1.00 53.12 325 VAL A O 1
ATOM 2525 N N . VAL A 1 326 ? -20.947 8.736 12.120 1.00 54.03 326 VAL A N 1
ATOM 2526 C CA . VAL A 1 326 ? -20.232 9.477 13.182 1.00 54.03 326 VAL A CA 1
ATOM 2527 C C . VAL A 1 326 ? -20.314 10.986 12.959 1.00 54.03 326 VAL A C 1
ATOM 2529 O O . VAL A 1 326 ? -20.392 11.772 13.899 1.00 54.03 326 VAL A O 1
ATOM 2532 N N . PHE A 1 327 ? -20.325 11.399 11.694 1.00 49.62 327 PHE A N 1
ATOM 2533 C CA . PHE A 1 327 ? -20.431 12.802 11.342 1.00 49.62 327 PHE A CA 1
ATOM 2534 C C . PHE A 1 327 ? -21.857 13.339 11.510 1.00 49.62 327 PHE A C 1
ATOM 2536 O O . PHE A 1 327 ? -22.022 14.462 11.981 1.00 49.62 327 PHE A O 1
ATOM 2543 N N . ARG A 1 328 ? -22.884 12.547 11.168 1.00 54.88 328 ARG A N 1
ATOM 2544 C CA . ARG A 1 328 ? -24.291 12.925 11.352 1.00 54.88 328 ARG A CA 1
ATOM 2545 C C . ARG A 1 328 ? -24.603 13.224 12.816 1.00 54.88 328 ARG A C 1
ATOM 2547 O O . ARG A 1 328 ? -25.194 14.262 13.092 1.00 54.88 328 ARG A O 1
ATOM 2554 N N . GLU A 1 329 ? -24.145 12.382 13.739 1.00 56.00 329 GLU A N 1
ATOM 2555 C CA . GLU A 1 329 ? -24.359 12.576 15.181 1.00 56.00 329 GLU A CA 1
ATOM 2556 C C . GLU A 1 329 ? -23.680 13.852 15.705 1.00 56.00 329 GLU A C 1
ATOM 2558 O O . GLU A 1 329 ? -24.274 14.619 16.468 1.00 56.00 329 GLU A O 1
ATOM 2563 N N . GLU A 1 330 ? -22.456 14.140 15.249 1.00 57.88 330 GLU A N 1
ATOM 2564 C CA . GLU A 1 330 ? -21.741 15.368 15.613 1.00 57.88 330 GLU A CA 1
ATOM 2565 C C . GLU A 1 330 ? -22.433 16.617 15.031 1.00 57.88 330 GLU A C 1
ATOM 2567 O O . GLU A 1 330 ? -22.575 17.636 15.714 1.00 57.88 330 GLU A O 1
ATOM 2572 N N . TRP A 1 331 ? -22.937 16.537 13.794 1.00 54.75 331 TRP A N 1
ATOM 2573 C CA . TRP A 1 331 ? -23.642 17.637 13.134 1.00 54.75 331 TRP A CA 1
ATOM 2574 C C . TRP A 1 331 ? -25.024 17.911 13.717 1.00 54.75 331 TRP A C 1
ATOM 2576 O O . TRP A 1 331 ? -25.367 19.072 13.951 1.00 54.75 331 TRP A O 1
ATOM 2586 N N . GLU A 1 332 ? -25.821 16.874 13.966 1.00 57.81 332 GLU A N 1
ATOM 2587 C CA . GLU A 1 332 ? -27.147 17.009 14.566 1.00 57.81 332 GLU A CA 1
ATOM 2588 C C . GLU A 1 332 ? -27.029 17.565 15.993 1.00 57.81 332 GLU A C 1
ATOM 2590 O O . GLU A 1 332 ? -27.754 18.501 16.336 1.00 57.81 332 GLU A O 1
ATOM 2595 N N . GLY A 1 333 ? -26.018 17.148 16.767 1.00 59.38 333 GLY A N 1
ATOM 2596 C CA . GLY A 1 333 ? -25.726 17.714 18.089 1.00 59.38 333 GLY A CA 1
ATOM 2597 C C . GLY A 1 333 ? -25.322 19.200 18.085 1.00 59.38 333 GLY A C 1
ATOM 2598 O O . GLY A 1 333 ? -25.605 19.926 19.046 1.00 59.38 333 GLY A O 1
ATOM 2599 N N . VAL A 1 334 ? -24.682 19.691 17.016 1.00 59.84 334 VAL A N 1
ATOM 2600 C CA . VAL A 1 334 ? -24.351 21.122 16.838 1.00 59.84 334 VAL A CA 1
ATOM 2601 C C . VAL A 1 334 ? -25.552 21.912 16.308 1.00 59.84 334 VAL A C 1
ATOM 2603 O O . VAL A 1 334 ? -25.805 23.038 16.750 1.00 59.84 334 VAL A O 1
ATOM 2606 N N . ARG A 1 335 ? -26.322 21.331 15.380 1.00 59.97 335 ARG A N 1
ATOM 2607 C CA . ARG A 1 335 ? -27.513 21.953 14.788 1.00 59.97 335 ARG A CA 1
ATOM 2608 C C . ARG A 1 335 ? -28.614 22.151 15.830 1.00 59.97 335 ARG A C 1
ATOM 2610 O O . ARG A 1 335 ? -29.205 23.229 15.872 1.00 59.97 335 ARG A O 1
ATOM 2617 N N . PHE A 1 336 ? -28.837 21.164 16.698 1.00 56.78 336 PHE A N 1
ATOM 2618 C CA . PHE A 1 336 ? -29.847 21.238 17.755 1.00 56.78 336 PHE A CA 1
ATOM 2619 C C . PHE A 1 336 ? -29.510 22.323 18.787 1.00 56.78 336 PHE A C 1
ATOM 2621 O O . PHE A 1 336 ? -30.367 23.134 19.130 1.00 56.78 336 PHE A O 1
ATOM 2628 N N . ARG A 1 337 ? -28.234 22.436 19.191 1.00 60.53 337 ARG A N 1
ATOM 2629 C CA . ARG A 1 337 ? -27.777 23.502 20.102 1.00 60.53 337 ARG A CA 1
ATOM 2630 C C . ARG A 1 337 ? -27.951 24.910 19.527 1.00 60.53 337 ARG A C 1
ATOM 2632 O O . ARG A 1 337 ? -28.317 25.817 20.267 1.00 60.53 337 ARG A O 1
ATOM 2639 N N . ARG A 1 338 ? -27.752 25.100 18.217 1.00 56.09 338 ARG A N 1
ATOM 2640 C CA . ARG A 1 338 ? -27.967 26.406 17.563 1.00 56.09 338 ARG A CA 1
ATOM 2641 C C . ARG A 1 338 ? -29.431 26.743 17.312 1.00 56.09 338 ARG A C 1
ATOM 2643 O O . ARG A 1 338 ? -29.789 27.910 17.414 1.00 56.09 338 ARG A O 1
ATOM 2650 N N . MET A 1 339 ? -30.269 25.761 16.983 1.00 55.34 339 MET A N 1
ATOM 2651 C CA . MET A 1 339 ? -31.707 26.010 16.832 1.00 55.34 339 MET A CA 1
ATOM 2652 C C . MET A 1 339 ? -32.375 26.295 18.182 1.00 55.34 339 MET A C 1
ATOM 2654 O O . MET A 1 339 ? -33.248 27.156 18.254 1.00 55.34 339 MET A O 1
ATOM 2658 N N . ALA A 1 340 ? -31.904 25.669 19.265 1.00 56.50 340 ALA A N 1
ATOM 2659 C CA . ALA A 1 340 ? -32.340 26.001 20.618 1.00 56.50 340 ALA A CA 1
ATOM 2660 C C . ALA A 1 340 ? -31.952 27.438 21.024 1.00 56.50 340 ALA A C 1
ATOM 2662 O O . ALA A 1 340 ? -32.734 28.116 21.687 1.00 56.50 340 ALA A O 1
ATOM 2663 N N . SER A 1 341 ? -30.797 27.947 20.573 1.00 57.19 341 SER A N 1
ATOM 2664 C CA . SER A 1 341 ? -30.366 29.321 20.870 1.00 57.19 341 SER A CA 1
ATOM 2665 C C . SER A 1 341 ? -30.934 30.387 19.919 1.00 57.19 341 SER A C 1
ATOM 2667 O O . SER A 1 341 ? -30.853 31.572 20.226 1.00 57.19 341 SER A O 1
ATOM 2669 N N . SER A 1 342 ? -31.500 30.019 18.760 1.00 54.69 342 SER A N 1
ATOM 2670 C CA . SER A 1 342 ? -31.936 30.984 17.731 1.00 54.69 342 SER A CA 1
ATOM 2671 C C . SER A 1 342 ? -33.402 31.416 17.822 1.00 54.69 342 SER A C 1
ATOM 2673 O O . SER A 1 342 ? -33.879 32.116 16.929 1.00 54.69 342 SER A O 1
ATOM 2675 N N . ARG A 1 343 ? -34.132 31.062 18.890 1.00 55.62 343 ARG A N 1
ATOM 2676 C CA . ARG A 1 343 ? -35.513 31.542 19.112 1.00 55.62 343 ARG A CA 1
ATOM 2677 C C . ARG A 1 343 ? -35.611 33.055 19.394 1.00 55.62 343 ARG A C 1
ATOM 2679 O O . ARG A 1 343 ? -36.717 33.566 19.507 1.00 55.62 343 ARG A O 1
ATOM 2686 N N . TRP A 1 344 ? -34.483 33.772 19.447 1.00 54.59 344 TRP A N 1
ATOM 2687 C CA . TRP A 1 344 ? -34.397 35.169 19.893 1.00 54.59 344 TRP A CA 1
ATOM 2688 C C . TRP A 1 344 ? -33.934 36.208 18.848 1.00 54.59 344 TRP A C 1
ATOM 2690 O O . TRP A 1 344 ? -33.753 37.366 19.202 1.00 54.59 344 TRP A O 1
ATOM 2700 N N . GLY A 1 345 ? -33.774 35.871 17.560 1.00 51.91 345 GLY A N 1
ATOM 2701 C CA . GLY A 1 345 ? -33.225 36.826 16.574 1.00 51.91 345 GLY A CA 1
ATOM 2702 C C . GLY A 1 345 ? -33.981 36.902 15.248 1.00 51.91 345 GLY A C 1
ATOM 2703 O O . GLY A 1 345 ? -33.667 36.175 14.309 1.00 51.91 345 GLY A O 1
ATOM 2704 N N . LYS A 1 346 ? -34.957 37.812 15.138 1.00 59.47 346 LYS A N 1
ATOM 2705 C CA . LYS A 1 346 ? -35.727 38.082 13.909 1.00 59.47 346 LYS A CA 1
ATOM 2706 C C . LYS A 1 346 ? -34.914 38.907 12.880 1.00 59.47 346 LYS A C 1
ATOM 2708 O O . LYS A 1 346 ? -34.540 40.043 13.134 1.00 59.47 346 LYS A O 1
ATOM 2713 N N . ARG A 1 347 ? -34.817 38.359 11.658 1.00 57.78 347 ARG A N 1
ATOM 2714 C CA . ARG A 1 347 ? -35.085 39.022 10.352 1.00 57.78 347 ARG A CA 1
ATOM 2715 C C . ARG A 1 347 ? -34.073 39.914 9.591 1.00 57.78 347 ARG A C 1
ATOM 2717 O O . ARG A 1 347 ? -34.510 40.520 8.619 1.00 57.78 347 ARG A O 1
ATOM 2724 N N . ARG A 1 348 ? -32.754 39.943 9.846 1.00 50.88 348 ARG A N 1
ATOM 2725 C CA . ARG A 1 348 ? -31.831 40.755 8.987 1.00 50.88 348 ARG A CA 1
ATOM 2726 C C . ARG A 1 348 ? -30.594 40.089 8.353 1.00 50.88 348 ARG A C 1
ATOM 2728 O O . ARG A 1 348 ? -29.759 40.796 7.809 1.00 50.88 348 ARG A O 1
ATOM 2735 N N . GLY A 1 349 ? -30.481 38.758 8.321 1.00 54.69 349 GLY A N 1
ATOM 2736 C CA . GLY A 1 349 ? -29.245 38.072 7.883 1.00 54.69 349 GLY A CA 1
ATOM 2737 C C . GLY A 1 349 ? -29.343 37.109 6.688 1.00 54.69 349 GLY A C 1
ATOM 2738 O O . GLY A 1 349 ? -28.648 36.099 6.699 1.00 54.69 349 GLY A O 1
ATOM 2739 N N . SER A 1 350 ? -30.202 37.350 5.690 1.00 57.06 350 SER A N 1
ATOM 2740 C CA . SER A 1 350 ? -30.513 36.358 4.635 1.00 57.06 350 SER A CA 1
ATOM 2741 C C . SER A 1 350 ? -29.348 36.008 3.690 1.00 57.06 350 SER A C 1
ATOM 2743 O O . SER A 1 350 ? -29.273 34.873 3.231 1.00 57.06 350 SER A O 1
ATOM 2745 N N . ILE A 1 351 ? -28.438 36.941 3.383 1.00 60.03 351 ILE A N 1
ATOM 2746 C CA . ILE A 1 351 ? -27.387 36.717 2.365 1.00 60.03 351 ILE A CA 1
ATOM 2747 C C . ILE A 1 351 ? -26.109 36.127 2.986 1.00 60.03 351 ILE A C 1
ATOM 2749 O O . ILE A 1 351 ? -25.574 35.145 2.475 1.00 60.03 351 ILE A O 1
ATOM 2753 N N . GLN A 1 352 ? -25.685 36.605 4.164 1.00 61.75 352 GLN A N 1
ATOM 2754 C CA . GLN A 1 352 ? -24.545 36.019 4.893 1.00 61.75 352 GLN A CA 1
ATOM 2755 C C . GLN A 1 352 ? -24.793 34.568 5.342 1.00 61.75 352 GLN A C 1
ATOM 2757 O O . GLN A 1 352 ? -23.849 33.793 5.493 1.00 61.75 352 GLN A O 1
ATOM 2762 N N . GLN A 1 353 ? -26.052 34.156 5.532 1.00 65.00 353 GLN A N 1
ATOM 2763 C CA . GLN A 1 353 ? -26.368 32.758 5.842 1.00 65.00 353 GLN A CA 1
ATOM 2764 C C . GLN A 1 353 ? -26.146 31.818 4.646 1.00 65.00 353 GLN A C 1
ATOM 2766 O O . GLN A 1 353 ? -25.755 30.669 4.863 1.00 65.00 353 GLN A O 1
ATOM 2771 N N . GLY A 1 354 ? -26.320 32.301 3.410 1.00 69.06 354 GLY A N 1
ATOM 2772 C CA . GLY A 1 354 ? -26.089 31.525 2.189 1.00 69.06 354 GLY A CA 1
ATOM 2773 C C . GLY A 1 354 ? -24.614 31.173 1.985 1.00 69.06 354 GLY A C 1
ATOM 2774 O O . GLY A 1 354 ? -24.276 30.001 1.832 1.00 69.06 354 GLY A O 1
ATOM 2775 N N . GLU A 1 355 ? -23.711 32.152 2.089 1.00 74.56 355 GLU A N 1
ATOM 2776 C CA . GLU A 1 355 ? -22.265 31.918 1.921 1.00 74.56 355 GLU A CA 1
ATOM 2777 C C . GLU A 1 355 ? -21.697 30.963 2.972 1.00 74.56 355 GLU A C 1
ATOM 2779 O O . GLU A 1 355 ? -20.883 30.083 2.677 1.00 74.56 355 GLU A O 1
ATOM 2784 N N . VAL A 1 356 ? -22.157 31.095 4.217 1.00 78.12 356 VAL A N 1
ATOM 2785 C CA . VAL A 1 356 ? -21.734 30.213 5.304 1.00 78.12 356 VAL A CA 1
ATOM 2786 C C . VAL A 1 356 ? -22.277 28.793 5.104 1.00 78.12 356 VAL A C 1
ATOM 2788 O O . VAL A 1 356 ? -21.591 27.830 5.457 1.00 78.12 356 VAL A O 1
ATOM 2791 N N . ALA A 1 357 ? -23.474 28.636 4.530 1.00 74.12 357 ALA A N 1
ATOM 2792 C CA . ALA A 1 357 ? -24.023 27.329 4.180 1.00 74.12 357 ALA A CA 1
ATOM 2793 C C . ALA A 1 357 ? -23.233 26.671 3.039 1.00 74.12 357 ALA A C 1
ATOM 2795 O O . ALA A 1 357 ? -22.834 25.516 3.181 1.00 74.12 357 ALA A O 1
ATOM 2796 N N . VAL A 1 358 ? -22.918 27.414 1.972 1.00 75.75 358 VAL A N 1
ATOM 2797 C CA . VAL A 1 358 ? -22.131 26.920 0.829 1.00 75.75 358 VAL A CA 1
ATOM 2798 C C . VAL A 1 358 ? -20.709 26.555 1.250 1.00 75.75 358 VAL A C 1
ATOM 2800 O O . VAL A 1 358 ? -20.253 25.455 0.950 1.00 75.75 358 VAL A O 1
ATOM 2803 N N . ARG A 1 359 ? -20.019 27.404 2.029 1.00 81.44 359 ARG A N 1
ATOM 2804 C CA . ARG A 1 359 ? -18.688 27.071 2.571 1.00 81.44 359 ARG A CA 1
ATOM 2805 C C . ARG A 1 359 ? -18.725 25.826 3.448 1.00 81.44 359 ARG A C 1
ATOM 2807 O O . ARG A 1 359 ? -17.831 24.995 3.339 1.00 81.44 359 ARG A O 1
ATOM 2814 N N . ARG A 1 360 ? -19.739 25.664 4.307 1.00 78.56 360 ARG A N 1
ATOM 2815 C CA . ARG A 1 360 ? -19.879 24.446 5.125 1.00 78.56 360 ARG A CA 1
ATOM 2816 C C . ARG A 1 360 ? -20.168 23.216 4.279 1.00 78.56 360 ARG A C 1
ATOM 2818 O O . ARG A 1 360 ? -19.628 22.165 4.597 1.00 78.56 360 ARG A O 1
ATOM 2825 N N . TRP A 1 361 ? -20.988 23.340 3.239 1.00 79.25 361 TRP A N 1
ATOM 2826 C CA . TRP A 1 361 ? -21.281 22.249 2.313 1.00 79.25 361 TRP A CA 1
ATOM 2827 C C . TRP A 1 361 ? -20.042 21.847 1.496 1.00 79.25 361 TRP A C 1
ATOM 2829 O O . TRP A 1 361 ? -19.715 20.668 1.435 1.00 79.25 361 TRP A O 1
ATOM 2839 N N . LEU A 1 362 ? -19.267 22.804 0.979 1.00 76.94 362 LEU A N 1
ATOM 2840 C CA . LEU A 1 362 ? -17.992 22.528 0.303 1.00 76.94 362 LEU A CA 1
ATOM 2841 C C . LEU A 1 362 ? -16.978 21.874 1.247 1.00 76.94 362 LEU A C 1
ATOM 2843 O O . LEU A 1 362 ? -16.372 20.866 0.900 1.00 76.94 362 LEU A O 1
ATOM 2847 N N . TRP A 1 363 ? -16.818 22.401 2.466 1.00 77.50 363 TRP A N 1
ATOM 2848 C CA . TRP A 1 363 ? -15.956 21.786 3.481 1.00 77.50 363 TRP A CA 1
ATOM 2849 C C . TRP A 1 363 ? -16.419 20.383 3.875 1.00 77.50 363 TRP A C 1
ATOM 2851 O O . TRP A 1 363 ? -15.589 19.522 4.164 1.00 77.50 363 TRP A O 1
ATOM 2861 N N . HIS A 1 364 ? -17.730 20.150 3.893 1.00 70.31 364 HIS A N 1
ATOM 2862 C CA . HIS A 1 364 ? -18.330 18.847 4.139 1.00 70.31 364 HIS A CA 1
ATOM 2863 C C . HIS A 1 364 ? -17.951 17.862 3.036 1.00 70.31 364 HIS A C 1
ATOM 2865 O O . HIS A 1 364 ? -17.357 16.826 3.326 1.00 70.31 364 HIS A O 1
ATOM 2871 N N . GLU A 1 365 ? -18.210 18.218 1.780 1.00 77.00 365 GLU A N 1
ATOM 2872 C CA . GLU A 1 365 ? -17.923 17.362 0.633 1.00 77.00 365 GLU A CA 1
ATOM 2873 C C . GLU A 1 365 ? -16.419 17.090 0.503 1.00 77.00 365 GLU A C 1
ATOM 2875 O O . GLU A 1 365 ? -15.989 15.945 0.369 1.00 77.00 365 GLU A O 1
ATOM 2880 N N . LEU A 1 366 ? -15.587 18.119 0.687 1.00 78.06 366 LEU A N 1
ATOM 2881 C CA . LEU A 1 366 ? -14.136 17.976 0.655 1.00 78.06 366 LEU A CA 1
ATOM 2882 C C . LEU A 1 366 ? -13.637 17.062 1.782 1.00 78.06 366 LEU A C 1
ATOM 2884 O O . LEU A 1 366 ? -12.826 16.175 1.534 1.00 78.06 366 LEU A O 1
ATOM 2888 N N . ARG A 1 367 ? -14.160 17.184 3.010 1.00 76.44 367 ARG A N 1
ATOM 2889 C CA . ARG A 1 367 ? -13.823 16.280 4.128 1.00 76.44 367 ARG A CA 1
ATOM 2890 C C . ARG A 1 367 ? -14.289 14.838 3.866 1.00 76.44 367 ARG A C 1
ATOM 2892 O O . ARG A 1 367 ? -13.625 13.891 4.303 1.00 76.44 367 ARG A O 1
ATOM 2899 N N . HIS A 1 368 ? -15.373 14.654 3.112 1.00 71.44 368 HIS A N 1
ATOM 2900 C CA . HIS A 1 368 ? -15.887 13.346 2.687 1.00 71.44 368 HIS A CA 1
ATOM 2901 C C . HIS A 1 368 ? -15.159 12.711 1.520 1.00 71.44 368 HIS A C 1
ATOM 2903 O O . HIS A 1 368 ? -15.308 11.510 1.340 1.00 71.44 368 HIS A O 1
ATOM 2909 N N . HIS A 1 369 ? -14.314 13.431 0.792 1.00 82.00 369 HIS A N 1
ATOM 2910 C CA . HIS A 1 369 ? -13.474 12.827 -0.251 1.00 82.00 369 HIS A CA 1
ATOM 2911 C C . HIS A 1 369 ? -11.995 12.823 0.123 1.00 82.00 369 HIS A C 1
ATOM 2913 O O . HIS A 1 369 ? -11.280 11.895 -0.245 1.00 82.00 369 HIS A O 1
ATOM 2919 N N . LEU A 1 370 ? -11.559 13.744 0.985 1.00 85.31 370 LEU A N 1
ATOM 2920 C CA . LEU A 1 370 ? -10.159 13.943 1.365 1.00 85.31 370 LEU A CA 1
ATOM 2921 C C . LEU A 1 370 ? -9.457 12.650 1.817 1.00 85.31 370 LEU A C 1
ATOM 2923 O O . LEU A 1 370 ? -8.403 12.342 1.279 1.00 85.31 370 LEU A O 1
ATOM 2927 N N . PRO A 1 371 ? -9.995 11.837 2.746 1.00 83.38 371 PRO A N 1
ATOM 2928 C CA . PRO A 1 371 ? -9.411 10.539 3.045 1.00 83.38 371 PRO A CA 1
ATOM 2929 C C . PRO A 1 371 ? -9.194 9.577 1.883 1.00 83.38 371 PRO A C 1
ATOM 2931 O O . PRO A 1 371 ? -8.175 8.895 1.902 1.00 83.38 371 PRO A O 1
ATOM 2934 N N . THR A 1 372 ? -10.103 9.539 0.911 1.00 87.12 372 THR A N 1
ATOM 2935 C CA . THR A 1 372 ? -9.965 8.704 -0.286 1.00 87.12 372 THR A CA 1
ATOM 2936 C C . THR A 1 372 ? -8.884 9.279 -1.195 1.00 87.12 372 THR A C 1
ATOM 2938 O O . THR A 1 372 ? -7.978 8.559 -1.590 1.00 87.12 372 THR A O 1
ATOM 2941 N N . LEU A 1 373 ? -8.906 10.595 -1.431 1.00 89.56 373 LEU A N 1
ATOM 2942 C CA . LEU A 1 373 ? -7.869 11.295 -2.199 1.00 89.56 373 LEU A CA 1
ATOM 2943 C C . LEU A 1 373 ? -6.473 11.084 -1.593 1.00 89.56 373 LEU A C 1
ATOM 2945 O O . LEU A 1 373 ? -5.518 10.780 -2.299 1.00 89.56 373 LEU A O 1
ATOM 2949 N N . LEU A 1 374 ? -6.371 11.162 -0.266 1.00 90.81 374 LEU A N 1
ATOM 2950 C CA . LEU A 1 374 ? -5.134 10.911 0.469 1.00 90.81 374 LEU A CA 1
ATOM 2951 C C . LEU A 1 374 ? -4.671 9.446 0.402 1.00 90.81 374 LEU A C 1
ATOM 2953 O O . LEU A 1 374 ? -3.485 9.204 0.585 1.00 90.81 374 LEU A O 1
ATOM 2957 N N . ALA A 1 375 ? -5.568 8.482 0.166 1.00 92.25 375 ALA A N 1
ATOM 2958 C CA . ALA A 1 375 ? -5.208 7.073 -0.015 1.00 92.25 375 ALA A CA 1
ATOM 2959 C C . ALA A 1 375 ? -4.740 6.759 -1.447 1.00 92.25 375 ALA A C 1
ATOM 2961 O O . ALA A 1 375 ? -3.915 5.874 -1.630 1.00 92.25 375 ALA A O 1
ATOM 2962 N N . VAL A 1 376 ? -5.222 7.508 -2.447 1.00 95.62 376 VAL A N 1
ATOM 2963 C CA . VAL A 1 376 ? -4.768 7.408 -3.848 1.00 95.62 376 VAL A CA 1
ATOM 2964 C C . VAL A 1 376 ? -3.379 8.027 -4.031 1.00 95.62 376 VAL A C 1
ATOM 2966 O O . VAL A 1 376 ? -2.578 7.542 -4.829 1.00 95.62 376 VAL A O 1
ATOM 2969 N N . LEU A 1 377 ? -3.084 9.095 -3.285 1.00 96.38 377 LEU A N 1
ATOM 2970 C CA . LEU A 1 377 ? -1.883 9.907 -3.473 1.00 96.38 377 LEU A CA 1
ATOM 2971 C C . LEU A 1 377 ? -0.553 9.119 -3.399 1.00 96.38 377 LEU A C 1
ATOM 2973 O O . LEU A 1 377 ? 0.273 9.339 -4.280 1.00 96.38 377 LEU A O 1
ATOM 2977 N N . PRO A 1 378 ? -0.323 8.179 -2.455 1.00 97.69 378 PRO A N 1
ATOM 2978 C CA . PRO A 1 378 ? 0.899 7.370 -2.432 1.00 97.69 378 PRO A CA 1
ATOM 2979 C C . PRO A 1 378 ? 1.113 6.575 -3.722 1.00 97.69 378 PRO A C 1
ATOM 2981 O O . PRO A 1 378 ? 2.200 6.603 -4.296 1.00 97.69 378 PRO A O 1
ATOM 2984 N N . THR A 1 379 ? 0.073 5.898 -4.212 1.00 97.75 379 THR A N 1
ATOM 2985 C CA . THR A 1 379 ? 0.141 5.091 -5.436 1.00 97.75 379 THR A CA 1
ATOM 2986 C C . THR A 1 379 ? 0.336 5.970 -6.669 1.00 97.75 379 THR A C 1
ATOM 2988 O O . THR A 1 379 ? 1.176 5.658 -7.509 1.00 97.75 379 THR A O 1
ATOM 2991 N N . LEU A 1 380 ? -0.379 7.098 -6.752 1.00 98.06 380 LEU A N 1
ATOM 2992 C CA . LEU A 1 380 ? -0.237 8.060 -7.847 1.00 98.06 380 LEU A CA 1
ATOM 2993 C C . LEU A 1 380 ? 1.172 8.661 -7.895 1.00 98.06 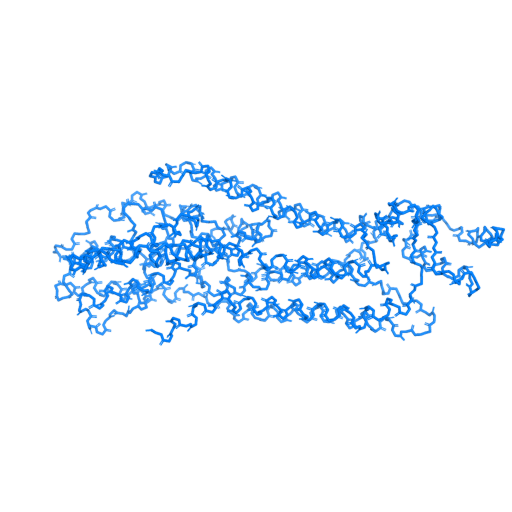380 LEU A C 1
ATOM 2995 O O . LEU A 1 380 ? 1.759 8.738 -8.965 1.00 98.06 380 LEU A O 1
ATOM 2999 N N . LEU A 1 381 ? 1.736 9.059 -6.753 1.00 97.88 381 LEU A N 1
ATOM 3000 C CA . LEU A 1 381 ? 3.093 9.600 -6.698 1.00 97.88 381 LEU A CA 1
ATOM 3001 C C . LEU A 1 381 ? 4.126 8.552 -7.113 1.00 97.88 381 LEU A C 1
ATOM 3003 O O . LEU A 1 381 ? 4.967 8.848 -7.955 1.00 97.88 381 LEU A O 1
ATOM 3007 N N . ALA A 1 382 ? 4.043 7.327 -6.580 1.00 98.06 382 ALA A N 1
ATOM 3008 C CA . ALA A 1 382 ? 4.944 6.239 -6.967 1.00 98.06 382 ALA A CA 1
ATOM 3009 C C . ALA A 1 382 ? 4.903 5.986 -8.483 1.00 98.06 382 ALA A C 1
ATOM 3011 O O . ALA A 1 382 ? 5.951 5.884 -9.118 1.00 98.06 382 ALA A O 1
ATOM 3012 N N . PHE A 1 383 ? 3.700 5.977 -9.066 1.00 98.19 383 PHE A N 1
ATOM 3013 C CA . PHE A 1 383 ? 3.499 5.910 -10.511 1.00 98.19 383 PHE A CA 1
ATOM 3014 C C . PHE A 1 383 ? 4.139 7.097 -11.244 1.00 98.19 383 PHE A C 1
ATOM 3016 O O . PHE A 1 383 ? 4.914 6.878 -12.167 1.00 98.19 383 PHE A O 1
ATOM 3023 N N . THR A 1 384 ? 3.889 8.338 -10.821 1.00 98.06 384 THR A N 1
ATOM 3024 C CA . THR A 1 384 ? 4.445 9.539 -11.466 1.00 98.06 384 THR A CA 1
ATOM 3025 C C . THR A 1 384 ? 5.975 9.553 -11.451 1.00 98.06 384 THR A C 1
ATOM 3027 O O . THR A 1 384 ? 6.585 9.854 -12.473 1.00 98.06 384 THR A O 1
ATOM 3030 N N . PHE A 1 385 ? 6.615 9.198 -10.331 1.00 97.75 385 PHE A N 1
ATOM 3031 C CA . PHE A 1 385 ? 8.079 9.122 -10.251 1.00 97.75 385 PHE A CA 1
ATOM 3032 C C . PHE A 1 385 ? 8.640 7.980 -11.116 1.00 97.75 385 PHE A C 1
ATOM 3034 O O . PHE A 1 385 ? 9.618 8.187 -11.833 1.00 97.75 385 PHE A O 1
ATOM 3041 N N . ALA A 1 386 ? 8.006 6.801 -11.110 1.00 96.94 386 ALA A N 1
ATOM 3042 C CA . ALA A 1 386 ? 8.398 5.673 -11.960 1.00 96.94 386 ALA A CA 1
ATOM 3043 C C . ALA A 1 386 ? 8.264 5.992 -13.460 1.00 96.94 386 ALA A C 1
ATOM 3045 O O . ALA A 1 386 ? 9.174 5.713 -14.246 1.00 96.94 386 ALA A O 1
ATOM 3046 N N . MET A 1 387 ? 7.158 6.634 -13.842 1.00 96.88 387 MET A N 1
ATOM 3047 C CA . MET A 1 387 ? 6.917 7.117 -15.200 1.00 96.88 387 MET A CA 1
ATOM 3048 C C . MET A 1 387 ? 7.916 8.189 -15.595 1.00 96.88 387 MET A C 1
ATOM 3050 O O . MET A 1 387 ? 8.424 8.141 -16.707 1.00 96.88 387 MET A O 1
ATOM 3054 N N . GLY A 1 388 ? 8.232 9.120 -14.690 1.00 96.38 388 GLY A N 1
ATOM 3055 C CA . GLY A 1 388 ? 9.248 10.146 -14.906 1.00 96.38 388 GLY A CA 1
ATOM 3056 C C . GLY A 1 388 ? 10.590 9.523 -15.269 1.00 96.38 388 GLY A C 1
ATOM 3057 O O . GLY A 1 388 ? 11.131 9.848 -16.319 1.00 96.38 388 GLY A O 1
ATOM 3058 N N . ILE A 1 389 ? 11.062 8.556 -14.470 1.00 95.00 389 ILE A N 1
ATOM 3059 C CA . ILE A 1 389 ? 12.300 7.807 -14.743 1.00 95.00 389 ILE A CA 1
ATOM 3060 C C . ILE A 1 389 ? 12.209 7.076 -16.088 1.00 95.00 389 ILE A C 1
ATOM 3062 O O . ILE A 1 389 ? 13.134 7.152 -16.890 1.00 95.00 389 ILE A O 1
ATOM 3066 N N . SER A 1 390 ? 11.099 6.394 -16.373 1.00 93.75 390 SER A N 1
ATOM 3067 C CA . SER A 1 390 ? 10.940 5.632 -17.623 1.00 93.75 390 SER A CA 1
ATOM 3068 C C . SER A 1 390 ? 10.839 6.515 -18.862 1.00 93.75 390 SER A C 1
ATOM 3070 O O . SER A 1 390 ? 11.296 6.112 -19.925 1.00 93.75 390 SER A O 1
ATOM 3072 N N . TYR A 1 391 ? 10.276 7.713 -18.727 1.00 93.69 391 TYR A N 1
ATOM 3073 C CA . TYR A 1 391 ? 10.173 8.698 -19.798 1.00 93.69 391 TYR A CA 1
ATOM 3074 C C . TYR A 1 391 ? 11.558 9.212 -20.197 1.00 93.69 391 TYR A C 1
ATOM 3076 O O . TYR A 1 391 ? 11.895 9.243 -21.375 1.00 93.69 391 TYR A O 1
ATOM 3084 N N . ILE A 1 392 ? 12.410 9.520 -19.215 1.00 91.50 392 ILE A N 1
ATOM 3085 C CA . ILE A 1 392 ? 13.794 9.946 -19.468 1.00 91.50 392 ILE A CA 1
ATOM 3086 C C . ILE A 1 392 ? 14.750 8.770 -19.765 1.00 91.50 392 ILE A C 1
ATOM 3088 O O . ILE A 1 392 ? 15.955 8.973 -19.858 1.00 91.50 392 ILE A O 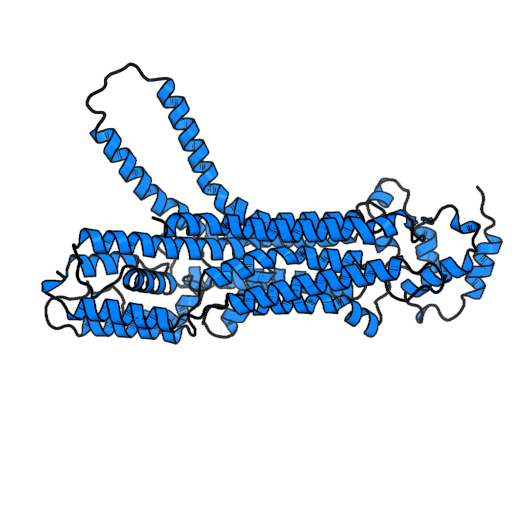1
ATOM 3092 N N . THR A 1 393 ? 14.251 7.531 -19.905 1.00 86.38 393 THR A N 1
ATOM 3093 C CA . THR A 1 393 ? 15.078 6.333 -20.150 1.00 86.38 393 THR A CA 1
ATOM 3094 C C . THR A 1 393 ? 14.635 5.557 -21.401 1.00 86.38 393 THR A C 1
ATOM 3096 O O . THR A 1 393 ? 13.585 4.914 -21.361 1.00 86.38 393 THR A O 1
ATOM 3099 N N . PRO A 1 394 ? 15.464 5.410 -22.453 1.00 72.69 394 PRO A N 1
ATOM 3100 C CA . PRO A 1 394 ? 16.692 6.143 -22.779 1.00 72.69 394 PRO A CA 1
ATOM 3101 C C . PRO A 1 394 ? 16.468 7.327 -23.737 1.00 72.69 394 PRO A C 1
ATOM 3103 O O . PRO A 1 394 ? 17.352 8.156 -23.867 1.00 72.69 394 PRO A O 1
ATOM 3106 N N . THR A 1 395 ? 15.318 7.417 -24.411 1.00 78.31 395 THR A N 1
ATOM 3107 C CA . THR A 1 395 ? 15.112 8.342 -25.543 1.00 78.31 395 THR A CA 1
ATOM 3108 C C . THR A 1 395 ? 14.390 9.644 -25.190 1.00 78.31 395 THR A C 1
ATOM 3110 O O . THR A 1 395 ? 14.121 10.426 -26.091 1.00 78.31 395 THR A O 1
ATOM 3113 N N . GLY A 1 396 ? 14.019 9.874 -23.924 1.00 83.50 396 GLY A N 1
ATOM 3114 C CA . GLY A 1 396 ? 13.257 11.072 -23.536 1.00 83.50 396 GLY A CA 1
ATOM 3115 C C . GLY A 1 396 ? 11.810 11.095 -24.051 1.00 83.50 396 GLY A C 1
ATOM 3116 O O . GLY A 1 396 ? 11.232 12.168 -24.211 1.00 83.50 396 GLY A O 1
ATOM 3117 N N . GLU A 1 397 ? 11.225 9.927 -24.335 1.00 90.56 397 GLU A N 1
ATOM 3118 C CA . GLU A 1 397 ? 9.927 9.792 -25.002 1.00 90.56 397 GLU A CA 1
ATOM 3119 C C . GLU A 1 397 ? 9.034 8.712 -24.358 1.00 90.56 397 GLU A C 1
ATOM 3121 O O . GLU A 1 397 ? 9.460 7.895 -23.535 1.00 90.56 397 GLU A O 1
ATOM 3126 N N . PHE A 1 398 ? 7.754 8.686 -24.748 1.00 92.88 398 PHE A N 1
ATOM 3127 C CA . PHE A 1 398 ? 6.784 7.700 -24.267 1.00 92.88 398 PHE A CA 1
ATOM 3128 C C . PHE A 1 398 ? 7.026 6.310 -24.890 1.00 92.88 398 PHE A C 1
ATOM 3130 O O . PHE A 1 398 ? 6.529 5.976 -25.970 1.00 92.88 398 PHE A O 1
ATOM 3137 N N . SER A 1 399 ? 7.802 5.491 -24.179 1.00 90.88 399 SER A N 1
ATOM 3138 C CA . SER A 1 399 ? 8.216 4.149 -24.599 1.00 90.88 399 SER A CA 1
ATOM 3139 C C . SER A 1 399 ? 7.260 3.034 -24.137 1.00 90.88 399 SER A C 1
ATOM 3141 O O . SER A 1 399 ? 6.332 3.241 -23.350 1.00 90.88 399 SER A O 1
ATOM 3143 N N . MET A 1 400 ? 7.523 1.794 -24.569 1.00 91.81 400 MET A N 1
ATOM 3144 C CA . MET A 1 400 ? 6.781 0.599 -24.131 1.00 91.81 400 MET A CA 1
ATOM 3145 C C . MET A 1 400 ? 6.836 0.387 -22.603 1.00 91.81 400 MET A C 1
ATOM 3147 O O . MET A 1 400 ? 5.922 -0.185 -22.013 1.00 91.81 400 MET A O 1
ATOM 3151 N N . ARG A 1 401 ? 7.884 0.890 -21.936 1.00 91.56 401 ARG A N 1
ATOM 3152 C CA . ARG A 1 401 ? 8.053 0.820 -20.472 1.00 91.56 401 ARG A CA 1
ATOM 3153 C C . ARG A 1 401 ? 6.994 1.659 -19.758 1.00 91.56 401 ARG A C 1
ATOM 3155 O O . ARG A 1 401 ? 6.367 1.185 -18.810 1.00 91.56 401 ARG A O 1
ATOM 3162 N N . CYS A 1 402 ? 6.749 2.861 -20.277 1.00 94.62 402 CYS A N 1
ATOM 3163 C CA . CYS A 1 402 ? 5.703 3.764 -19.810 1.00 94.62 402 CYS A CA 1
ATOM 3164 C C . CYS A 1 402 ? 4.317 3.125 -19.960 1.00 94.62 402 CYS A C 1
ATOM 3166 O O . CYS A 1 402 ? 3.504 3.189 -19.041 1.00 94.62 402 CYS A O 1
ATOM 3168 N N . VAL A 1 403 ? 4.065 2.434 -21.080 1.00 94.56 403 VAL A N 1
ATOM 3169 C CA . VAL A 1 403 ? 2.808 1.697 -21.302 1.00 94.56 403 VAL A CA 1
ATOM 3170 C C . VAL A 1 403 ? 2.605 0.613 -20.247 1.00 94.56 403 VAL A C 1
ATOM 3172 O O . VAL A 1 403 ? 1.517 0.513 -19.682 1.00 94.56 403 VAL A O 1
ATOM 3175 N N . VAL A 1 404 ? 3.639 -0.174 -19.930 1.00 95.75 404 VAL A N 1
ATOM 3176 C CA . VAL A 1 404 ? 3.520 -1.212 -18.898 1.00 95.75 404 VAL A CA 1
ATOM 3177 C C . VAL A 1 404 ? 3.222 -0.604 -17.529 1.00 95.75 404 VAL A C 1
ATOM 3179 O O . VAL A 1 404 ? 2.303 -1.059 -16.851 1.00 95.75 404 VAL A O 1
ATOM 3182 N N . GLN A 1 405 ? 3.942 0.438 -17.119 1.00 96.69 405 GLN A N 1
ATOM 3183 C CA . GLN A 1 405 ? 3.702 1.088 -15.826 1.00 96.69 405 GLN A CA 1
ATOM 3184 C C . GLN A 1 405 ? 2.309 1.712 -15.745 1.00 96.69 405 GLN A C 1
ATOM 3186 O O . GLN A 1 405 ? 1.623 1.553 -14.734 1.00 96.69 405 GLN A O 1
ATOM 3191 N N . LEU A 1 406 ? 1.859 2.352 -16.828 1.00 97.25 406 LEU A N 1
ATOM 3192 C CA . LEU A 1 406 ? 0.497 2.860 -16.949 1.00 97.25 406 LEU A CA 1
ATOM 3193 C C . LEU A 1 406 ? -0.523 1.726 -16.838 1.00 97.25 406 LEU A C 1
ATOM 3195 O O . LEU A 1 406 ? -1.500 1.871 -16.113 1.00 97.25 406 LEU A O 1
ATOM 3199 N N . SER A 1 407 ? -0.284 0.580 -17.480 1.00 97.38 407 SER A N 1
ATOM 3200 C CA . SER A 1 407 ? -1.188 -0.571 -17.399 1.00 97.38 407 SER A CA 1
ATOM 3201 C C . SER A 1 407 ? -1.306 -1.124 -15.975 1.00 97.38 407 SER A C 1
ATOM 3203 O O . SER A 1 407 ? -2.418 -1.386 -15.523 1.00 97.38 407 SER A O 1
ATOM 3205 N N . VAL A 1 408 ? -0.195 -1.217 -15.231 1.00 97.81 408 VAL A N 1
ATOM 3206 C CA . VAL A 1 408 ? -0.191 -1.645 -13.822 1.00 97.81 408 VAL A CA 1
ATOM 3207 C C . VAL A 1 408 ? -0.961 -0.647 -12.956 1.00 97.81 408 VAL A C 1
ATOM 3209 O O . VAL A 1 408 ? -1.807 -1.040 -12.155 1.00 97.81 408 VAL A O 1
ATOM 3212 N N . PHE A 1 409 ? -0.730 0.652 -13.150 1.00 98.19 409 PHE A N 1
ATOM 3213 C CA . PHE A 1 409 ? -1.440 1.688 -12.405 1.00 98.19 409 PHE A CA 1
ATOM 3214 C C . PHE A 1 409 ? -2.948 1.699 -12.702 1.00 98.19 409 PHE A C 1
ATOM 3216 O O . PHE A 1 409 ? -3.761 1.757 -11.779 1.00 98.19 409 PHE A O 1
ATOM 3223 N N . LEU A 1 410 ? -3.341 1.580 -13.974 1.00 97.81 410 LEU A N 1
ATOM 3224 C CA . LEU A 1 410 ? -4.744 1.461 -14.376 1.00 97.81 410 LEU A CA 1
ATOM 3225 C C . LEU A 1 410 ? -5.389 0.188 -13.813 1.00 97.81 410 LEU A C 1
ATOM 3227 O O . LEU A 1 410 ? -6.548 0.228 -13.404 1.00 97.81 410 LEU A O 1
ATOM 3231 N N . ALA A 1 411 ? -4.646 -0.917 -13.736 1.00 98.00 411 ALA A N 1
ATOM 3232 C CA . ALA A 1 411 ? -5.113 -2.152 -13.119 1.00 98.00 411 ALA A CA 1
ATOM 3233 C C . ALA A 1 411 ? -5.389 -1.963 -11.615 1.00 98.00 411 ALA A C 1
ATOM 3235 O O . ALA A 1 411 ? -6.436 -2.388 -11.130 1.00 98.00 411 ALA A O 1
ATOM 3236 N N . TRP A 1 412 ? -4.528 -1.243 -10.887 1.00 98.25 412 TRP A N 1
ATOM 3237 C CA . TRP A 1 412 ? -4.793 -0.872 -9.490 1.00 98.25 412 TRP A CA 1
ATOM 3238 C C . TRP A 1 412 ? -6.008 0.052 -9.340 1.00 98.25 412 TRP A C 1
ATOM 3240 O O . TRP A 1 412 ? -6.826 -0.162 -8.445 1.00 98.25 412 TRP A O 1
ATOM 3250 N N . LEU A 1 413 ? -6.176 1.044 -10.222 1.00 97.62 413 LEU A N 1
ATOM 3251 C CA . LEU A 1 413 ? -7.363 1.910 -10.220 1.00 97.62 413 LEU A CA 1
ATOM 3252 C C . LEU A 1 413 ? -8.649 1.120 -10.490 1.00 97.62 413 LEU A C 1
ATOM 3254 O O . LEU A 1 413 ? -9.661 1.351 -9.828 1.00 97.62 413 LEU A O 1
ATOM 3258 N N . LEU A 1 414 ? -8.608 0.174 -11.430 1.00 97.50 414 LEU A N 1
ATOM 3259 C CA . LEU A 1 414 ? -9.730 -0.710 -11.726 1.00 97.50 414 LEU A CA 1
ATOM 3260 C C . LEU A 1 414 ? -10.041 -1.628 -10.538 1.00 97.50 414 LEU A C 1
ATOM 3262 O O . LEU A 1 414 ? -11.205 -1.749 -10.160 1.00 97.50 414 LEU A O 1
ATOM 3266 N N . SER A 1 415 ? -9.022 -2.221 -9.910 1.00 97.31 415 SER A N 1
ATOM 3267 C CA . SER A 1 415 ? -9.178 -3.036 -8.698 1.00 97.31 415 SER A CA 1
ATOM 3268 C C . SER A 1 415 ? -9.876 -2.253 -7.583 1.00 97.31 415 SER A C 1
ATOM 3270 O O . SER A 1 415 ? -10.869 -2.730 -7.022 1.00 97.31 415 SER A O 1
ATOM 3272 N N . PHE A 1 416 ? -9.438 -1.014 -7.344 1.00 95.88 416 PHE A N 1
ATOM 3273 C CA . PHE A 1 416 ? -10.054 -0.108 -6.379 1.00 95.88 416 PHE A CA 1
ATOM 3274 C C . PHE A 1 416 ? -11.503 0.244 -6.750 1.00 95.88 416 PHE A C 1
ATOM 3276 O O . PHE A 1 416 ? -12.400 0.204 -5.901 1.00 95.88 416 PHE A O 1
ATOM 3283 N N . ALA A 1 417 ? -11.770 0.558 -8.021 1.00 95.25 417 ALA A N 1
ATOM 3284 C CA . ALA A 1 417 ? -13.114 0.860 -8.506 1.00 95.25 417 ALA A CA 1
ATOM 3285 C C . ALA A 1 417 ? -14.067 -0.330 -8.308 1.00 95.25 417 ALA A C 1
ATOM 3287 O O . ALA A 1 417 ? -15.195 -0.145 -7.849 1.00 95.25 417 ALA A O 1
ATOM 3288 N N . LEU A 1 418 ? -13.603 -1.557 -8.564 1.00 95.31 418 LEU A N 1
ATOM 3289 C CA . LEU A 1 418 ? -14.362 -2.782 -8.311 1.00 95.31 418 LEU A CA 1
ATOM 3290 C C . LEU A 1 418 ? -14.643 -2.986 -6.814 1.00 95.31 418 LEU A C 1
ATOM 3292 O O . LEU A 1 418 ? -15.763 -3.359 -6.464 1.00 95.31 418 LEU A O 1
ATOM 3296 N N . THR A 1 419 ? -13.697 -2.674 -5.917 1.00 92.56 419 THR A N 1
ATOM 3297 C CA . THR A 1 419 ? -13.961 -2.639 -4.462 1.00 92.56 419 THR A CA 1
ATOM 3298 C C . THR A 1 419 ? -15.074 -1.645 -4.134 1.00 92.56 419 THR A C 1
ATOM 3300 O O . THR A 1 419 ? -15.996 -1.957 -3.377 1.00 92.56 419 THR A O 1
ATOM 3303 N N . CYS A 1 420 ? -15.018 -0.443 -4.710 1.00 90.19 420 CYS A N 1
ATOM 3304 C CA . CYS A 1 420 ? -16.021 0.595 -4.484 1.00 90.19 420 CYS A CA 1
ATOM 3305 C C . CYS A 1 420 ? -17.410 0.142 -4.951 1.00 90.19 420 CYS A C 1
ATOM 3307 O O . CYS A 1 420 ? -18.375 0.266 -4.196 1.00 90.19 420 CYS A O 1
ATOM 3309 N N . LEU A 1 421 ? -17.507 -0.441 -6.148 1.00 90.62 421 LEU A N 1
ATOM 3310 C CA . LEU A 1 421 ? -18.750 -0.993 -6.689 1.00 90.62 421 LEU A CA 1
ATOM 3311 C C . LEU A 1 421 ? -19.282 -2.151 -5.837 1.00 90.62 421 LEU A C 1
ATOM 3313 O O . LEU A 1 421 ? -20.475 -2.184 -5.544 1.00 90.62 421 LEU A O 1
ATOM 3317 N N . GLY A 1 422 ? -18.411 -3.049 -5.366 1.00 89.00 422 GLY A N 1
ATOM 3318 C CA . GLY A 1 422 ? -18.787 -4.130 -4.452 1.00 89.00 422 GLY A CA 1
ATOM 3319 C C . GLY A 1 422 ? -19.357 -3.613 -3.126 1.00 89.00 422 GLY A C 1
ATOM 3320 O O . GLY A 1 422 ? -20.369 -4.117 -2.640 1.00 89.00 422 GLY A O 1
ATOM 3321 N N . ASN A 1 423 ? -18.768 -2.549 -2.573 1.00 84.69 423 ASN A N 1
ATOM 3322 C CA . ASN A 1 423 ? -19.274 -1.898 -1.362 1.00 84.69 423 ASN A CA 1
ATOM 3323 C C . ASN A 1 423 ? -20.609 -1.177 -1.596 1.00 84.69 423 ASN A C 1
ATOM 3325 O O . ASN A 1 423 ? -21.468 -1.193 -0.717 1.00 84.69 423 ASN A O 1
ATOM 3329 N N . LEU A 1 424 ? -20.809 -0.569 -2.771 1.00 85.25 424 LEU A N 1
ATOM 3330 C CA . LEU A 1 424 ? -22.098 0.018 -3.152 1.00 85.25 424 LEU A CA 1
ATOM 3331 C C . LEU A 1 424 ? -23.176 -1.063 -3.321 1.00 85.25 424 LEU A C 1
ATOM 3333 O O . LEU A 1 424 ? -24.302 -0.876 -2.861 1.00 85.25 424 LEU A O 1
ATOM 3337 N N . TRP A 1 425 ? -22.821 -2.207 -3.912 1.00 85.12 425 TRP A N 1
ATOM 3338 C CA . TRP A 1 425 ? -23.723 -3.344 -4.111 1.00 85.12 425 TRP A CA 1
ATOM 3339 C C . TRP A 1 425 ? -24.191 -3.981 -2.797 1.00 85.12 425 TRP A C 1
ATOM 3341 O O . TRP A 1 425 ? -25.340 -4.410 -2.700 1.00 85.12 425 TRP A O 1
ATOM 3351 N N . LEU A 1 426 ? -23.355 -3.977 -1.750 1.00 80.94 426 LEU A N 1
ATOM 3352 C CA . LEU A 1 426 ? -23.758 -4.418 -0.406 1.00 80.94 426 LEU A CA 1
ATOM 3353 C C . LEU A 1 426 ? -24.900 -3.589 0.208 1.00 80.94 426 LEU A C 1
ATOM 3355 O O . LEU A 1 426 ? -25.470 -4.016 1.212 1.00 80.94 426 LEU A O 1
ATOM 3359 N N . GLY A 1 427 ? -25.274 -2.468 -0.414 1.00 68.00 427 GLY A N 1
ATOM 3360 C CA . GLY A 1 427 ? -26.418 -1.651 -0.040 1.00 68.00 427 GLY A CA 1
ATOM 3361 C C . GLY A 1 427 ? -26.082 -0.662 1.073 1.00 68.00 427 GLY A C 1
ATOM 3362 O O . GLY A 1 427 ? -25.544 -1.014 2.121 1.00 68.00 427 GLY A O 1
ATOM 3363 N N . ARG A 1 428 ? -26.430 0.610 0.852 1.00 65.94 428 ARG A N 1
ATOM 3364 C CA . ARG A 1 428 ? -26.167 1.716 1.790 1.00 65.94 428 ARG A CA 1
ATOM 3365 C C . ARG A 1 428 ? -27.134 1.731 2.986 1.00 65.94 428 ARG A C 1
ATOM 3367 O O . ARG A 1 428 ? -26.760 2.192 4.067 1.00 65.94 428 ARG A O 1
ATOM 3374 N N . ASP A 1 429 ? -28.328 1.161 2.805 1.00 58.22 429 ASP A N 1
ATOM 3375 C CA . ASP A 1 429 ? -29.492 1.412 3.668 1.00 58.22 429 ASP A CA 1
ATOM 3376 C C . ASP A 1 429 ? -30.152 0.156 4.255 1.00 58.22 429 ASP A C 1
ATOM 3378 O O . ASP A 1 429 ? -31.144 0.268 4.969 1.00 58.22 429 ASP A O 1
ATOM 3382 N N . GLN A 1 430 ? -29.605 -1.040 4.020 1.00 61.53 430 GLN A N 1
ATOM 3383 C CA . GLN A 1 430 ? -30.132 -2.252 4.656 1.00 61.53 430 GLN A CA 1
ATOM 3384 C C . GLN A 1 430 ? -29.438 -2.529 6.007 1.00 61.53 430 GLN A C 1
ATOM 3386 O O . GLN A 1 430 ? -28.284 -2.112 6.208 1.00 61.53 430 GLN A O 1
ATOM 3391 N N . PRO A 1 431 ? -30.130 -3.193 6.961 1.00 66.25 431 PRO A N 1
ATOM 3392 C CA . PRO A 1 431 ? -29.485 -3.803 8.129 1.00 66.25 431 PRO A CA 1
ATOM 3393 C C . PRO A 1 431 ? -28.306 -4.681 7.681 1.00 66.25 431 PRO A C 1
ATOM 3395 O O . PRO A 1 431 ? -28.258 -5.052 6.502 1.00 66.25 431 PRO A O 1
ATOM 3398 N N . PRO A 1 432 ? -27.336 -4.985 8.571 1.00 62.47 432 PRO A N 1
ATOM 3399 C CA . PRO A 1 432 ? -26.157 -5.767 8.212 1.00 62.47 432 PRO A CA 1
ATOM 3400 C C . PRO A 1 432 ? -26.590 -6.971 7.367 1.00 62.47 432 PRO A C 1
ATOM 3402 O O . PRO A 1 432 ? -27.461 -7.734 7.794 1.00 62.47 432 PRO A O 1
ATOM 3405 N N . PRO A 1 433 ? -26.085 -7.086 6.125 1.00 59.66 433 PRO A N 1
ATOM 3406 C CA . PRO A 1 433 ? -26.577 -8.080 5.195 1.00 59.66 433 PRO A CA 1
ATOM 3407 C C . PRO A 1 433 ? -26.381 -9.465 5.824 1.00 59.66 433 PRO A C 1
ATOM 3409 O O . PRO A 1 433 ? -25.365 -9.670 6.497 1.00 59.66 433 PRO A O 1
ATOM 3412 N N . PRO A 1 434 ? -27.321 -10.412 5.627 1.00 66.69 434 PRO A N 1
ATOM 3413 C CA . PRO A 1 434 ? -27.213 -11.747 6.209 1.00 66.69 434 PRO A CA 1
ATOM 3414 C C . PRO A 1 434 ? -25.827 -12.316 5.910 1.00 66.69 434 PRO A C 1
ATOM 3416 O O . PRO A 1 434 ? -25.313 -12.096 4.809 1.00 66.69 434 PRO A O 1
ATOM 3419 N N . HIS A 1 435 ? -25.219 -13.013 6.880 1.00 70.81 435 HIS A N 1
ATOM 3420 C CA . HIS A 1 435 ? -23.812 -13.449 6.848 1.00 70.81 435 HIS A CA 1
ATOM 3421 C C . HIS A 1 435 ? -23.334 -13.957 5.473 1.00 70.81 435 HIS A C 1
ATOM 3423 O O . HIS A 1 435 ? -22.214 -13.649 5.065 1.00 70.81 435 HIS A O 1
ATOM 3429 N N . GLY A 1 436 ? -24.200 -14.646 4.719 1.00 80.25 436 GLY A N 1
ATOM 3430 C CA . GLY A 1 436 ? -23.926 -15.101 3.355 1.00 80.25 436 GLY A CA 1
ATOM 3431 C C . GLY A 1 436 ? -23.527 -13.996 2.364 1.00 80.25 436 GLY A C 1
ATOM 3432 O O . GLY A 1 436 ? -22.538 -14.153 1.659 1.00 80.25 436 GLY A O 1
ATOM 3433 N N . LYS A 1 437 ? -24.212 -12.845 2.324 1.00 81.50 437 LYS A N 1
ATOM 3434 C CA . LYS A 1 437 ? -23.887 -11.752 1.380 1.00 81.50 437 LYS A CA 1
ATOM 3435 C C . LYS A 1 437 ? -22.520 -11.123 1.671 1.00 81.50 437 LYS A C 1
ATOM 3437 O O . LYS A 1 437 ? -21.761 -10.842 0.747 1.00 81.50 437 LYS A O 1
ATOM 3442 N N . ALA A 1 438 ? -22.193 -10.919 2.949 1.00 78.81 438 ALA A N 1
ATOM 3443 C CA . ALA A 1 438 ? -20.888 -10.398 3.361 1.00 78.81 438 ALA A CA 1
ATOM 3444 C C . ALA A 1 438 ? -19.754 -11.354 2.969 1.00 78.81 438 ALA A C 1
ATOM 3446 O O . ALA A 1 438 ? -18.722 -10.917 2.465 1.00 78.81 438 ALA A O 1
ATOM 3447 N N . MET A 1 439 ? -19.981 -12.656 3.152 1.00 84.00 439 MET A N 1
ATOM 3448 C CA . MET A 1 439 ? -19.053 -13.703 2.745 1.00 84.00 439 MET A CA 1
ATOM 3449 C C . MET A 1 439 ? -18.865 -13.737 1.221 1.00 84.00 439 MET A C 1
ATOM 3451 O O . MET A 1 439 ? -17.733 -13.837 0.760 1.00 84.00 439 MET A O 1
ATOM 3455 N N . VAL A 1 440 ? -19.938 -13.598 0.434 1.00 88.06 440 VAL A N 1
ATOM 3456 C CA . VAL A 1 440 ? -19.844 -13.528 -1.036 1.00 88.06 440 VAL A CA 1
ATOM 3457 C C . VAL A 1 440 ? -18.976 -12.349 -1.472 1.00 88.06 440 VAL A C 1
ATOM 3459 O O . VAL A 1 440 ? -18.056 -12.538 -2.261 1.00 88.06 440 VAL A O 1
ATOM 3462 N N . VAL A 1 441 ? -19.199 -11.147 -0.930 1.00 86.81 441 VAL A N 1
ATOM 3463 C CA . VAL A 1 441 ? -18.383 -9.976 -1.303 1.00 86.81 441 VAL A CA 1
ATOM 3464 C C . VAL A 1 441 ? -16.942 -10.109 -0.843 1.00 86.81 441 VAL A C 1
ATOM 3466 O O . VAL A 1 441 ? -16.044 -9.741 -1.593 1.00 86.81 441 VAL A O 1
ATOM 3469 N N . PHE A 1 442 ? -16.707 -10.684 0.337 1.00 87.69 442 PHE A N 1
ATOM 3470 C CA . PHE A 1 442 ? -15.357 -11.016 0.777 1.00 87.69 442 PHE A CA 1
ATOM 3471 C C . PHE A 1 442 ? -14.645 -11.902 -0.253 1.00 87.69 442 PHE A C 1
ATOM 3473 O O . PHE A 1 442 ? -13.561 -11.550 -0.701 1.00 87.69 442 PHE A O 1
ATOM 3480 N N . TRP A 1 443 ? -15.267 -12.997 -0.702 1.00 90.19 443 TRP A N 1
ATOM 3481 C CA . TRP A 1 443 ? -14.657 -13.889 -1.694 1.00 90.19 443 TRP A CA 1
ATOM 3482 C C . TRP A 1 443 ? -14.490 -13.253 -3.074 1.00 90.19 443 TRP A C 1
ATOM 3484 O O . TRP A 1 443 ? -13.481 -13.508 -3.727 1.00 90.19 443 TRP A O 1
ATOM 3494 N N . LEU A 1 444 ? -15.422 -12.399 -3.504 1.00 91.75 444 LEU A N 1
ATOM 3495 C CA . LEU A 1 444 ? -15.273 -11.627 -4.741 1.00 91.75 444 LEU A CA 1
ATOM 3496 C C . LEU A 1 444 ? -14.071 -10.677 -4.669 1.00 91.75 444 LEU A C 1
ATOM 3498 O O . LEU A 1 444 ? -13.306 -10.586 -5.628 1.00 91.75 444 LEU A O 1
ATOM 3502 N N . VAL A 1 445 ? -13.868 -10.015 -3.526 1.00 91.50 445 VAL A N 1
ATOM 3503 C CA . VAL A 1 445 ? -12.689 -9.172 -3.292 1.00 91.50 445 VAL A CA 1
ATOM 3504 C C . VAL A 1 445 ? -11.415 -10.020 -3.214 1.00 91.50 445 VAL A C 1
ATOM 3506 O O . VAL A 1 445 ? -10.442 -9.703 -3.885 1.00 91.50 445 VAL A O 1
ATOM 3509 N N . CYS A 1 446 ? -11.426 -11.162 -2.525 1.00 92.56 446 CYS A N 1
ATOM 3510 C CA . CYS A 1 446 ? -10.299 -12.102 -2.533 1.00 92.56 446 CYS A CA 1
ATOM 3511 C C . CYS A 1 446 ? -9.898 -12.527 -3.947 1.00 92.56 446 CYS A C 1
ATOM 3513 O O . CYS A 1 446 ? -8.715 -12.526 -4.285 1.00 92.56 446 CYS A O 1
ATOM 3515 N N . PHE A 1 447 ? -10.882 -12.893 -4.768 1.00 95.69 447 PHE A N 1
ATOM 3516 C CA . PHE A 1 447 ? -10.644 -13.326 -6.136 1.00 95.69 447 PHE A CA 1
ATOM 3517 C C . PHE A 1 447 ? -10.079 -12.190 -6.990 1.00 95.69 447 PHE A C 1
ATOM 3519 O O . PHE A 1 447 ? -9.047 -12.383 -7.633 1.00 95.69 447 PHE A O 1
ATOM 3526 N N . LYS A 1 448 ? -10.692 -10.995 -6.957 1.00 96.50 448 LYS A N 1
ATOM 3527 C CA . LYS A 1 448 ? -10.191 -9.849 -7.731 1.00 96.50 448 LYS A CA 1
ATOM 3528 C C . LYS A 1 448 ? -8.760 -9.496 -7.321 1.00 96.50 448 LYS A C 1
ATOM 3530 O O . LYS A 1 448 ? -7.913 -9.321 -8.189 1.00 96.50 448 LYS A O 1
ATOM 3535 N N . ASP A 1 449 ? -8.479 -9.437 -6.019 1.00 96.12 449 ASP A N 1
ATOM 3536 C CA . ASP A 1 449 ? -7.167 -9.045 -5.508 1.00 96.12 449 ASP A CA 1
ATOM 3537 C C . ASP A 1 449 ? -6.109 -10.059 -5.919 1.00 96.12 449 ASP A C 1
ATOM 3539 O O . ASP A 1 449 ? -5.016 -9.675 -6.321 1.00 96.12 449 ASP A O 1
ATOM 3543 N N . GLY A 1 450 ? -6.458 -11.350 -5.904 1.00 96.69 450 GLY A N 1
ATOM 3544 C CA . GLY A 1 450 ? -5.621 -12.410 -6.451 1.00 96.69 450 GLY A CA 1
ATOM 3545 C C . GLY A 1 450 ? -5.293 -12.192 -7.928 1.00 96.69 450 GLY A C 1
ATOM 3546 O O . GLY A 1 450 ? -4.120 -12.229 -8.294 1.00 96.69 450 GLY A O 1
ATOM 3547 N N . VAL A 1 451 ? -6.299 -11.909 -8.763 1.00 98.00 451 VAL A N 1
ATOM 3548 C CA . VAL A 1 451 ? -6.110 -11.644 -10.201 1.00 98.00 451 VAL A CA 1
ATOM 3549 C C . VAL A 1 451 ? -5.193 -10.438 -10.428 1.00 98.00 451 VAL A C 1
ATOM 3551 O O . VAL A 1 451 ? -4.223 -10.545 -11.178 1.00 98.00 451 VAL A O 1
ATOM 3554 N N . PHE A 1 452 ? -5.445 -9.311 -9.756 1.00 98.00 452 PHE A N 1
ATOM 3555 C CA . PHE A 1 452 ? -4.642 -8.095 -9.923 1.00 98.00 452 PHE A CA 1
ATOM 3556 C C . PHE A 1 452 ? -3.228 -8.229 -9.349 1.00 98.00 452 PHE A C 1
ATOM 3558 O O . PHE A 1 452 ? -2.273 -7.786 -9.988 1.00 98.00 452 PHE A O 1
ATOM 3565 N N . ALA A 1 453 ? -3.059 -8.867 -8.188 1.00 97.06 453 ALA A N 1
ATOM 3566 C CA . ALA A 1 453 ? -1.748 -9.084 -7.580 1.00 97.06 453 ALA A CA 1
ATOM 3567 C C . ALA A 1 453 ? -0.883 -10.027 -8.422 1.00 97.06 453 ALA A C 1
ATOM 3569 O O . ALA A 1 453 ? 0.246 -9.682 -8.771 1.00 97.06 453 ALA A O 1
ATOM 3570 N N . VAL A 1 454 ? -1.417 -11.200 -8.787 1.00 97.38 454 VAL A N 1
ATOM 3571 C CA . VAL A 1 454 ? -0.694 -12.186 -9.602 1.00 97.38 454 VAL A CA 1
ATOM 3572 C C . VAL A 1 454 ? -0.425 -11.627 -10.994 1.00 97.38 454 VAL A C 1
ATOM 3574 O O . VAL A 1 454 ? 0.695 -11.750 -11.478 1.00 97.38 454 VAL A O 1
ATOM 3577 N N . GLY A 1 455 ? -1.401 -10.955 -11.610 1.00 97.88 455 GLY A N 1
ATOM 3578 C CA . GLY A 1 455 ? -1.227 -10.298 -12.905 1.00 97.88 455 GLY A CA 1
ATOM 3579 C C . GLY A 1 455 ? -0.128 -9.235 -12.878 1.00 97.88 455 GLY A C 1
ATOM 3580 O O . GLY A 1 455 ? 0.740 -9.232 -13.747 1.00 97.88 455 GLY A O 1
ATOM 3581 N N . THR A 1 456 ? -0.098 -8.388 -11.846 1.00 96.81 456 THR A N 1
ATOM 3582 C CA . THR A 1 456 ? 0.945 -7.362 -11.683 1.00 96.81 456 THR A CA 1
ATOM 3583 C C . THR A 1 456 ? 2.329 -7.986 -11.515 1.00 96.81 456 THR A C 1
ATOM 3585 O O . THR A 1 456 ? 3.268 -7.590 -12.206 1.00 96.81 456 THR A O 1
ATOM 3588 N N . LEU A 1 457 ? 2.466 -8.988 -10.640 1.00 96.31 457 LEU A N 1
ATOM 3589 C CA . LEU A 1 457 ? 3.735 -9.695 -10.444 1.00 96.31 457 LEU A CA 1
ATOM 3590 C C . LEU A 1 457 ? 4.183 -10.415 -11.718 1.00 96.31 457 LEU A C 1
ATOM 3592 O O . LEU A 1 457 ? 5.355 -10.340 -12.072 1.00 96.31 457 LEU A O 1
ATOM 3596 N N . LEU A 1 458 ? 3.262 -11.062 -12.434 1.00 97.25 458 LEU A N 1
ATOM 3597 C CA . LEU A 1 458 ? 3.558 -11.728 -13.696 1.00 97.25 458 LEU A CA 1
ATOM 3598 C C . LEU A 1 458 ? 4.053 -10.727 -14.742 1.00 97.25 458 LEU A C 1
ATOM 3600 O O . LEU A 1 458 ? 5.069 -10.983 -15.373 1.00 97.25 458 LEU A O 1
ATOM 3604 N N . VAL A 1 459 ? 3.404 -9.568 -14.887 1.00 96.62 459 VAL A N 1
ATOM 3605 C CA . VAL A 1 459 ? 3.870 -8.504 -15.790 1.00 96.62 459 VAL A CA 1
ATOM 3606 C C . VAL A 1 459 ? 5.280 -8.051 -15.412 1.00 96.62 459 VAL A C 1
ATOM 3608 O O . VAL A 1 459 ? 6.149 -7.991 -16.277 1.00 96.62 459 VAL A O 1
ATOM 3611 N N . VAL A 1 460 ? 5.547 -7.798 -14.128 1.00 94.56 460 VAL A N 1
ATOM 3612 C CA . VAL A 1 460 ? 6.887 -7.418 -13.650 1.00 94.56 460 VAL A CA 1
ATOM 3613 C C . VAL A 1 460 ? 7.918 -8.504 -13.970 1.00 94.56 460 VAL A C 1
ATOM 3615 O O . VAL A 1 460 ? 8.994 -8.190 -14.483 1.00 94.56 460 VAL A O 1
ATOM 3618 N N . LEU A 1 461 ? 7.603 -9.776 -13.720 1.00 95.69 461 LEU A N 1
ATOM 3619 C CA . LEU A 1 461 ? 8.495 -10.900 -14.007 1.00 95.69 461 LEU A CA 1
ATOM 3620 C C . LEU A 1 461 ? 8.728 -11.073 -15.509 1.00 95.69 461 LEU A C 1
ATOM 3622 O O . LEU A 1 461 ? 9.870 -11.243 -15.915 1.00 95.69 461 LEU A O 1
ATOM 3626 N N . LEU A 1 462 ? 7.692 -10.966 -16.343 1.00 95.81 462 LEU A N 1
ATOM 3627 C CA . LEU A 1 462 ? 7.814 -11.058 -17.798 1.00 95.81 462 LEU A CA 1
ATOM 3628 C C . LEU A 1 462 ? 8.667 -9.915 -18.353 1.00 95.81 462 LEU A C 1
ATOM 3630 O O . LEU A 1 462 ? 9.563 -10.158 -19.159 1.00 95.81 462 LEU A O 1
ATOM 3634 N N . VAL A 1 463 ? 8.462 -8.679 -17.885 1.00 94.00 463 VAL A N 1
ATOM 3635 C CA . VAL A 1 463 ? 9.301 -7.534 -18.273 1.00 94.00 463 VAL A CA 1
ATOM 3636 C C . VAL A 1 463 ? 10.761 -7.763 -17.900 1.00 94.00 463 VAL A C 1
ATOM 3638 O O . VAL A 1 463 ? 11.639 -7.557 -18.739 1.00 94.00 463 VAL A O 1
ATOM 3641 N N . ASN A 1 464 ? 11.030 -8.237 -16.682 1.00 91.81 464 ASN A N 1
ATOM 3642 C CA . ASN A 1 464 ? 12.391 -8.552 -16.247 1.00 91.81 464 ASN A CA 1
ATOM 3643 C C . ASN A 1 464 ? 12.956 -9.823 -16.894 1.00 91.81 464 ASN A C 1
ATOM 3645 O O . ASN A 1 464 ? 14.173 -9.960 -16.938 1.00 91.81 464 ASN A O 1
ATOM 3649 N N . GLY A 1 465 ? 12.102 -10.705 -17.421 1.00 92.94 465 GLY A N 1
ATOM 3650 C CA . GLY A 1 465 ? 12.446 -11.870 -18.241 1.00 92.94 465 GLY A CA 1
ATOM 3651 C C . GLY A 1 465 ? 12.833 -11.513 -19.669 1.00 92.94 465 GLY A C 1
ATOM 3652 O O . GLY A 1 465 ? 13.550 -12.274 -20.307 1.00 92.94 465 GLY A O 1
ATOM 3653 N N . GLY A 1 466 ? 12.435 -10.338 -20.152 1.00 91.62 466 GLY A N 1
ATOM 3654 C CA . GLY A 1 466 ? 12.765 -9.871 -21.493 1.00 91.62 466 GLY A CA 1
ATOM 3655 C C . GLY A 1 466 ? 11.558 -9.561 -22.364 1.00 91.62 466 GLY A C 1
ATOM 3656 O O . GLY A 1 466 ? 11.755 -9.292 -23.538 1.00 91.62 466 GLY A O 1
ATOM 3657 N N . LEU A 1 467 ? 10.329 -9.505 -21.830 1.00 93.31 467 LEU A N 1
ATOM 3658 C CA . LEU A 1 467 ? 9.132 -9.121 -22.599 1.00 93.31 467 LEU A CA 1
ATOM 3659 C C . LEU A 1 467 ? 9.338 -7.819 -23.398 1.00 93.31 467 LEU A C 1
ATOM 3661 O O . LEU A 1 467 ? 8.887 -7.709 -24.533 1.00 93.31 467 LEU A O 1
ATOM 3665 N N . LEU A 1 468 ? 10.060 -6.853 -22.816 1.00 90.81 468 LEU A N 1
ATOM 3666 C CA . LEU A 1 468 ? 10.379 -5.561 -23.446 1.00 90.81 468 LEU A CA 1
ATOM 3667 C C . LEU A 1 468 ? 11.755 -5.536 -24.126 1.00 90.81 468 LEU A C 1
ATOM 3669 O O . LEU A 1 468 ? 12.228 -4.475 -24.528 1.00 90.81 468 LEU A O 1
ATOM 3673 N N . ASN A 1 469 ? 12.430 -6.678 -24.217 1.00 89.88 469 ASN A N 1
ATOM 3674 C CA . ASN A 1 469 ? 13.731 -6.822 -24.853 1.00 89.88 469 ASN A CA 1
ATOM 3675 C C . ASN A 1 469 ? 13.549 -7.065 -26.357 1.00 89.88 469 ASN A C 1
ATOM 3677 O O . ASN A 1 469 ? 13.816 -8.142 -26.884 1.00 89.88 469 ASN A O 1
ATOM 3681 N N . SER A 1 470 ? 13.023 -6.040 -27.018 1.00 90.94 470 SER A N 1
ATOM 3682 C CA . SER A 1 470 ? 12.831 -5.946 -28.463 1.00 90.94 470 SER A CA 1
ATOM 3683 C C . SER A 1 470 ? 13.343 -4.597 -28.944 1.00 90.94 470 SER A C 1
ATOM 3685 O O . SER A 1 470 ? 13.384 -3.639 -28.168 1.00 90.94 470 SER A O 1
ATOM 3687 N N . CYS A 1 471 ? 13.668 -4.472 -30.230 1.00 90.38 471 CYS A N 1
ATOM 3688 C CA . CYS A 1 471 ? 14.030 -3.176 -30.804 1.00 90.38 471 CYS A CA 1
ATOM 3689 C C . CYS A 1 471 ? 12.953 -2.112 -30.546 1.00 90.38 471 CYS A C 1
ATOM 3691 O O . CYS A 1 471 ? 13.282 -0.980 -30.210 1.00 90.38 471 CYS A O 1
ATOM 3693 N N . PHE A 1 472 ? 11.668 -2.484 -30.576 1.00 91.56 472 PHE A N 1
ATOM 3694 C CA . PHE A 1 472 ? 10.581 -1.566 -30.234 1.00 91.56 472 PHE A CA 1
ATOM 3695 C C . PHE A 1 472 ? 10.625 -1.113 -28.762 1.00 91.56 472 PHE A C 1
ATOM 3697 O O . PHE A 1 472 ? 10.454 0.072 -28.481 1.00 91.56 472 PHE A O 1
ATOM 3704 N N . GLY A 1 473 ? 10.915 -2.015 -27.817 1.00 89.00 473 GLY A N 1
ATOM 3705 C CA . GLY A 1 473 ? 11.032 -1.688 -26.388 1.00 89.00 473 GLY A CA 1
ATOM 3706 C C . GLY A 1 473 ? 12.272 -0.860 -26.009 1.00 89.00 473 GLY A C 1
ATOM 3707 O O . GLY A 1 473 ? 12.305 -0.258 -24.927 1.00 89.00 473 GLY A O 1
ATOM 3708 N N . TRP A 1 474 ? 13.275 -0.823 -26.891 1.00 87.19 474 TRP A N 1
ATOM 3709 C CA . TRP A 1 474 ? 14.466 0.032 -26.799 1.00 87.19 474 TRP A CA 1
ATOM 3710 C C . TRP A 1 474 ? 14.378 1.304 -27.651 1.00 87.19 474 TRP A C 1
ATOM 3712 O O . TRP A 1 474 ? 15.153 2.232 -27.432 1.00 87.19 474 TRP A O 1
ATOM 3722 N N . SER A 1 475 ? 13.438 1.357 -28.593 1.00 90.31 475 SER A N 1
ATOM 3723 C CA . SER A 1 475 ? 13.190 2.535 -29.417 1.00 90.31 475 SER A CA 1
ATOM 3724 C C . SER A 1 475 ? 12.473 3.644 -28.652 1.00 90.31 475 SER A C 1
ATOM 3726 O O . SER A 1 475 ? 11.954 3.442 -27.549 1.00 90.31 475 SER A O 1
ATOM 3728 N N . ASN A 1 476 ? 12.344 4.795 -29.303 1.00 90.75 476 ASN A N 1
ATOM 3729 C CA . ASN A 1 476 ? 11.441 5.865 -28.890 1.00 90.75 476 ASN A CA 1
ATOM 3730 C C . ASN A 1 476 ? 9.936 5.487 -28.961 1.00 90.75 476 ASN A C 1
ATOM 3732 O O . ASN A 1 476 ? 9.053 6.264 -28.591 1.00 90.75 476 ASN A O 1
ATOM 3736 N N . GLY A 1 477 ? 9.633 4.245 -29.352 1.00 89.12 477 GLY A N 1
ATOM 3737 C CA . GLY A 1 477 ? 8.400 3.540 -29.031 1.00 89.12 477 GLY A CA 1
ATOM 3738 C C . GLY A 1 477 ? 7.174 4.125 -29.715 1.00 89.12 477 GLY A C 1
ATOM 3739 O O . GLY A 1 477 ? 7.108 4.225 -30.943 1.00 89.12 477 GLY A O 1
ATOM 3740 N N . TRP A 1 478 ? 6.166 4.464 -28.908 1.00 91.12 478 TRP A N 1
ATOM 3741 C CA . TRP A 1 478 ? 4.885 4.953 -29.416 1.00 91.12 478 TRP A CA 1
ATOM 3742 C C . TRP A 1 478 ? 4.998 6.368 -29.981 1.00 91.12 478 TRP A C 1
ATOM 3744 O O . TRP A 1 478 ? 4.339 6.694 -30.962 1.00 91.12 478 TRP A O 1
ATOM 3754 N N . SER A 1 479 ? 5.860 7.197 -29.395 1.00 91.69 479 SER A N 1
ATOM 3755 C CA . SER A 1 479 ? 6.114 8.552 -29.883 1.00 91.69 479 SER A CA 1
ATOM 3756 C C . SER A 1 479 ? 6.763 8.528 -31.273 1.00 91.69 479 SER A C 1
ATOM 3758 O O . SER A 1 479 ? 6.258 9.164 -32.200 1.00 91.69 479 SER A O 1
ATOM 3760 N N . GLY A 1 480 ? 7.770 7.674 -31.479 1.00 92.12 480 GLY A N 1
ATOM 3761 C CA . GLY A 1 480 ? 8.327 7.412 -32.810 1.00 92.12 480 GLY A CA 1
ATOM 3762 C C . GLY A 1 480 ? 7.297 6.885 -33.811 1.00 92.12 480 GLY A C 1
ATOM 3763 O O . GLY A 1 480 ? 7.320 7.257 -34.980 1.00 92.12 480 GLY A O 1
ATOM 3764 N N . MET A 1 481 ? 6.359 6.044 -33.360 1.00 93.25 481 MET A N 1
ATOM 3765 C CA . MET A 1 481 ? 5.288 5.520 -34.217 1.00 93.25 481 MET A CA 1
ATOM 3766 C C . MET A 1 481 ? 4.340 6.627 -34.693 1.00 93.25 481 MET A C 1
ATOM 3768 O O . MET A 1 481 ? 3.948 6.640 -35.854 1.00 93.25 481 MET A O 1
ATOM 3772 N N . VAL A 1 482 ? 3.986 7.563 -33.806 1.00 93.94 482 VAL A N 1
ATOM 3773 C CA . VAL A 1 482 ? 3.108 8.699 -34.130 1.00 93.94 482 VAL A CA 1
ATOM 3774 C C . VAL A 1 482 ? 3.809 9.703 -35.047 1.00 93.94 482 VAL A C 1
ATOM 3776 O O . VAL A 1 482 ? 3.176 10.252 -35.943 1.00 93.94 482 VAL A O 1
ATOM 3779 N N . THR A 1 483 ? 5.108 9.936 -34.848 1.00 94.00 483 THR A N 1
ATOM 3780 C CA . THR A 1 483 ? 5.894 10.871 -35.670 1.00 94.00 483 THR A CA 1
ATOM 3781 C C . THR A 1 483 ? 6.394 10.265 -36.983 1.00 94.00 483 THR A C 1
ATOM 3783 O O . THR A 1 483 ? 6.871 10.996 -37.846 1.00 94.00 483 THR A O 1
ATOM 3786 N N . GLY A 1 484 ? 6.306 8.941 -37.147 1.00 94.62 484 GLY A N 1
ATOM 3787 C CA . GLY A 1 484 ? 6.890 8.217 -38.278 1.00 94.62 484 GLY A CA 1
ATOM 3788 C C . GLY A 1 484 ? 8.420 8.117 -38.231 1.00 94.62 484 GLY A C 1
ATOM 3789 O O . GLY A 1 484 ? 9.023 7.643 -39.190 1.00 94.62 484 GLY A O 1
ATOM 3790 N N . ASN A 1 485 ? 9.055 8.540 -37.132 1.00 93.44 485 ASN A N 1
ATOM 3791 C CA . ASN A 1 485 ? 10.504 8.521 -36.951 1.00 93.44 485 ASN A CA 1
ATOM 3792 C C . ASN A 1 485 ? 10.887 7.587 -35.795 1.00 93.44 485 ASN A C 1
ATOM 3794 O O . ASN A 1 485 ? 11.211 8.026 -34.689 1.00 93.44 485 ASN A O 1
ATOM 3798 N N . GLN A 1 486 ? 10.792 6.279 -36.039 1.00 94.00 486 GLN A N 1
ATOM 3799 C CA . GLN A 1 486 ? 11.150 5.267 -35.048 1.00 94.00 486 GLN A CA 1
ATOM 3800 C C . GLN A 1 486 ? 12.639 4.956 -35.095 1.00 94.00 486 GLN A C 1
ATOM 3802 O O . GLN A 1 486 ? 13.154 4.494 -36.117 1.00 94.00 486 GLN A O 1
ATOM 3807 N N . TYR A 1 487 ? 13.312 5.129 -33.965 1.00 91.69 487 TYR A N 1
ATOM 3808 C CA . TYR A 1 487 ? 14.739 4.866 -33.854 1.00 91.69 487 TYR A CA 1
ATOM 3809 C C . TYR A 1 487 ? 15.114 4.303 -32.485 1.00 91.69 487 TYR A C 1
ATOM 3811 O O . TYR A 1 487 ? 14.414 4.499 -31.490 1.00 91.69 487 TYR A O 1
ATOM 3819 N N . VAL A 1 488 ? 16.246 3.607 -32.439 1.00 89.00 488 VAL A N 1
ATOM 3820 C CA . VAL A 1 488 ? 16.889 3.119 -31.219 1.00 89.00 488 VAL A CA 1
ATOM 3821 C C . VAL A 1 488 ? 18.149 3.938 -30.976 1.00 89.00 488 VAL A C 1
ATOM 3823 O O . VAL A 1 488 ? 18.987 4.048 -31.869 1.00 89.00 488 VAL A O 1
ATOM 3826 N N . SER A 1 489 ? 18.281 4.508 -29.777 1.00 85.56 489 SER A N 1
ATOM 3827 C CA . SER A 1 489 ? 19.525 5.167 -29.367 1.00 85.56 489 SER A CA 1
ATOM 3828 C C . SER A 1 489 ? 20.596 4.120 -29.092 1.00 85.56 489 SER A C 1
ATOM 3830 O O . SER A 1 489 ? 20.403 3.231 -28.262 1.00 85.56 489 SER A O 1
ATOM 3832 N N . LEU A 1 490 ? 21.705 4.214 -29.823 1.00 74.06 490 LEU A N 1
ATOM 3833 C CA . LEU A 1 490 ? 22.894 3.393 -29.611 1.00 74.06 490 LEU A CA 1
ATOM 3834 C C . LEU A 1 490 ? 23.874 4.031 -28.649 1.00 74.06 490 LEU A C 1
ATOM 3836 O O . LEU A 1 490 ? 24.667 3.334 -28.021 1.00 74.06 490 LEU A O 1
ATOM 3840 N N . LYS A 1 491 ? 23.886 5.362 -28.594 1.00 67.25 491 LYS A N 1
ATOM 3841 C CA . LYS A 1 491 ? 24.916 6.058 -27.851 1.00 67.25 491 LYS A CA 1
ATOM 3842 C C . LYS A 1 491 ? 24.538 6.060 -26.379 1.00 67.25 491 LYS A C 1
ATOM 3844 O O . LYS A 1 491 ? 23.441 6.465 -25.999 1.00 67.25 491 LYS A O 1
ATOM 3849 N N . TRP A 1 492 ? 25.496 5.649 -25.556 1.00 66.56 492 TRP A N 1
ATOM 3850 C CA . TRP A 1 492 ? 25.582 6.107 -24.178 1.00 66.56 492 TRP A CA 1
ATOM 3851 C C . TRP A 1 492 ? 25.925 7.598 -24.241 1.00 66.56 492 TRP A C 1
ATOM 3853 O O . TRP A 1 492 ? 27.087 8.002 -24.217 1.00 66.56 492 TRP A O 1
ATOM 3863 N N . ASP A 1 493 ? 24.911 8.404 -24.534 1.00 69.94 493 ASP A N 1
ATOM 3864 C CA . ASP A 1 493 ? 25.073 9.829 -24.725 1.00 69.94 493 ASP A CA 1
ATOM 3865 C C . ASP A 1 493 ? 25.348 10.519 -23.387 1.00 69.94 493 ASP A C 1
ATOM 3867 O O . ASP A 1 493 ? 25.123 9.990 -22.292 1.00 69.94 493 ASP A O 1
ATOM 3871 N N . GLU A 1 494 ? 25.883 11.733 -23.490 1.00 80.19 494 GLU A N 1
ATOM 3872 C CA . GLU A 1 494 ? 26.087 12.601 -22.334 1.00 80.19 494 GLU A CA 1
ATOM 3873 C C . GLU A 1 494 ? 24.784 12.765 -21.538 1.00 80.19 494 GLU A C 1
ATOM 3875 O O . GLU A 1 494 ? 24.810 12.853 -20.313 1.00 80.19 494 GLU A O 1
ATOM 3880 N N . GLU A 1 495 ? 23.633 12.723 -22.216 1.00 83.06 495 GLU A N 1
ATOM 3881 C CA . GLU A 1 495 ? 22.330 12.797 -21.572 1.00 83.06 495 GLU A CA 1
ATOM 3882 C C . GLU A 1 495 ? 22.029 11.579 -20.692 1.00 83.06 495 GLU A C 1
ATOM 3884 O O . GLU A 1 495 ? 21.617 11.763 -19.548 1.00 83.06 495 GLU A O 1
ATOM 3889 N N . LEU A 1 496 ? 22.259 10.345 -21.148 1.00 82.44 496 LEU A N 1
ATOM 3890 C CA . LEU A 1 496 ? 22.074 9.151 -20.327 1.00 82.44 496 LEU A CA 1
ATOM 3891 C C . LEU A 1 496 ? 23.028 9.155 -19.132 1.00 82.44 496 LEU A C 1
ATOM 3893 O O . LEU A 1 496 ? 22.627 8.764 -18.033 1.00 82.44 496 LEU A O 1
ATOM 3897 N N . ARG A 1 497 ? 24.255 9.659 -19.310 1.00 84.19 497 ARG A N 1
ATOM 3898 C CA . ARG A 1 497 ? 25.196 9.849 -18.202 1.00 84.19 497 ARG A CA 1
ATOM 3899 C C . ARG A 1 497 ? 24.637 10.802 -17.154 1.00 84.19 497 ARG A C 1
ATOM 3901 O O . ARG A 1 497 ? 24.551 10.409 -15.994 1.00 84.19 497 ARG A O 1
ATOM 3908 N N . VAL A 1 498 ? 24.190 11.987 -17.570 1.00 88.62 498 VAL A N 1
ATOM 3909 C CA . VAL A 1 498 ? 23.535 12.982 -16.702 1.00 88.62 498 VAL A CA 1
ATOM 3910 C C . VAL A 1 498 ? 22.270 12.403 -16.060 1.00 88.62 498 VAL A C 1
ATOM 3912 O O . VAL A 1 498 ? 22.006 12.608 -14.874 1.00 88.62 498 VAL A O 1
ATOM 3915 N N . ASN A 1 499 ? 21.488 11.623 -16.805 1.00 89.94 499 ASN A N 1
ATOM 3916 C CA . ASN A 1 499 ? 20.296 10.964 -16.288 1.00 89.94 499 ASN A CA 1
ATOM 3917 C C . ASN A 1 499 ? 20.646 10.000 -15.155 1.00 89.94 499 ASN A C 1
ATOM 3919 O O . ASN A 1 499 ? 20.016 10.050 -14.104 1.00 89.94 499 ASN A O 1
ATOM 3923 N N . VAL A 1 500 ? 21.659 9.155 -15.341 1.00 87.88 500 VAL A N 1
ATOM 3924 C CA . VAL A 1 500 ? 22.073 8.160 -14.348 1.00 87.88 500 VAL A CA 1
ATOM 3925 C C . VAL A 1 500 ? 22.750 8.805 -13.136 1.00 87.88 500 VAL A C 1
ATOM 3927 O O . VAL A 1 500 ? 22.462 8.401 -12.011 1.00 87.88 500 VAL A O 1
ATOM 3930 N N . SER A 1 501 ? 23.627 9.794 -13.334 1.00 88.62 501 SER A N 1
ATOM 3931 C CA . SER A 1 501 ? 24.388 10.409 -12.238 1.00 88.62 501 SER A CA 1
ATOM 3932 C C . SER A 1 501 ? 23.606 11.464 -11.458 1.00 88.62 501 SER A C 1
ATOM 3934 O O . SER A 1 501 ? 23.859 11.638 -10.269 1.00 88.62 501 SER A O 1
ATOM 3936 N N . GLU A 1 502 ? 22.663 12.163 -12.094 1.00 91.44 502 GLU A N 1
ATOM 3937 C CA . GLU A 1 502 ? 21.976 13.310 -11.488 1.00 91.44 502 GLU A CA 1
ATOM 3938 C C . GLU A 1 502 ? 20.459 13.128 -11.445 1.00 91.44 502 GLU A C 1
ATOM 3940 O O . GLU A 1 502 ? 19.851 13.221 -10.373 1.00 91.44 502 GLU A O 1
ATOM 3945 N N . ARG A 1 503 ? 19.820 12.837 -12.589 1.00 93.69 503 ARG A N 1
ATOM 3946 C CA . ARG A 1 503 ? 18.349 12.859 -12.660 1.00 93.69 503 ARG A CA 1
ATOM 3947 C C . ARG A 1 503 ? 17.711 11.680 -11.916 1.00 93.69 503 ARG A C 1
ATOM 3949 O O . ARG A 1 503 ? 16.809 11.909 -11.114 1.00 93.69 503 ARG A O 1
ATOM 3956 N N . TYR A 1 504 ? 18.153 10.435 -12.116 1.00 93.31 504 TYR A N 1
ATOM 3957 C CA . TYR A 1 504 ? 17.568 9.266 -11.441 1.00 93.31 504 TYR A CA 1
ATOM 3958 C C . TYR A 1 504 ? 17.711 9.356 -9.921 1.00 93.31 504 TYR A C 1
ATOM 3960 O O . TYR A 1 504 ? 16.688 9.191 -9.249 1.00 93.31 504 TYR A O 1
ATOM 3968 N N . PRO A 1 505 ? 18.895 9.674 -9.352 1.00 94.06 505 PRO A N 1
ATOM 3969 C CA . PRO A 1 505 ? 19.014 9.893 -7.916 1.00 94.06 505 PRO A CA 1
ATOM 3970 C C . PRO A 1 505 ? 18.064 10.980 -7.413 1.00 94.06 505 PRO A C 1
ATOM 3972 O O . PRO A 1 505 ? 17.406 10.776 -6.394 1.00 94.06 505 PRO A O 1
ATOM 3975 N N . ALA A 1 506 ? 17.917 12.091 -8.144 1.00 95.00 506 ALA A N 1
ATOM 3976 C CA . ALA A 1 506 ? 16.997 13.162 -7.770 1.00 95.00 506 ALA A CA 1
ATOM 3977 C C . ALA A 1 506 ? 15.526 12.704 -7.771 1.00 95.00 506 ALA A C 1
ATOM 3979 O O . ALA A 1 506 ? 14.812 12.964 -6.798 1.00 95.00 506 ALA A O 1
ATOM 3980 N N . PHE A 1 507 ? 15.070 11.988 -8.808 1.00 95.44 507 PHE A N 1
ATOM 3981 C CA . PHE A 1 507 ? 13.713 11.425 -8.870 1.00 95.44 507 PHE A CA 1
ATOM 3982 C C . PHE A 1 507 ? 13.468 10.414 -7.745 1.00 95.44 507 PHE A C 1
ATOM 3984 O O . PHE A 1 507 ? 12.444 10.487 -7.068 1.00 95.44 507 PHE A O 1
ATOM 3991 N N . VAL A 1 508 ? 14.409 9.496 -7.511 1.00 95.19 508 VAL A N 1
ATOM 3992 C CA . VAL A 1 508 ? 14.316 8.478 -6.457 1.00 95.19 508 VAL A CA 1
ATOM 3993 C C . VAL A 1 508 ? 14.270 9.120 -5.072 1.00 95.19 508 VAL A C 1
ATOM 3995 O O . VAL A 1 508 ? 13.363 8.828 -4.291 1.00 95.19 508 VAL A O 1
ATOM 3998 N N . ALA A 1 509 ? 15.218 10.009 -4.763 1.00 95.06 509 ALA A N 1
ATOM 3999 C CA . ALA A 1 509 ? 15.308 10.667 -3.463 1.00 95.06 509 ALA A CA 1
ATOM 4000 C C . ALA A 1 509 ? 14.065 11.520 -3.187 1.00 95.06 509 ALA A C 1
ATOM 4002 O O . ALA A 1 509 ? 13.480 11.429 -2.106 1.00 95.06 509 ALA A O 1
ATOM 4003 N N . SER A 1 510 ? 13.610 12.283 -4.187 1.00 96.31 510 SER A N 1
ATOM 4004 C CA . SER A 1 510 ? 12.378 13.072 -4.097 1.00 96.31 510 SER A CA 1
ATOM 4005 C C . SER A 1 510 ? 11.159 12.174 -3.895 1.00 96.31 510 SER A C 1
ATOM 4007 O O . SER A 1 510 ? 10.347 12.437 -3.010 1.00 96.31 510 SER A O 1
ATOM 4009 N N . GLY A 1 511 ? 11.050 11.081 -4.655 1.00 96.31 511 GLY A N 1
ATOM 4010 C CA . GLY A 1 511 ? 9.966 10.112 -4.527 1.00 96.31 511 GLY A CA 1
ATOM 4011 C C . GLY A 1 511 ? 9.890 9.522 -3.123 1.00 96.31 511 GLY A C 1
ATOM 4012 O O . GLY A 1 511 ? 8.846 9.602 -2.478 1.00 96.31 511 GLY A O 1
ATOM 4013 N N . ILE A 1 512 ? 11.007 9.011 -2.599 1.00 96.31 512 ILE A N 1
ATOM 4014 C CA . ILE A 1 512 ? 11.082 8.447 -1.244 1.00 96.31 512 ILE A CA 1
ATOM 4015 C C . ILE A 1 512 ? 10.740 9.508 -0.187 1.00 96.31 512 ILE A C 1
ATOM 4017 O O . ILE A 1 512 ? 9.916 9.251 0.693 1.00 96.31 512 ILE A O 1
ATOM 4021 N N . LEU A 1 513 ? 11.315 10.712 -0.277 1.00 96.75 513 LEU A N 1
ATOM 4022 C CA . LEU A 1 513 ? 11.073 11.785 0.691 1.00 96.75 513 LEU A CA 1
ATOM 4023 C C . LEU A 1 513 ? 9.599 12.208 0.727 1.00 96.75 513 LEU A C 1
ATOM 4025 O O . LEU A 1 513 ? 9.024 12.374 1.809 1.00 96.75 513 LEU A O 1
ATOM 4029 N N . VAL A 1 514 ? 8.972 12.354 -0.444 1.00 97.19 514 VAL A N 1
ATOM 4030 C CA . VAL A 1 514 ? 7.550 12.697 -0.550 1.00 97.19 514 VAL A CA 1
ATOM 4031 C C . VAL A 1 514 ? 6.681 11.566 0.008 1.00 97.19 514 VAL A C 1
ATOM 4033 O O . VAL A 1 514 ? 5.747 11.854 0.754 1.00 97.19 514 VAL A O 1
ATOM 4036 N N . GLN A 1 515 ? 6.996 10.293 -0.259 1.00 96.94 515 GLN A N 1
ATOM 4037 C CA . GLN A 1 515 ? 6.262 9.152 0.313 1.00 96.94 515 GLN A CA 1
ATOM 4038 C C . GLN A 1 515 ? 6.338 9.124 1.848 1.00 96.94 515 GLN A C 1
ATOM 4040 O O . GLN A 1 515 ? 5.324 8.925 2.523 1.00 96.94 515 GLN A O 1
ATOM 4045 N N . LEU A 1 516 ? 7.519 9.379 2.419 1.00 95.75 516 LEU A N 1
ATOM 4046 C CA . LEU A 1 516 ? 7.707 9.448 3.872 1.00 95.75 516 LEU A CA 1
ATOM 4047 C C . LEU A 1 516 ? 6.983 10.654 4.486 1.00 95.75 516 LEU A C 1
ATOM 4049 O O . LEU A 1 516 ? 6.341 10.536 5.530 1.00 95.75 516 LEU A O 1
ATOM 4053 N N . SER A 1 517 ? 7.011 11.805 3.815 1.00 95.12 517 SER A N 1
ATOM 4054 C CA . SER A 1 517 ? 6.253 12.990 4.233 1.00 95.12 517 SER A CA 1
ATOM 4055 C C . SER A 1 517 ? 4.746 12.750 4.168 1.00 95.12 517 SER A C 1
ATOM 4057 O O . SER A 1 517 ? 4.007 13.150 5.067 1.00 95.12 517 SER A O 1
ATOM 4059 N N . LEU A 1 518 ? 4.277 12.028 3.153 1.00 93.69 518 LEU A N 1
ATOM 4060 C CA . LEU A 1 518 ? 2.879 11.654 3.024 1.00 93.69 518 LEU A CA 1
ATOM 4061 C C . LEU A 1 518 ? 2.447 10.673 4.115 1.00 93.69 518 LEU A C 1
ATOM 4063 O O . LEU A 1 518 ? 1.362 10.843 4.670 1.00 93.69 518 LEU A O 1
ATOM 4067 N N . PHE A 1 519 ? 3.297 9.718 4.505 1.00 94.12 519 PHE A N 1
ATOM 4068 C CA . PHE A 1 519 ? 3.064 8.926 5.714 1.00 94.12 519 PHE A CA 1
ATOM 4069 C C . PHE A 1 519 ? 2.869 9.831 6.935 1.00 94.12 519 PHE A C 1
ATOM 4071 O O . PHE A 1 519 ? 1.874 9.685 7.645 1.00 94.12 519 PHE A O 1
ATOM 4078 N N . LEU A 1 520 ? 3.762 10.803 7.156 1.00 91.69 520 LEU A N 1
ATOM 4079 C CA . LEU A 1 520 ? 3.633 11.734 8.278 1.00 91.69 520 LEU A CA 1
ATOM 4080 C C . LEU A 1 520 ? 2.330 12.534 8.210 1.00 91.69 520 LEU A C 1
ATOM 4082 O O . LEU A 1 520 ? 1.721 12.747 9.250 1.00 91.69 520 LEU A O 1
ATOM 4086 N N . LEU A 1 521 ? 1.859 12.935 7.027 1.00 89.06 521 LEU A N 1
ATOM 4087 C CA . LEU A 1 521 ? 0.569 13.615 6.852 1.00 89.06 521 LEU A CA 1
ATOM 4088 C C . LEU A 1 521 ? -0.629 12.693 7.114 1.00 89.06 521 LEU A C 1
ATOM 4090 O O . LEU A 1 521 ? -1.593 13.102 7.761 1.00 89.06 521 LEU A O 1
ATOM 4094 N N . LEU A 1 522 ? -0.569 11.445 6.647 1.00 87.88 522 LEU A N 1
ATOM 4095 C CA . LEU A 1 522 ? -1.579 10.418 6.914 1.00 87.88 522 LEU A CA 1
ATOM 4096 C C . LEU A 1 522 ? -1.632 10.066 8.408 1.00 87.88 522 LEU A C 1
ATOM 4098 O O . LEU A 1 522 ? -2.706 9.772 8.935 1.00 87.88 522 LEU A O 1
ATOM 4102 N N . TRP A 1 523 ? -0.490 10.164 9.090 1.00 84.12 523 TRP A N 1
ATOM 4103 C CA . TRP A 1 523 ? -0.321 9.936 10.519 1.00 84.12 523 TRP A CA 1
ATOM 4104 C C . TRP A 1 523 ? -0.659 11.162 11.382 1.00 84.12 523 TRP A C 1
ATOM 4106 O O . TRP A 1 523 ? -1.236 11.013 12.449 1.00 84.12 523 TRP A O 1
ATOM 4116 N N . GLN A 1 524 ? -0.362 12.389 10.942 1.00 75.56 524 GLN A N 1
ATOM 4117 C CA . GLN A 1 524 ? -0.436 13.652 11.706 1.00 75.56 524 GLN A CA 1
ATOM 4118 C C . GLN A 1 524 ? -1.733 13.901 12.493 1.00 75.56 524 GLN A C 1
ATOM 4120 O O . GLN A 1 524 ? -1.624 14.372 13.632 1.00 75.56 524 GLN A O 1
ATOM 4125 N N . PRO A 1 525 ? -2.944 13.590 11.976 1.00 63.47 525 PRO A N 1
ATOM 4126 C CA . PRO A 1 525 ? -4.169 13.681 12.771 1.00 63.47 525 PRO A CA 1
ATOM 4127 C C . PRO A 1 525 ? -4.059 12.955 14.122 1.00 63.47 525 PRO A C 1
ATOM 4129 O O . PRO A 1 525 ? -4.631 13.398 15.110 1.00 63.47 525 PRO A O 1
ATOM 4132 N N . TRP A 1 526 ? -3.253 11.897 14.195 1.00 55.91 526 TRP A N 1
ATOM 4133 C CA . TRP A 1 526 ? -2.972 11.136 15.407 1.00 55.91 526 TRP A CA 1
ATOM 4134 C C . TRP A 1 526 ? -2.062 11.871 16.408 1.00 55.91 526 TRP A C 1
ATOM 4136 O O . TRP A 1 526 ? -2.327 11.850 17.609 1.00 55.91 526 TRP A O 1
ATOM 4146 N N . LEU A 1 527 ? -1.013 12.567 15.945 1.00 54.53 527 LEU A N 1
ATOM 4147 C CA . LEU A 1 527 ? -0.056 13.257 16.827 1.00 54.53 527 LEU A CA 1
ATOM 4148 C C . LEU A 1 527 ? -0.682 14.450 17.558 1.00 54.53 527 LEU A C 1
ATOM 4150 O O . LEU A 1 527 ? -0.388 14.670 18.733 1.00 54.53 527 LEU A O 1
ATOM 4154 N N . ARG A 1 528 ? -1.562 15.204 16.887 1.00 57.00 528 ARG A N 1
ATOM 4155 C CA . ARG A 1 528 ? -2.247 16.354 17.505 1.00 57.00 528 ARG A CA 1
ATOM 4156 C C . ARG A 1 528 ? -3.207 15.932 18.617 1.00 57.00 528 ARG A C 1
ATOM 4158 O O . ARG A 1 528 ? -3.390 16.680 19.566 1.00 57.00 528 ARG A O 1
ATOM 4165 N N . LEU A 1 529 ? -3.763 14.726 18.531 1.00 47.81 529 LEU A N 1
ATOM 4166 C CA . LEU A 1 529 ? -4.725 14.202 19.500 1.00 47.81 529 LEU A CA 1
ATOM 4167 C C . LEU A 1 529 ? -4.072 13.486 20.688 1.00 47.81 529 LEU A C 1
ATOM 4169 O O . LEU A 1 529 ? -4.711 13.364 21.720 1.00 47.81 529 LEU A O 1
ATOM 4173 N N . ARG A 1 530 ? -2.800 13.069 20.605 1.00 47.97 530 ARG A N 1
ATOM 4174 C CA . ARG A 1 530 ? -2.044 12.615 21.792 1.00 47.97 530 ARG A CA 1
ATOM 4175 C C . ARG A 1 530 ? -1.729 13.742 22.778 1.00 47.97 530 ARG A C 1
ATOM 4177 O O . ARG A 1 530 ? -1.479 13.458 23.942 1.00 47.97 530 ARG A O 1
ATOM 4184 N N . ARG A 1 531 ? -1.684 14.991 22.303 1.00 46.78 531 ARG A N 1
ATOM 4185 C CA . ARG A 1 531 ? -1.401 16.176 23.131 1.00 46.78 531 ARG A CA 1
ATOM 4186 C C . ARG A 1 531 ? -2.655 16.780 23.776 1.00 46.78 531 ARG A C 1
ATOM 4188 O O . ARG A 1 531 ? -2.512 17.675 24.599 1.00 46.78 531 ARG A O 1
ATOM 4195 N N . LEU A 1 532 ? -3.846 16.308 23.393 1.00 41.62 532 LEU A N 1
ATOM 4196 C CA . LEU A 1 532 ? -5.149 16.701 23.940 1.00 41.62 532 LEU A CA 1
ATOM 4197 C C . LEU A 1 532 ? -5.741 15.558 24.765 1.00 41.62 532 LEU A C 1
ATOM 4199 O O . LEU A 1 532 ? -6.502 15.836 25.707 1.00 41.62 532 LEU A O 1
#

Secondary structure (DSSP, 8-state):
----HHHHHHHHHHT-S-GGG--HHHHHHHHHHHSHHHHTTS-EEEHHHHHHHH-S--PPPHHHHHHHHTTHHHHHHHHHTS---SS-HHHHHHHHHHHHH-HHHHHHHHHHHHHHHHHHHHHHHHHHHHTT---TTS-HHHHHHHHHHHHHHTTT-SS-HHHHHHHHHHHS-TTT-HHHHHHHHHHHHHHHHTEE--HHHHHHHHHHHHHHHHHHHHHHHHHHT--SS---S----HHHHHHHHHGGGHHHHHHHHHHH-EES-HHHHHHHHHHHHHHHHT-SSS----TTSS-HHHHHHHHHHHHHHT-STT--TTTTTHHHHHHHHHHHHHHHHHHHHGGG--S--HHHHHHHHHHHHHHHHHHHHHHHHHHHHHHHHHHHHHHHHHHTSSSSS--HHHHHHHHHHHHHHHHHHHHHHHHHHT-SSSSS--HHHHHHHHHHHHHHHHHHHHHHHHHHHHIIIIIT-SHHHHBSHHHHHHHT--EEE-S--HHHHHIIIIIHHHHHHHHHHHHHHHHHHHHHHHHHHHT-

pLDDT: mean 81.82, std 14.94, range [40.66, 98.25]

Foldseek 3Di:
DDDPVVQLVVLLVVVPDPLVPDAVLRLLLSSVVRCPPVNCVVLWDFLVVQCVRNNFFDFDDPVLLCVLCVLCVLVVLLLVLFDFAQADPVLSVLLSLLCQQAVLLLLLLLLLLVVLLVVLLVLLVVLCVVLVVPDPQADSQLRSLLLSLQCLLAVADPVRLSVLVSVLSVQARCVRPVLLSNLSRQLSVLSVVQWDQSQVVNVVSVVVSLVVLVVLLVLQLVQLPPPPSPNDPPDHCLLSSLVSLLSLLSSLSSNSSSVSIHGNHNVSSLVSNVSSVVSLVPGPPDSCSVPPSPPPVCSVCSSVCSSLNSNGSSDDLCSLQVLPPVVVVVVVVVVVVVVVVPPPDDDDCVPVVVVVVVVVVVVSVCVSCVSSVLSVVSNVLSLVLSLVSVCVPPPVACAPSNVLSVVLSVSNVVLVVVSVVLSVVCPNDDRRPPSVSSVVSSVVNSVSSNCSSVVNVVSSSCVSRTVLVGSLSQWSHVVCVVVVNIIHRSDPDPSVSCCSNPVSCVSSVVSNVVSVVSSCVSCVVVVVVVVD

Radius of gyration: 29.97 Å; chains: 1; bounding box: 74×61×92 Å

Organism: NCBI:txid3040156

Sequence (532 aa):
MSYNLTEITKCVSQIQGPLSTFNHSGCFSRYQDCLGEEVAFSGYIPLSDCNLNCGSHQWYTPKDFIDRVHWLLPVILLASNFQLPPLGYRVKAFAILHLLGDPIDTILSLKHTLQIKHQSLSWARKTLNRNLITSVTVTTSDLSELAFALDSLQARSSPHPRNSLEALIATTPPEKSPTLLRALRTAGEDLRTTKVTIALPSVVTILVFIANIVNELVDSASASQQKDGAATDKKPPGNRIAFAVLFSWMLPAVLLSAACHRYCEANSCWRAVERFLDSVERAPGDVGLPGNVFPASDREKAPASAAYSGTVYSFRPEKMRLRWVVFREEWEGVRFRRMASSRWGKRRGSIQQGEVAVRRWLWHELRHHLPTLLAVLPTLLAFTFAMGISYITPTGEFSMRCVVQLSVFLAWLLSFALTCLGNLWLGRDQPPPPHGKAMVVFWLVCFKDGVFAVGTLLVVLLVNGGLLNSCFGWSNGWSGMVTGNQYVSLKWDEELRVNVSERYPAFVASGILVQLSLFLLLWQPWLRLRRL